Protein AF-A0A8T4WNN1-F1 (afdb_monomer_lite)

Sequence (399 aa):
MESQEGESLLQKLKGIEALRYVRDNVKRFLRPRGEELANRLAELQTLQACKDAALVGDDELRLLSVCRLAEFGQEAREALEIALYDITSVVCTAAIGMLHAIGGEVSRSEVPEEKLADEKIKSILEYVNQTQTVSEVKKTQDVAYGAARRPDLFTNKLPVRTINYVDVQSRCEEEDESICLLVTLKNEGEHHVKDTMVSLLTYPSEGLTLESDRAAQVGDLAPSEEARIKFDFKKTAIYVEGEMVIAVVMKNHLGQDVSAKSGNCLVRSLYPQMKPLDLSSSEFRVARMEMKPWSREHVLRFNPRSLFRLLKQIFKEKNLHLVREDGSERNGMMRALLIGAAQSIFDQTRLVIQLTLVGNLDESKTKVRIEVHSDEEQLLHIAASRIYEAVHQQVESAS

Foldseek 3Di:
DPPPVVVVVVLVVLLVVLVVVLVVVVVVVVPPPPVVVVVLVVQLPDLVSLLCQLVDNDPSSVQVSLLVLLVVAPVSLVSLLVQLPDPDLSSVLSSLVSCLSSPHDDDPVSHDPVSCVDSSNVSNNSVSVVVVVPPPDDDDDDDDDDDDDDPDDDPDDDPAAEDAQKDWDWDWDDDLFKIKIKIKIFRQDQAKWFFKKKAWPDAQVVFKDWPDDRMDTPGMAHHGRMDMDMIMIGTDDQKGWDKTDMWIWIATPVRGIHTYDYDIYTDTDHLSQKAEDADEPVRVVVQQVQWDKDKDKDKALAAQVVLLVLLVVLCVVSNWDFNDWDWDDDPQKIWIKTKTKIAGPNPRKIKIWIWIWIDGNVGSMIMIMIMITINDPVVRVSVRVVSVVSSVVVRVVVD

Structure (mmCIF, N/CA/C/O backbone):
data_AF-A0A8T4WNN1-F1
#
_entry.id   AF-A0A8T4WNN1-F1
#
loop_
_atom_site.group_PDB
_atom_site.id
_atom_site.type_symbol
_atom_site.label_atom_id
_atom_site.label_alt_id
_atom_site.label_comp_id
_atom_site.label_asym_id
_atom_site.label_entity_id
_atom_site.label_seq_id
_atom_site.pdbx_PDB_ins_code
_atom_site.Cartn_x
_atom_site.Cartn_y
_atom_site.Cartn_z
_atom_site.occupancy
_atom_site.B_iso_or_equiv
_atom_site.auth_seq_id
_atom_site.auth_comp_id
_atom_site.auth_asym_id
_atom_site.auth_atom_id
_atom_site.pdbx_PDB_model_num
ATOM 1 N N . MET A 1 1 ? 13.938 59.301 10.295 1.00 44.75 1 MET A N 1
ATOM 2 C CA . MET A 1 1 ? 13.187 58.191 10.921 1.00 44.75 1 MET A CA 1
ATOM 3 C C . MET A 1 1 ? 11.864 57.876 10.212 1.00 44.75 1 MET A C 1
ATOM 5 O O . MET A 1 1 ? 11.163 57.002 10.683 1.00 44.75 1 MET A O 1
ATOM 9 N N . GLU A 1 2 ? 11.546 58.477 9.056 1.00 40.16 2 GLU A N 1
ATOM 10 C CA . GLU A 1 2 ? 10.278 58.223 8.336 1.00 40.16 2 GLU A CA 1
ATOM 11 C C . GLU A 1 2 ? 10.382 57.198 7.183 1.00 40.16 2 GLU A C 1
ATOM 13 O O . GLU A 1 2 ? 9.374 56.879 6.564 1.00 40.16 2 GLU A O 1
ATOM 18 N N . SER A 1 3 ? 11.566 56.638 6.876 1.00 40.44 3 SER A N 1
ATOM 19 C CA . SER A 1 3 ? 11.714 55.696 5.745 1.00 40.44 3 SER A CA 1
ATOM 20 C C . SER A 1 3 ? 11.561 54.212 6.107 1.00 40.44 3 SER A C 1
ATOM 22 O O . SER A 1 3 ? 11.332 53.407 5.212 1.00 40.44 3 SER A O 1
ATOM 24 N N . GLN A 1 4 ? 11.650 53.830 7.389 1.00 41.75 4 GLN A N 1
ATOM 25 C CA . GLN A 1 4 ? 11.558 52.418 7.807 1.00 41.75 4 GLN A CA 1
ATOM 26 C C . GLN A 1 4 ? 10.110 51.913 7.943 1.00 41.75 4 GLN A C 1
ATOM 28 O O . GLN A 1 4 ? 9.842 50.738 7.695 1.00 41.75 4 GLN A O 1
ATOM 33 N N . GLU A 1 5 ? 9.148 52.782 8.271 1.00 41.62 5 GLU A N 1
ATOM 34 C CA . GLU A 1 5 ? 7.727 52.394 8.342 1.00 41.62 5 GLU A CA 1
ATOM 35 C C . GLU A 1 5 ? 7.105 52.192 6.950 1.00 41.62 5 GLU A C 1
ATOM 37 O O . GLU A 1 5 ? 6.275 51.299 6.764 1.00 41.62 5 GLU A O 1
ATOM 42 N N . GLY A 1 6 ? 7.553 52.961 5.950 1.00 36.81 6 GLY A N 1
ATOM 43 C CA . GLY A 1 6 ? 7.104 52.829 4.561 1.00 36.81 6 GLY A CA 1
ATOM 44 C C . GLY A 1 6 ? 7.526 51.506 3.916 1.00 36.81 6 GLY A C 1
ATOM 45 O O . GLY A 1 6 ? 6.713 50.866 3.249 1.00 36.81 6 GLY A O 1
ATOM 46 N N . GLU A 1 7 ? 8.759 51.051 4.164 1.00 42.72 7 GLU A N 1
ATOM 47 C CA . GLU A 1 7 ? 9.252 49.748 3.689 1.00 42.72 7 GLU A CA 1
ATOM 48 C C . GLU A 1 7 ? 8.530 48.575 4.372 1.00 42.72 7 GLU A C 1
ATOM 50 O O . GLU A 1 7 ? 8.140 47.625 3.693 1.00 42.72 7 GLU A O 1
ATOM 55 N N . SER A 1 8 ? 8.243 48.682 5.677 1.00 49.41 8 SER A N 1
ATOM 56 C CA . SER A 1 8 ? 7.468 47.686 6.439 1.00 49.41 8 SER A CA 1
ATOM 57 C C . SER A 1 8 ? 6.029 47.542 5.925 1.00 49.41 8 SER A C 1
ATOM 59 O O . SER A 1 8 ? 5.524 46.429 5.767 1.00 49.41 8 SER A O 1
ATOM 61 N N . LEU A 1 9 ? 5.361 48.656 5.604 1.00 41.28 9 LEU A N 1
ATOM 62 C CA . LEU A 1 9 ? 4.009 48.646 5.035 1.00 41.28 9 LEU A CA 1
ATOM 63 C C . LEU A 1 9 ? 3.985 48.114 3.598 1.00 41.28 9 LEU A C 1
ATOM 65 O O . LEU A 1 9 ? 3.112 47.313 3.265 1.00 41.28 9 LEU A O 1
ATOM 69 N N . LEU A 1 10 ? 4.950 48.499 2.759 1.00 40.97 10 LEU A N 1
ATOM 70 C CA . LEU A 1 10 ? 5.085 47.986 1.391 1.00 40.97 10 LEU A CA 1
ATOM 71 C C . LEU A 1 10 ? 5.396 46.482 1.362 1.00 40.97 10 LEU A C 1
ATOM 73 O O . LEU A 1 10 ? 4.835 45.763 0.537 1.00 40.97 10 LEU A O 1
ATOM 77 N N . GLN A 1 11 ? 6.228 45.981 2.277 1.00 49.94 11 GLN A N 1
ATOM 78 C CA . GLN A 1 11 ? 6.495 44.545 2.424 1.00 49.94 11 GLN A CA 1
ATOM 79 C C . GLN A 1 11 ? 5.260 43.772 2.906 1.00 49.94 11 GLN A C 1
ATOM 81 O O . GLN A 1 11 ? 4.929 42.729 2.339 1.00 49.94 11 GLN A O 1
ATOM 86 N N . LYS A 1 12 ? 4.510 44.311 3.876 1.00 47.22 12 LYS A N 1
ATOM 87 C CA . LYS A 1 12 ? 3.223 43.736 4.310 1.00 47.22 12 LYS A CA 1
ATOM 88 C C . LYS A 1 12 ? 2.200 43.696 3.175 1.00 47.22 12 LYS A C 1
ATOM 90 O O . LYS A 1 12 ? 1.480 42.710 3.035 1.00 47.22 12 LYS A O 1
ATOM 95 N N . LEU A 1 13 ? 2.157 44.733 2.338 1.00 47.62 13 LEU A N 1
ATOM 96 C CA . LEU A 1 13 ? 1.289 44.787 1.160 1.00 47.62 13 LEU A CA 1
ATOM 97 C C . LEU A 1 13 ? 1.660 43.721 0.118 1.00 47.62 13 LEU A C 1
ATOM 99 O O . LEU A 1 13 ? 0.757 43.075 -0.407 1.00 47.62 13 LEU A O 1
ATOM 103 N N . LYS A 1 14 ? 2.953 43.454 -0.110 1.00 50.28 14 LYS A N 1
ATOM 104 C CA . LYS A 1 14 ? 3.406 42.360 -0.990 1.00 50.28 14 LYS A CA 1
ATOM 105 C C . LYS A 1 14 ? 2.993 40.977 -0.466 1.00 50.28 14 LYS A C 1
ATOM 107 O O . LYS A 1 14 ? 2.471 40.170 -1.233 1.00 50.28 14 LYS A O 1
ATOM 112 N N . GLY A 1 15 ? 3.122 40.725 0.842 1.00 55.31 15 GLY A N 1
ATOM 113 C CA . GLY A 1 15 ? 2.653 39.475 1.469 1.00 55.31 15 GLY A CA 1
ATOM 114 C C . GLY A 1 15 ? 1.143 39.277 1.318 1.00 55.31 15 GLY A C 1
ATOM 115 O O . GLY A 1 15 ? 0.663 38.191 0.982 1.00 55.31 15 GLY A O 1
ATOM 116 N N . ILE A 1 16 ? 0.384 40.365 1.471 1.00 59.94 16 ILE A N 1
ATOM 117 C CA . ILE A 1 16 ? -1.057 40.392 1.210 1.00 59.94 16 ILE A CA 1
ATOM 118 C C . ILE A 1 16 ? -1.354 40.127 -0.271 1.00 59.94 16 ILE A C 1
ATOM 120 O O . ILE A 1 16 ? -2.343 39.462 -0.562 1.00 59.94 16 ILE A O 1
ATOM 124 N N . GLU A 1 17 ? -0.530 40.588 -1.213 1.00 59.56 17 GLU A N 1
ATOM 125 C CA . GLU A 1 17 ? -0.679 40.281 -2.642 1.00 59.56 17 GLU A CA 1
ATOM 126 C C . GLU A 1 17 ? -0.413 38.807 -2.960 1.00 59.56 17 GLU A C 1
ATOM 128 O O . GLU A 1 17 ? -1.171 38.228 -3.737 1.00 59.56 17 GLU A O 1
ATOM 133 N N . ALA A 1 18 ? 0.575 38.167 -2.327 1.00 57.69 18 ALA A N 1
ATOM 134 C CA . ALA A 1 18 ? 0.808 36.726 -2.458 1.00 57.69 18 ALA A CA 1
ATOM 135 C C . ALA A 1 18 ? -0.376 35.912 -1.904 1.00 57.69 18 ALA A C 1
ATOM 137 O O . ALA A 1 18 ? -0.890 35.016 -2.579 1.00 57.69 18 ALA A O 1
ATOM 138 N N . LEU A 1 19 ? -0.896 36.286 -0.730 1.00 58.28 19 LEU A N 1
ATOM 139 C CA . LEU A 1 19 ? -2.107 35.688 -0.155 1.00 58.28 19 LEU A CA 1
ATOM 140 C C . LEU A 1 19 ? -3.346 35.956 -1.012 1.00 58.28 19 LEU A C 1
ATOM 142 O O . LEU A 1 19 ? -4.174 35.068 -1.203 1.00 58.28 19 LEU A O 1
ATOM 146 N N . ARG A 1 20 ? -3.482 37.164 -1.565 1.00 64.94 20 ARG A N 1
ATOM 147 C CA . ARG A 1 20 ? -4.567 37.530 -2.480 1.00 64.94 20 ARG A CA 1
ATOM 148 C C . ARG A 1 20 ? -4.461 36.741 -3.773 1.00 64.94 20 ARG A C 1
ATOM 150 O O . ARG A 1 20 ? -5.485 36.298 -4.263 1.00 64.94 20 ARG A O 1
ATOM 157 N N . TYR A 1 21 ? -3.256 36.501 -4.276 1.00 63.56 21 TYR A N 1
ATOM 158 C CA . TYR A 1 21 ? -3.002 35.672 -5.444 1.00 63.56 21 TYR A CA 1
ATOM 159 C C . TYR A 1 21 ? -3.378 34.213 -5.183 1.00 63.56 21 TYR A C 1
ATOM 161 O O . TYR A 1 21 ? -4.122 33.643 -5.978 1.00 63.56 21 TYR A O 1
ATOM 169 N N . VAL A 1 22 ? -2.950 33.613 -4.067 1.00 60.03 22 VAL A N 1
ATOM 170 C CA . VAL A 1 22 ? -3.369 32.252 -3.682 1.00 60.03 22 VAL A CA 1
ATOM 171 C C . VAL A 1 22 ? -4.886 32.201 -3.522 1.00 60.03 22 VAL A C 1
ATOM 173 O O . VAL A 1 22 ? -5.540 31.376 -4.148 1.00 60.03 22 VAL A O 1
ATOM 176 N N . ARG A 1 23 ? -5.475 33.149 -2.789 1.00 65.94 23 ARG A N 1
ATOM 177 C CA . ARG A 1 23 ? -6.926 33.260 -2.598 1.00 65.94 23 ARG A CA 1
ATOM 178 C C . ARG A 1 23 ? -7.679 33.454 -3.910 1.00 65.94 23 ARG A C 1
ATOM 180 O O . ARG A 1 23 ? -8.767 32.918 -4.053 1.00 65.94 23 ARG A O 1
ATOM 187 N N . ASP A 1 24 ? -7.164 34.242 -4.844 1.00 69.12 24 ASP A N 1
ATOM 188 C CA . ASP A 1 24 ? -7.822 34.524 -6.118 1.00 69.12 24 ASP A CA 1
ATOM 189 C C . ASP A 1 24 ? -7.657 33.348 -7.095 1.00 69.12 24 ASP A C 1
ATOM 191 O O . ASP A 1 24 ? -8.575 33.095 -7.872 1.00 69.12 24 ASP A O 1
ATOM 195 N N . ASN A 1 25 ? -6.567 32.574 -7.009 1.00 62.53 25 ASN A N 1
ATOM 196 C CA . ASN A 1 25 ? -6.441 31.281 -7.689 1.00 62.53 25 ASN A CA 1
ATOM 197 C C . ASN A 1 25 ? -7.414 30.268 -7.090 1.00 62.53 25 ASN A C 1
ATOM 199 O O . ASN A 1 25 ? -8.254 29.759 -7.821 1.00 62.53 25 ASN A O 1
ATOM 203 N N . VAL A 1 26 ? -7.424 30.092 -5.766 1.00 60.38 26 VAL A N 1
ATOM 204 C CA . VAL A 1 26 ? -8.418 29.276 -5.053 1.00 60.38 26 VAL A CA 1
ATOM 205 C C . VAL A 1 26 ? -9.838 29.714 -5.427 1.00 60.38 26 VAL A C 1
ATOM 207 O O . VAL A 1 26 ? -10.644 28.892 -5.820 1.00 60.38 26 VAL A O 1
ATOM 210 N N . LYS A 1 27 ? -10.164 31.010 -5.450 1.00 61.41 27 LYS A N 1
ATOM 211 C CA . LYS A 1 27 ? -11.490 31.501 -5.876 1.00 61.41 27 LYS A CA 1
ATOM 212 C C . LYS A 1 27 ? -11.794 31.285 -7.358 1.00 61.41 27 LYS A C 1
ATOM 214 O O . LYS A 1 27 ? -12.965 31.140 -7.703 1.00 61.41 27 LYS A O 1
ATOM 219 N N . ARG A 1 28 ? -10.793 31.314 -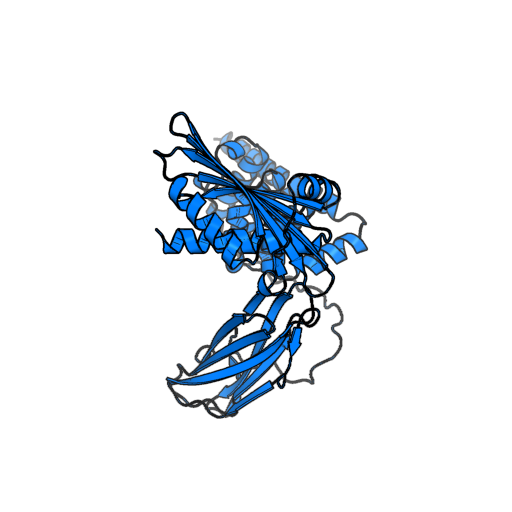8.242 1.00 66.06 28 ARG A N 1
ATOM 220 C CA . ARG A 1 28 ? -10.959 30.940 -9.656 1.00 66.06 28 ARG A CA 1
ATOM 221 C C . ARG A 1 28 ? -11.238 29.443 -9.787 1.00 66.06 28 ARG A C 1
ATOM 223 O O . ARG A 1 28 ? -12.097 29.099 -10.590 1.00 66.06 28 ARG A O 1
ATOM 230 N N . PHE A 1 29 ? -10.611 28.610 -8.956 1.00 57.25 29 PHE A N 1
ATOM 231 C CA . PHE A 1 29 ? -10.897 27.176 -8.843 1.00 57.25 29 PHE A CA 1
ATOM 232 C C . PHE A 1 29 ? -12.280 26.897 -8.228 1.00 57.25 29 PHE A C 1
ATOM 234 O O . PHE A 1 29 ? -12.991 26.016 -8.691 1.00 57.25 29 PHE A O 1
ATOM 241 N N . LEU A 1 30 ? -12.714 27.693 -7.245 1.00 53.25 30 LEU A N 1
ATOM 242 C CA . LEU A 1 30 ? -14.005 27.552 -6.553 1.00 53.25 30 LEU A CA 1
ATOM 243 C C . LEU A 1 30 ? -15.205 28.187 -7.305 1.00 53.25 30 LEU A C 1
ATOM 245 O O . LEU A 1 30 ? -16.317 28.223 -6.775 1.00 53.25 30 LEU A O 1
ATOM 249 N N . ARG A 1 31 ? -15.018 28.724 -8.521 1.00 57.81 31 ARG A N 1
ATOM 250 C CA . ARG A 1 31 ? -16.117 29.179 -9.411 1.00 57.81 31 ARG A CA 1
ATOM 251 C C . ARG A 1 31 ? -16.800 27.970 -10.088 1.00 57.81 31 ARG A C 1
ATOM 253 O O . ARG A 1 31 ? -16.250 26.880 -10.030 1.00 57.81 31 ARG A O 1
ATOM 260 N N . PRO A 1 32 ? -18.022 28.091 -10.657 1.00 50.41 32 PRO A N 1
ATOM 261 C CA . PRO A 1 32 ? -19.026 27.027 -10.596 1.00 50.41 32 PRO A CA 1
ATOM 262 C C . PRO A 1 32 ? -18.681 25.809 -11.469 1.00 50.41 32 PRO A C 1
ATOM 264 O O . PRO A 1 32 ? -19.124 25.694 -12.607 1.00 50.41 32 PRO A O 1
ATOM 267 N N . ARG A 1 33 ? -17.931 24.877 -10.877 1.00 51.31 33 ARG A N 1
ATOM 268 C CA . ARG A 1 33 ? -17.863 23.441 -11.185 1.00 51.31 33 ARG A CA 1
ATOM 269 C C . ARG A 1 33 ? -18.339 22.659 -9.956 1.00 51.31 33 ARG A C 1
ATOM 271 O O . ARG A 1 33 ? -17.626 21.818 -9.425 1.00 51.31 33 ARG A O 1
ATOM 278 N N . GLY A 1 34 ? -19.511 23.036 -9.436 1.00 58.34 34 GLY A N 1
ATOM 279 C CA . GLY A 1 34 ? -19.970 22.650 -8.097 1.00 58.34 34 GLY A CA 1
ATOM 280 C C . GLY A 1 34 ? -19.964 21.143 -7.838 1.00 58.34 34 GLY A C 1
ATOM 281 O O . GLY A 1 34 ? -19.565 20.733 -6.757 1.00 58.34 34 GLY A O 1
ATOM 282 N N . GLU A 1 35 ? -20.331 20.329 -8.830 1.00 59.41 35 GLU A N 1
ATOM 283 C CA . GLU A 1 35 ? -20.323 18.866 -8.698 1.00 59.41 35 GLU A CA 1
ATOM 284 C C . GLU A 1 35 ? -18.919 18.264 -8.821 1.00 59.41 35 GLU A C 1
ATOM 286 O O . GLU A 1 35 ? -18.533 17.467 -7.977 1.00 59.41 35 GLU A O 1
ATOM 291 N N . GLU A 1 36 ? -18.115 18.677 -9.807 1.00 66.00 36 GLU A N 1
ATOM 292 C CA . GLU A 1 36 ? -16.759 18.135 -9.998 1.00 66.00 36 GLU A CA 1
ATOM 293 C C . GLU A 1 36 ? -15.852 18.453 -8.801 1.00 66.00 36 GLU A C 1
ATOM 295 O O . GLU A 1 36 ? -15.123 17.594 -8.313 1.00 66.00 36 GLU A O 1
ATOM 300 N N . LEU A 1 37 ? -15.944 19.675 -8.275 1.00 65.50 37 LEU A N 1
ATOM 301 C CA . LEU A 1 37 ? -15.201 20.082 -7.090 1.00 65.50 37 LEU A CA 1
ATOM 302 C C . LEU A 1 37 ? -15.710 19.379 -5.825 1.00 65.50 37 LEU A C 1
ATOM 304 O O . LEU A 1 37 ? -14.901 18.999 -4.984 1.00 65.50 37 LEU A O 1
ATOM 308 N N . ALA A 1 38 ? -17.028 19.205 -5.671 1.00 67.44 38 ALA A N 1
ATOM 309 C CA . ALA A 1 38 ? -17.582 18.463 -4.540 1.00 67.44 38 ALA A CA 1
ATOM 310 C C . ALA A 1 38 ? -17.143 16.993 -4.564 1.00 67.44 38 ALA A C 1
ATOM 312 O O . ALA A 1 38 ? -16.809 16.458 -3.511 1.00 67.44 38 ALA A O 1
ATOM 313 N N . ASN A 1 39 ? -17.068 16.380 -5.748 1.00 72.31 39 ASN A N 1
ATOM 314 C CA . ASN A 1 39 ? -16.569 15.017 -5.926 1.00 72.31 39 ASN A CA 1
ATOM 315 C C . ASN A 1 39 ? -15.075 14.924 -5.584 1.00 72.31 39 ASN A C 1
ATOM 317 O O . ASN A 1 39 ? -14.700 14.113 -4.744 1.00 72.31 39 ASN A O 1
ATOM 321 N N . ARG A 1 40 ? -14.239 15.834 -6.106 1.00 74.12 40 ARG A N 1
ATOM 322 C CA . ARG A 1 40 ? -12.806 15.888 -5.757 1.00 74.12 40 ARG A CA 1
ATOM 323 C C . ARG A 1 40 ? -12.574 16.148 -4.263 1.00 74.12 40 ARG A C 1
ATOM 325 O O . ARG A 1 40 ? -11.667 15.585 -3.668 1.00 74.12 40 ARG A O 1
ATOM 332 N N . LEU A 1 41 ? -13.394 16.980 -3.618 1.00 72.00 41 LEU A N 1
ATOM 333 C CA . LEU A 1 41 ? -13.319 17.190 -2.165 1.00 72.00 41 LEU A CA 1
ATOM 334 C C . LEU A 1 41 ? -13.827 15.983 -1.367 1.00 72.00 41 LEU A C 1
ATOM 336 O O . LEU A 1 41 ? -13.351 15.754 -0.257 1.00 72.00 41 LEU A O 1
ATOM 340 N N . ALA A 1 42 ? -14.777 15.216 -1.905 1.00 72.00 42 ALA A N 1
ATOM 341 C CA . ALA A 1 42 ? -15.219 13.962 -1.307 1.00 72.00 42 ALA A CA 1
ATOM 342 C C . ALA A 1 42 ? -14.127 12.882 -1.377 1.00 72.00 42 ALA A C 1
ATOM 344 O O . ALA A 1 42 ? -13.993 12.103 -0.438 1.00 72.00 42 ALA A O 1
ATOM 345 N N . GLU A 1 43 ? -13.301 12.889 -2.424 1.00 73.19 43 GLU A N 1
ATOM 346 C CA . GLU A 1 43 ? -12.117 12.027 -2.546 1.00 73.19 43 GLU A CA 1
ATOM 347 C C . GLU A 1 43 ? -11.005 12.408 -1.545 1.00 73.19 43 GLU A C 1
ATOM 349 O O . GLU A 1 43 ? -10.220 11.557 -1.143 1.00 73.19 43 GLU A O 1
ATOM 354 N N . LEU A 1 44 ? -10.970 13.660 -1.067 1.00 82.94 44 LEU A N 1
ATOM 355 C CA . LEU A 1 44 ? -9.971 14.190 -0.123 1.00 82.94 44 LEU A CA 1
ATOM 356 C C . LEU A 1 44 ? -10.448 14.207 1.343 1.00 82.94 44 LEU A C 1
ATOM 358 O O . LEU A 1 44 ? -10.106 15.108 2.110 1.00 82.94 44 LEU A O 1
ATOM 362 N N . GLN A 1 45 ? -11.270 13.240 1.754 1.00 82.19 45 GLN A N 1
ATOM 363 C CA . GLN A 1 45 ? -11.813 13.210 3.121 1.00 82.19 45 GLN A CA 1
ATOM 364 C C . GLN A 1 45 ? -10.832 12.695 4.181 1.00 82.19 45 GLN A C 1
ATOM 366 O O . GLN A 1 45 ? -11.009 13.007 5.360 1.00 82.19 45 GLN A O 1
ATOM 371 N N . THR A 1 46 ? -9.813 11.925 3.792 1.00 85.00 46 THR A N 1
ATOM 372 C CA . THR A 1 46 ? -8.842 11.347 4.731 1.00 85.00 46 THR A CA 1
ATOM 373 C C . THR A 1 46 ? -7.480 12.021 4.622 1.00 85.00 46 THR A C 1
ATOM 375 O O . THR A 1 46 ? -7.112 12.567 3.577 1.00 85.00 46 THR A O 1
ATOM 378 N N . LEU A 1 47 ? -6.707 11.960 5.714 1.00 82.75 47 LEU A N 1
ATOM 379 C CA . LEU A 1 47 ? -5.334 12.460 5.746 1.00 82.75 47 LEU A CA 1
ATOM 380 C C . LEU A 1 47 ? -4.506 11.800 4.642 1.00 82.75 47 LEU A C 1
ATOM 382 O O . LEU A 1 47 ? -3.821 12.497 3.900 1.00 82.75 47 LEU A O 1
ATOM 386 N N . GLN A 1 48 ? -4.603 10.478 4.491 1.00 81.06 48 GLN A N 1
ATOM 387 C CA . GLN A 1 48 ? -3.820 9.748 3.500 1.00 81.06 48 GLN A CA 1
ATOM 388 C C . GLN A 1 48 ? -4.232 10.085 2.066 1.00 81.06 48 GLN A C 1
ATOM 390 O O . GLN A 1 48 ? -3.352 10.324 1.245 1.00 81.06 48 GLN A O 1
ATOM 395 N N . ALA A 1 49 ? -5.532 10.209 1.777 1.00 81.25 49 ALA A N 1
ATOM 396 C CA . ALA A 1 49 ? -5.988 10.663 0.465 1.00 81.25 49 ALA A CA 1
ATOM 397 C C . ALA A 1 49 ? -5.433 12.056 0.141 1.00 81.25 49 ALA A C 1
ATOM 399 O O . ALA A 1 49 ? -4.979 12.299 -0.974 1.00 81.25 49 ALA A O 1
ATOM 400 N N . CYS A 1 50 ? -5.369 12.948 1.135 1.00 87.75 50 CYS A N 1
ATOM 401 C CA . CYS A 1 50 ? -4.726 14.247 0.976 1.00 87.75 50 CYS A CA 1
ATOM 402 C C . CYS A 1 50 ? -3.209 14.136 0.769 1.00 87.75 50 CYS A C 1
ATOM 404 O O . CYS A 1 50 ? -2.673 14.851 -0.074 1.00 87.75 50 CYS A O 1
ATOM 406 N N . LYS A 1 51 ? -2.511 13.245 1.487 1.00 89.50 51 LYS A N 1
ATOM 407 C CA . LYS A 1 51 ? -1.069 13.001 1.296 1.00 89.50 51 LYS A CA 1
ATOM 408 C C . LYS A 1 51 ? -0.790 12.492 -0.115 1.00 89.50 51 LYS A C 1
ATOM 410 O O . LYS A 1 51 ? 0.029 13.070 -0.822 1.00 89.50 51 LYS A O 1
ATOM 415 N N . ASP A 1 52 ? -1.511 11.467 -0.548 1.00 84.50 52 ASP A N 1
ATOM 416 C CA . ASP A 1 52 ? -1.341 10.860 -1.864 1.00 84.50 52 ASP A CA 1
ATOM 417 C C . ASP A 1 52 ? -1.682 11.876 -2.956 1.00 84.50 52 ASP A C 1
ATOM 419 O O . ASP A 1 52 ? -0.859 12.152 -3.829 1.00 84.50 52 ASP A O 1
ATOM 423 N N . ALA A 1 53 ? -2.824 12.552 -2.845 1.00 87.31 53 ALA A N 1
ATOM 424 C CA . ALA A 1 53 ? -3.214 13.599 -3.775 1.00 87.31 53 ALA A CA 1
ATOM 425 C C . ALA A 1 53 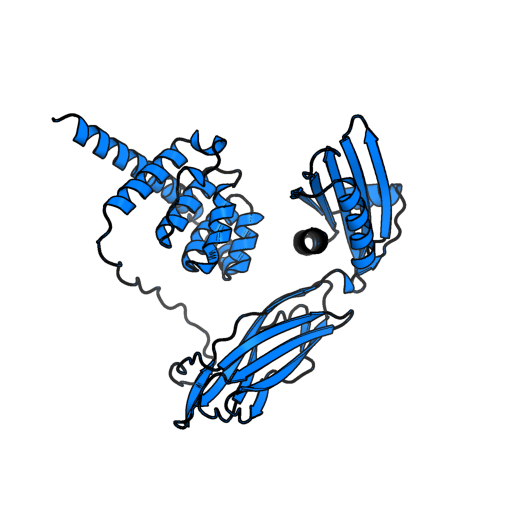? -2.222 14.764 -3.821 1.00 87.31 53 ALA A C 1
ATOM 427 O O . ALA A 1 53 ? -1.965 15.263 -4.907 1.00 87.31 53 ALA A O 1
ATOM 428 N N . ALA A 1 54 ? -1.632 15.182 -2.692 1.00 90.38 54 ALA A N 1
ATOM 429 C CA . ALA A 1 54 ? -0.580 16.208 -2.647 1.00 90.38 54 ALA A CA 1
ATOM 430 C C . ALA A 1 54 ? 0.709 15.764 -3.345 1.00 90.38 54 ALA A C 1
ATOM 432 O O . ALA A 1 54 ? 1.457 16.603 -3.838 1.00 90.38 54 ALA A O 1
ATOM 433 N N . LEU A 1 55 ? 0.963 14.458 -3.416 1.00 84.75 55 LEU A N 1
ATOM 434 C CA . LEU A 1 55 ? 2.158 13.899 -4.038 1.00 84.75 55 LEU A CA 1
ATOM 435 C C . LEU A 1 55 ? 1.972 13.540 -5.512 1.00 84.75 55 LEU A C 1
ATOM 437 O O . LEU A 1 55 ? 2.967 13.546 -6.246 1.00 84.75 55 LEU A O 1
ATOM 441 N N . VAL A 1 56 ? 0.764 13.145 -5.925 1.00 81.00 56 VAL A N 1
ATOM 442 C CA . VAL A 1 56 ? 0.511 12.542 -7.248 1.00 81.00 56 VAL A CA 1
ATOM 443 C C . VAL A 1 56 ? -0.614 13.187 -8.051 1.00 81.00 56 VAL A C 1
ATOM 445 O O . VAL A 1 56 ? -0.748 12.864 -9.229 1.00 81.00 56 VAL A O 1
ATOM 448 N N . GLY A 1 57 ? -1.402 14.084 -7.457 1.00 83.62 57 GLY A N 1
ATOM 449 C CA . GLY A 1 57 ? -2.507 14.746 -8.145 1.00 83.62 57 GLY A CA 1
ATOM 450 C C . GLY A 1 57 ? -2.052 15.652 -9.290 1.00 83.62 57 GLY A C 1
ATOM 451 O O . GLY A 1 57 ? -0.872 15.997 -9.413 1.00 83.62 57 GLY A O 1
ATOM 452 N N . ASP A 1 58 ? -3.008 16.084 -10.113 1.00 86.31 58 ASP A N 1
ATOM 453 C CA . ASP A 1 58 ? -2.800 17.230 -11.001 1.00 86.31 58 ASP A CA 1
ATOM 454 C C . ASP A 1 58 ? -2.552 18.516 -10.181 1.00 86.31 58 ASP A C 1
ATOM 456 O O . ASP A 1 58 ? -2.701 18.534 -8.957 1.00 86.31 58 ASP A O 1
ATOM 460 N N . ASP A 1 59 ? -2.129 19.602 -10.830 1.00 85.12 59 ASP A N 1
ATOM 461 C CA . ASP A 1 59 ? -1.778 20.847 -10.128 1.00 85.12 59 ASP A CA 1
ATOM 462 C C . ASP A 1 59 ? -2.936 21.391 -9.261 1.00 85.12 59 ASP A C 1
ATOM 464 O O . ASP A 1 59 ? -2.700 22.017 -8.225 1.00 85.12 59 ASP A O 1
ATOM 468 N N . GLU A 1 60 ? -4.187 21.132 -9.656 1.00 83.38 60 GLU A N 1
ATOM 469 C CA . GLU A 1 60 ? -5.387 21.580 -8.943 1.00 83.38 60 GLU A CA 1
ATOM 470 C C . GLU A 1 60 ? -5.661 20.712 -7.710 1.00 83.38 60 GLU A C 1
ATOM 472 O O . GLU A 1 60 ? -5.907 21.232 -6.618 1.00 83.38 60 GLU A O 1
ATOM 477 N N . LEU A 1 61 ? -5.576 19.392 -7.868 1.00 85.00 61 LEU A N 1
ATOM 478 C CA . LEU A 1 61 ? -5.781 18.417 -6.808 1.00 85.00 61 LEU A CA 1
ATOM 479 C C . LEU A 1 61 ? -4.657 18.495 -5.768 1.00 85.00 61 LEU A C 1
ATOM 481 O O . LEU A 1 61 ? -4.959 18.442 -4.578 1.00 85.00 61 LEU A O 1
ATOM 485 N N . ARG A 1 62 ? -3.400 18.722 -6.189 1.00 92.38 62 ARG A N 1
ATOM 486 C CA . ARG A 1 62 ? -2.266 18.970 -5.276 1.00 92.38 62 ARG A CA 1
ATOM 487 C C . ARG A 1 62 ? -2.463 20.242 -4.460 1.00 92.38 62 ARG A C 1
ATOM 489 O O . ARG A 1 62 ? -2.192 20.257 -3.263 1.00 92.38 62 ARG A O 1
ATOM 496 N N . LEU A 1 63 ? -2.954 21.317 -5.078 1.00 92.44 63 LEU A N 1
ATOM 497 C CA . LEU A 1 63 ? -3.232 22.558 -4.355 1.00 92.44 63 LEU A CA 1
ATOM 498 C C . LEU A 1 63 ? -4.362 22.373 -3.332 1.00 92.44 63 LEU A C 1
ATOM 500 O O . LEU A 1 63 ? -4.228 22.800 -2.184 1.00 92.44 63 LEU A O 1
ATOM 504 N N . LEU A 1 64 ? -5.462 21.730 -3.736 1.00 90.50 64 LEU A N 1
ATOM 505 C CA . LEU A 1 64 ? -6.603 21.455 -2.859 1.00 90.50 64 LEU A CA 1
ATOM 506 C C . LEU A 1 64 ? -6.217 20.548 -1.689 1.00 90.50 64 LEU A C 1
ATOM 508 O O . LEU A 1 64 ? -6.575 20.846 -0.548 1.00 90.50 64 LEU A O 1
ATOM 512 N N . SER A 1 65 ? -5.466 19.480 -1.954 1.00 91.69 65 SER A N 1
ATOM 513 C CA . SER A 1 65 ? -5.023 18.549 -0.922 1.00 91.69 65 SER A CA 1
ATOM 514 C C . SER A 1 65 ? -4.057 19.208 0.059 1.00 91.69 65 SER A C 1
ATOM 516 O O . SER A 1 65 ? -4.241 19.050 1.261 1.00 91.69 65 SER A O 1
ATOM 518 N N . VAL A 1 66 ? -3.113 20.038 -0.403 1.00 94.88 66 VAL A N 1
ATOM 519 C CA . VAL A 1 66 ? -2.220 20.816 0.475 1.00 94.88 66 VAL A CA 1
ATOM 520 C C . VAL A 1 66 ? -3.001 21.772 1.374 1.00 94.88 66 VAL A C 1
ATOM 522 O O . VAL A 1 66 ? -2.700 21.869 2.562 1.00 94.88 66 VAL A O 1
ATOM 525 N N . CYS A 1 67 ? -4.038 22.438 0.860 1.00 92.94 67 CYS A N 1
ATOM 526 C CA . CYS A 1 67 ? -4.912 23.257 1.702 1.00 92.94 67 CYS A CA 1
ATOM 527 C C . CYS A 1 67 ? -5.666 22.421 2.751 1.00 92.94 67 CYS A C 1
ATOM 529 O O . CYS A 1 67 ? -5.795 22.860 3.892 1.00 92.94 67 CYS A O 1
ATOM 531 N N . ARG A 1 68 ? -6.138 21.223 2.386 1.00 90.56 68 ARG A N 1
ATOM 532 C CA . ARG A 1 68 ? -6.850 20.311 3.296 1.00 90.56 68 ARG A CA 1
ATOM 533 C C . ARG A 1 68 ? -5.947 19.671 4.347 1.00 90.56 68 ARG A C 1
ATOM 535 O O . ARG A 1 68 ? -6.391 19.478 5.473 1.00 90.56 68 ARG A O 1
ATOM 542 N N . LEU A 1 69 ? -4.686 19.391 4.014 1.00 90.06 69 LEU A N 1
ATOM 543 C CA . LEU A 1 69 ? -3.697 18.811 4.927 1.00 90.06 69 LEU A CA 1
ATOM 544 C C . LEU A 1 69 ? -3.574 19.619 6.230 1.00 90.06 69 LEU A C 1
ATOM 546 O O . LEU A 1 69 ? -3.451 19.031 7.300 1.00 90.06 69 LEU A O 1
ATOM 550 N N . ALA A 1 70 ? -3.703 20.948 6.172 1.00 88.38 70 ALA A N 1
ATOM 551 C CA . ALA A 1 70 ? -3.664 21.803 7.361 1.00 88.38 70 ALA A CA 1
ATOM 552 C C . ALA A 1 70 ? -4.766 21.497 8.391 1.00 88.38 70 ALA A C 1
ATOM 554 O O . ALA A 1 70 ? -4.564 21.702 9.587 1.00 88.38 70 ALA A O 1
ATOM 555 N N . GLU A 1 71 ? -5.923 20.990 7.959 1.00 88.56 71 GLU A N 1
ATOM 556 C CA . GLU A 1 71 ? -7.036 20.660 8.857 1.00 88.56 71 GLU A CA 1
ATOM 557 C C . GLU A 1 71 ? -6.728 19.459 9.763 1.00 88.56 71 GLU A C 1
ATOM 559 O O . GLU A 1 71 ? -7.303 19.342 10.843 1.00 88.56 71 GLU A O 1
ATOM 564 N N . PHE A 1 72 ? -5.785 18.600 9.362 1.00 83.19 72 PHE A N 1
ATOM 565 C CA . PHE A 1 72 ? -5.315 17.458 10.153 1.00 83.19 72 PHE A CA 1
ATOM 566 C C . PHE A 1 72 ? -4.182 17.831 11.129 1.00 83.19 72 PHE A C 1
ATOM 568 O O . PHE A 1 72 ? -3.671 16.983 11.860 1.00 83.19 72 PHE A O 1
ATOM 575 N N . GLY A 1 73 ? -3.777 19.105 11.173 1.00 88.19 73 GLY A N 1
ATOM 576 C CA . GLY A 1 73 ? -2.798 19.606 12.134 1.00 88.19 73 GLY A CA 1
ATOM 577 C C . GLY A 1 73 ? -1.408 18.978 11.974 1.00 88.19 73 GLY A C 1
ATOM 578 O O . GLY A 1 73 ? -0.884 18.856 10.869 1.00 88.19 73 GLY A O 1
ATOM 579 N N . GLN A 1 74 ? -0.783 18.604 13.095 1.00 86.94 74 GLN A N 1
ATOM 580 C CA . GLN A 1 74 ? 0.612 18.137 13.124 1.00 86.94 74 GLN A CA 1
ATOM 581 C C . GLN A 1 74 ? 0.833 16.799 12.399 1.00 86.94 74 GLN A C 1
ATOM 583 O O . GLN A 1 74 ? 1.925 16.557 11.893 1.00 86.94 74 GLN A O 1
ATOM 588 N N . GLU A 1 75 ? -0.193 15.955 12.272 1.00 83.69 75 GLU A N 1
ATOM 589 C CA . GLU A 1 75 ? -0.101 14.654 11.582 1.00 83.69 75 GLU A CA 1
ATOM 590 C C . GLU A 1 75 ? 0.142 14.793 10.064 1.00 83.69 75 GLU A C 1
ATOM 592 O O . GLU A 1 75 ? 0.623 13.868 9.396 1.00 83.69 75 GLU A O 1
ATOM 597 N N . ALA A 1 76 ? -0.165 15.969 9.512 1.00 89.50 76 ALA A N 1
ATOM 598 C CA . ALA A 1 76 ? 0.053 16.317 8.115 1.00 89.50 76 ALA A CA 1
ATOM 599 C C . ALA A 1 76 ? 1.374 17.050 7.851 1.00 89.50 76 ALA A C 1
ATOM 601 O O . ALA A 1 76 ? 1.687 17.323 6.690 1.00 89.50 76 ALA A O 1
ATOM 602 N N . ARG A 1 77 ? 2.151 17.366 8.897 1.00 91.38 77 ARG A N 1
ATOM 603 C CA . ARG A 1 77 ? 3.350 18.208 8.791 1.00 91.38 77 ARG A CA 1
ATOM 604 C C . ARG A 1 77 ? 4.345 17.682 7.761 1.00 91.38 77 ARG A C 1
ATOM 606 O O . ARG A 1 77 ? 4.731 18.427 6.872 1.00 91.38 77 ARG A O 1
ATOM 613 N N . GLU A 1 78 ? 4.691 16.401 7.838 1.00 90.69 78 GLU A N 1
ATOM 614 C CA . GLU A 1 78 ? 5.638 15.767 6.913 1.00 90.69 78 GLU A CA 1
ATOM 615 C C . GLU A 1 78 ? 5.192 15.908 5.448 1.00 90.69 78 GLU A C 1
ATOM 617 O O . GLU A 1 78 ? 5.980 16.242 4.569 1.00 90.69 78 GLU A O 1
ATOM 622 N N . ALA A 1 79 ? 3.899 15.725 5.170 1.00 91.06 79 ALA A N 1
ATOM 623 C CA . ALA A 1 79 ? 3.376 15.843 3.812 1.00 91.06 79 ALA A CA 1
ATOM 624 C C . ALA A 1 79 ? 3.393 17.290 3.301 1.00 91.06 79 ALA A C 1
ATOM 626 O O . ALA A 1 79 ? 3.674 17.531 2.127 1.00 91.06 79 ALA A O 1
ATOM 627 N N . LEU A 1 80 ? 3.138 18.258 4.184 1.00 93.06 80 LEU A N 1
ATOM 628 C CA . LEU A 1 80 ? 3.274 19.676 3.868 1.00 93.06 80 LEU A CA 1
ATOM 629 C C . LEU A 1 80 ? 4.743 20.076 3.644 1.00 93.06 80 LEU A C 1
ATOM 631 O O . LEU A 1 80 ? 5.019 20.865 2.743 1.00 93.06 80 LEU A O 1
ATOM 635 N N . GLU A 1 81 ? 5.685 19.511 4.404 1.00 92.81 81 GLU A N 1
ATOM 636 C CA . GLU A 1 81 ? 7.128 19.698 4.195 1.00 92.81 81 GLU A CA 1
ATOM 637 C C . GLU A 1 81 ? 7.566 19.128 2.839 1.00 92.81 81 GLU A C 1
ATOM 639 O O . GLU A 1 81 ? 8.288 19.791 2.095 1.00 92.81 81 GLU A O 1
ATOM 644 N N . ILE A 1 82 ? 7.057 17.956 2.444 1.00 90.81 82 ILE A N 1
ATOM 645 C CA . ILE A 1 82 ? 7.310 17.405 1.105 1.00 90.81 82 ILE A CA 1
ATOM 646 C C . ILE A 1 82 ? 6.737 18.325 0.014 1.00 90.81 82 ILE A C 1
ATOM 648 O O . ILE A 1 82 ? 7.388 18.543 -1.010 1.00 90.81 82 ILE A O 1
ATOM 652 N N . ALA A 1 83 ? 5.562 18.922 0.232 1.00 94.19 83 ALA A N 1
ATOM 653 C CA . ALA A 1 83 ? 4.945 19.850 -0.718 1.00 94.19 83 ALA A CA 1
ATOM 654 C C . ALA A 1 83 ? 5.742 21.158 -0.926 1.00 94.19 83 ALA A C 1
ATOM 656 O O . ALA A 1 83 ? 5.537 21.845 -1.931 1.00 94.19 83 ALA A O 1
ATOM 657 N N . LEU A 1 84 ? 6.709 21.488 -0.057 1.00 93.31 84 LEU A N 1
ATOM 658 C CA . LEU A 1 84 ? 7.664 22.582 -0.301 1.00 93.31 84 LEU A CA 1
ATOM 659 C C . LEU A 1 84 ? 8.543 22.325 -1.534 1.00 93.31 84 LEU A C 1
ATOM 661 O O . LEU A 1 84 ? 9.005 23.274 -2.172 1.00 93.31 84 LEU A O 1
ATOM 665 N N . TYR A 1 85 ? 8.733 21.056 -1.898 1.00 91.75 85 TYR A N 1
ATOM 666 C CA . TYR A 1 85 ? 9.502 20.620 -3.062 1.00 91.75 85 TYR A CA 1
ATOM 667 C C . TYR A 1 85 ? 8.639 20.457 -4.325 1.00 91.75 85 TYR A C 1
ATOM 669 O O . TYR A 1 85 ? 9.129 19.951 -5.338 1.00 91.75 85 TYR A O 1
ATOM 677 N N . ASP A 1 86 ? 7.368 20.880 -4.307 1.00 94.00 86 ASP A N 1
ATOM 678 C CA . ASP A 1 86 ? 6.490 20.767 -5.475 1.00 94.00 86 ASP A CA 1
ATOM 679 C C . ASP A 1 86 ? 7.026 21.567 -6.675 1.00 94.00 86 ASP A C 1
ATOM 681 O O . ASP A 1 86 ? 7.601 22.658 -6.551 1.00 94.00 86 ASP A O 1
ATOM 685 N N . ILE A 1 87 ? 6.809 21.034 -7.879 1.00 88.25 87 ILE A N 1
ATOM 686 C CA . ILE A 1 87 ? 7.232 21.661 -9.136 1.00 88.25 87 ILE A CA 1
ATOM 687 C C . ILE A 1 87 ? 6.551 23.019 -9.369 1.00 88.25 87 ILE A C 1
ATOM 689 O O . ILE A 1 87 ? 7.175 23.921 -9.932 1.00 88.25 87 ILE A O 1
ATOM 693 N N . THR A 1 88 ? 5.332 23.213 -8.869 1.00 91.06 88 THR A N 1
ATOM 694 C CA . THR A 1 88 ? 4.568 24.455 -9.000 1.00 91.06 88 THR A CA 1
ATOM 695 C C . THR A 1 88 ? 4.809 25.390 -7.817 1.00 91.06 88 THR A C 1
ATOM 697 O O . THR A 1 88 ? 4.729 25.011 -6.648 1.00 91.06 88 THR A O 1
ATOM 700 N N . SER A 1 89 ? 5.073 26.670 -8.097 1.00 89.88 89 SER A N 1
ATOM 701 C CA . SER A 1 89 ? 5.295 27.644 -7.021 1.00 89.88 89 SER A CA 1
ATOM 702 C C . SER A 1 89 ? 4.030 27.972 -6.231 1.00 89.88 89 SER A C 1
ATOM 704 O O . SER A 1 89 ? 4.121 28.409 -5.086 1.00 89.88 89 SER A O 1
ATOM 706 N N . VAL A 1 90 ? 2.847 27.716 -6.797 1.00 90.62 90 VAL A N 1
ATOM 707 C CA . VAL A 1 90 ? 1.557 27.921 -6.124 1.00 90.62 90 VAL A CA 1
ATOM 708 C C . VAL A 1 90 ? 1.349 26.904 -5.002 1.00 90.62 90 VAL A C 1
ATOM 710 O O . VAL A 1 90 ? 1.006 27.314 -3.895 1.00 90.62 90 VAL A O 1
ATOM 713 N N . VAL A 1 91 ? 1.610 25.616 -5.254 1.00 92.00 91 VAL A N 1
ATOM 714 C CA . VAL A 1 91 ? 1.504 24.557 -4.235 1.00 92.00 91 VAL A CA 1
ATOM 715 C C . VAL A 1 91 ? 2.539 24.772 -3.133 1.00 92.00 91 VAL A C 1
ATOM 717 O O . VAL A 1 91 ? 2.184 24.760 -1.958 1.00 92.00 91 VAL A O 1
ATOM 720 N N . CYS A 1 92 ? 3.782 25.101 -3.498 1.00 93.56 92 CYS A N 1
ATOM 721 C CA . CYS A 1 92 ? 4.833 25.444 -2.536 1.00 93.56 92 CYS A CA 1
ATOM 722 C C . CYS A 1 92 ? 4.440 26.651 -1.654 1.00 93.56 92 CYS A C 1
ATOM 724 O O . CYS A 1 92 ? 4.537 26.595 -0.430 1.00 93.56 92 CYS A O 1
ATOM 726 N N . THR A 1 93 ? 3.909 27.727 -2.253 1.00 92.88 93 THR A N 1
ATOM 727 C CA . THR A 1 93 ? 3.434 28.913 -1.508 1.00 92.88 93 THR A CA 1
ATOM 728 C C . THR A 1 93 ? 2.298 28.554 -0.544 1.00 92.88 93 THR A C 1
ATOM 730 O O . THR A 1 93 ? 2.274 29.037 0.589 1.00 92.88 93 THR A O 1
ATOM 733 N N . ALA A 1 94 ? 1.359 27.702 -0.972 1.00 92.81 94 ALA A N 1
ATOM 734 C CA . ALA A 1 94 ? 0.276 27.222 -0.118 1.00 92.81 94 ALA A CA 1
ATOM 735 C C . ALA A 1 94 ? 0.811 26.376 1.048 1.00 92.81 94 ALA A C 1
ATOM 737 O O . ALA A 1 94 ? 0.417 26.619 2.186 1.00 92.81 94 ALA A O 1
ATOM 738 N N . ALA A 1 95 ? 1.751 25.462 0.791 1.00 94.56 95 ALA A N 1
ATOM 739 C CA . ALA A 1 95 ? 2.373 24.620 1.810 1.00 94.56 95 ALA A CA 1
ATOM 740 C C . ALA A 1 95 ? 3.066 25.446 2.908 1.00 94.56 95 ALA A C 1
ATOM 742 O O . ALA A 1 95 ? 2.842 25.183 4.088 1.00 94.56 95 ALA A O 1
ATOM 743 N N . ILE A 1 96 ? 3.803 26.506 2.546 1.00 93.94 96 ILE A N 1
ATOM 744 C CA . ILE A 1 96 ? 4.423 27.437 3.513 1.00 93.94 96 ILE A CA 1
ATOM 745 C C . ILE A 1 96 ? 3.362 28.071 4.425 1.00 93.94 96 ILE A C 1
ATOM 747 O O . ILE A 1 96 ? 3.516 28.100 5.647 1.00 93.94 96 ILE A O 1
ATOM 751 N N . GLY A 1 97 ? 2.263 28.560 3.841 1.00 90.81 97 GLY A N 1
ATOM 752 C CA . GLY A 1 97 ? 1.166 29.152 4.607 1.00 90.81 97 GLY A CA 1
ATOM 753 C C . GLY A 1 97 ? 0.463 28.145 5.523 1.00 90.81 97 GLY A C 1
ATOM 754 O O . GLY A 1 97 ? 0.127 28.480 6.658 1.00 90.81 97 GLY A O 1
ATOM 755 N N . MET A 1 98 ? 0.270 26.911 5.054 1.00 93.69 98 MET A N 1
ATOM 756 C CA . MET A 1 98 ? -0.381 25.843 5.816 1.00 93.69 98 MET A CA 1
ATOM 757 C C . MET A 1 98 ? 0.490 25.331 6.968 1.00 93.69 98 MET A C 1
ATOM 759 O O . MET A 1 98 ? -0.019 25.172 8.075 1.00 93.69 98 MET A O 1
ATOM 763 N N . LEU A 1 99 ? 1.798 25.156 6.754 1.00 91.38 99 LEU A N 1
ATOM 764 C CA . LEU A 1 99 ? 2.755 24.821 7.815 1.00 91.38 99 LEU A CA 1
ATOM 765 C C . LEU A 1 99 ? 2.758 25.882 8.919 1.00 91.38 99 LEU A C 1
ATOM 767 O O . LEU A 1 99 ? 2.718 25.539 10.100 1.00 91.38 99 LEU A O 1
ATOM 771 N N . HIS A 1 100 ? 2.724 27.165 8.547 1.00 89.56 100 HIS A N 1
ATOM 772 C CA . HIS A 1 100 ? 2.593 28.244 9.522 1.00 89.56 100 HIS A CA 1
ATOM 773 C C . HIS A 1 100 ? 1.268 28.166 10.298 1.00 89.56 100 HIS A C 1
ATOM 775 O O . HIS A 1 100 ? 1.260 28.302 11.521 1.00 89.56 100 HIS A O 1
ATOM 781 N N . ALA A 1 101 ? 0.152 27.905 9.608 1.00 86.31 101 ALA A N 1
ATOM 782 C CA . ALA A 1 101 ? -1.176 27.836 10.219 1.00 86.31 101 ALA A CA 1
ATOM 783 C C . ALA A 1 101 ? -1.310 26.712 11.261 1.00 86.31 101 ALA A C 1
ATOM 785 O O . ALA A 1 101 ? -1.980 26.903 12.276 1.00 86.31 101 ALA A O 1
ATOM 786 N N . ILE A 1 102 ? -0.641 25.571 11.058 1.00 87.12 102 ILE A N 1
ATOM 787 C CA . ILE A 1 102 ? -0.631 24.464 12.031 1.00 87.12 102 ILE A CA 1
ATOM 788 C C . ILE A 1 102 ? 0.372 24.670 13.181 1.00 87.12 102 ILE A C 1
ATOM 790 O O . ILE A 1 102 ? 0.545 23.781 14.015 1.00 87.12 102 ILE A O 1
ATOM 794 N N . GLY A 1 103 ? 1.019 25.839 13.250 1.00 79.25 103 GLY A N 1
ATOM 795 C CA . GLY A 1 103 ? 1.979 26.197 14.295 1.00 79.25 103 GLY A CA 1
ATOM 796 C C . GLY A 1 103 ? 3.408 25.727 14.021 1.00 79.25 103 GLY A C 1
ATOM 797 O O . GLY A 1 103 ? 4.208 25.644 14.949 1.00 79.25 103 GLY A O 1
ATOM 798 N N . GLY A 1 104 ? 3.736 25.388 12.773 1.00 75.12 104 GLY A N 1
ATOM 799 C CA . GLY A 1 104 ? 5.102 25.099 12.358 1.00 75.12 104 GLY A CA 1
ATOM 800 C C . GLY A 1 104 ? 5.917 26.374 12.148 1.00 75.12 104 GLY A C 1
ATOM 801 O O . GLY A 1 104 ? 5.454 27.337 11.531 1.00 75.12 104 GLY A O 1
ATOM 802 N N . GLU A 1 105 ? 7.156 26.375 12.637 1.00 79.62 105 GLU A N 1
ATOM 803 C CA . GLU A 1 105 ? 8.164 27.298 12.126 1.00 79.62 105 GLU A CA 1
ATOM 804 C C . GLU A 1 105 ? 8.590 26.816 10.742 1.00 79.62 105 GLU A C 1
ATOM 806 O O . GLU A 1 105 ? 8.982 25.661 10.605 1.00 79.62 105 GLU A O 1
ATOM 811 N N . VAL A 1 106 ? 8.440 27.680 9.732 1.00 82.19 106 VAL A N 1
ATOM 812 C CA . VAL A 1 106 ? 8.945 27.430 8.380 1.00 82.19 106 VAL A CA 1
ATOM 813 C C . VAL A 1 106 ? 10.142 28.331 8.168 1.00 82.19 106 VAL A C 1
ATOM 815 O O . VAL A 1 106 ? 9.998 29.545 7.988 1.00 82.19 106 VAL A O 1
ATOM 818 N N . SER A 1 107 ? 11.330 27.747 8.223 1.00 80.88 107 SER A N 1
ATOM 819 C CA . SER A 1 107 ? 12.564 28.498 8.029 1.00 80.88 107 SER A CA 1
ATOM 820 C C . SER A 1 107 ? 12.885 28.640 6.540 1.00 80.88 107 SER A C 1
ATOM 822 O O . SER A 1 107 ? 12.572 27.784 5.715 1.00 80.88 107 SER A O 1
ATOM 824 N N . ARG A 1 108 ? 13.577 29.723 6.161 1.00 83.12 108 ARG A N 1
ATOM 825 C CA . ARG A 1 108 ? 14.046 29.905 4.773 1.00 83.12 108 ARG A CA 1
ATOM 826 C C . ARG A 1 108 ? 14.953 28.754 4.310 1.00 83.12 108 ARG A C 1
ATOM 828 O O . ARG A 1 108 ? 15.022 28.496 3.115 1.00 83.12 108 ARG A O 1
ATOM 835 N N . SER A 1 109 ? 15.626 28.082 5.245 1.00 80.31 109 SER A N 1
ATOM 836 C CA . SER A 1 109 ? 16.471 26.906 5.006 1.00 80.31 109 SER A CA 1
ATOM 837 C C . SER A 1 109 ? 15.706 25.641 4.615 1.00 80.31 109 SER A C 1
ATOM 839 O O . SER A 1 109 ? 16.311 24.739 4.045 1.00 80.31 109 SER A O 1
ATOM 841 N N . GLU A 1 110 ? 14.406 25.558 4.900 1.00 83.19 110 GLU A N 1
ATOM 842 C CA . GLU A 1 110 ? 13.568 24.402 4.541 1.00 83.19 110 GLU A CA 1
ATOM 843 C C . GLU A 1 110 ? 13.022 24.491 3.112 1.00 83.19 110 GLU A C 1
ATOM 845 O O . GLU A 1 110 ? 12.571 23.495 2.552 1.00 83.19 110 GLU A O 1
ATOM 850 N N . VAL A 1 111 ? 13.081 25.674 2.494 1.00 87.19 111 VAL A N 1
ATOM 851 C CA . VAL A 1 111 ? 12.626 25.887 1.119 1.00 87.19 111 VAL A CA 1
ATOM 852 C C . VAL A 1 111 ? 13.812 25.746 0.156 1.00 87.19 111 VAL A C 1
ATOM 854 O O . VAL A 1 111 ? 14.841 26.390 0.370 1.00 87.19 111 VAL A O 1
ATOM 857 N N . PRO A 1 112 ? 13.692 24.961 -0.935 1.00 86.31 112 PRO A N 1
ATOM 858 C CA . PRO A 1 112 ? 14.771 24.788 -1.909 1.00 86.31 112 PRO A CA 1
ATOM 859 C C . PRO A 1 112 ? 15.299 26.120 -2.457 1.00 86.31 112 PRO A C 1
ATOM 861 O O . PRO A 1 112 ? 14.515 26.982 -2.859 1.00 86.31 112 PRO A O 1
ATOM 864 N N . GLU A 1 113 ? 16.624 26.279 -2.549 1.00 85.00 113 GLU A N 1
ATOM 865 C CA . GLU A 1 113 ? 17.255 27.537 -2.992 1.00 85.00 113 GLU A CA 1
ATOM 866 C C . GLU A 1 113 ? 16.761 28.009 -4.367 1.00 85.00 113 GLU A C 1
ATOM 868 O O . GLU A 1 113 ? 16.530 29.197 -4.587 1.00 85.00 113 GLU A O 1
ATOM 873 N N . GLU A 1 114 ? 16.520 27.068 -5.277 1.00 87.00 114 GLU A N 1
ATOM 874 C CA . GLU A 1 114 ? 15.973 27.316 -6.613 1.00 87.00 114 GLU A CA 1
ATOM 875 C C . GLU A 1 114 ? 14.561 27.928 -6.595 1.00 87.00 114 GLU A C 1
ATOM 877 O O . GLU A 1 114 ? 14.202 28.702 -7.484 1.00 87.00 114 GLU A O 1
ATOM 882 N N . LYS A 1 115 ? 13.767 27.642 -5.555 1.00 86.88 115 LYS A N 1
ATOM 883 C CA . LYS A 1 115 ? 12.413 28.182 -5.359 1.00 86.88 115 LYS A CA 1
ATOM 884 C C . LYS A 1 115 ? 12.432 29.553 -4.691 1.00 86.88 115 LYS A C 1
ATOM 886 O O . LYS A 1 115 ? 11.522 30.349 -4.911 1.00 86.88 115 LYS A O 1
ATOM 891 N N . LEU A 1 116 ? 13.494 29.874 -3.949 1.00 87.00 116 LEU A N 1
ATOM 892 C CA . LEU A 1 116 ? 13.672 31.178 -3.306 1.00 87.00 116 LEU A CA 1
ATOM 893 C C . LEU A 1 116 ? 13.853 32.326 -4.304 1.00 87.00 116 LEU A C 1
ATOM 895 O O . LEU A 1 116 ? 13.830 33.479 -3.885 1.00 87.00 116 LEU A O 1
ATOM 899 N N . ALA A 1 117 ? 14.035 32.054 -5.598 1.00 86.81 117 ALA A N 1
ATOM 900 C CA . ALA A 1 117 ? 14.025 33.079 -6.638 1.00 86.81 117 ALA A CA 1
ATOM 901 C C . ALA A 1 117 ? 12.609 33.610 -6.945 1.00 86.81 117 ALA A C 1
ATOM 903 O O . ALA A 1 117 ? 12.491 34.743 -7.414 1.00 86.81 117 ALA A O 1
ATOM 904 N N . ASP A 1 118 ? 11.551 32.840 -6.656 1.00 88.69 118 ASP A N 1
ATOM 905 C CA . ASP A 1 118 ? 10.161 33.244 -6.896 1.00 88.69 118 ASP A CA 1
ATOM 906 C C . ASP A 1 118 ? 9.718 34.298 -5.864 1.00 88.69 118 ASP A C 1
ATOM 908 O O . ASP A 1 118 ? 9.702 34.058 -4.653 1.00 88.69 118 ASP A O 1
ATOM 912 N N . GLU A 1 119 ? 9.336 35.483 -6.348 1.00 86.06 119 GLU A N 1
ATOM 913 C CA . GLU A 1 119 ? 8.881 36.605 -5.518 1.00 86.06 119 GLU A CA 1
ATOM 914 C C . GLU A 1 119 ? 7.679 36.245 -4.630 1.00 86.06 119 GLU A C 1
ATOM 916 O O . GLU A 1 119 ? 7.560 36.768 -3.522 1.00 86.06 119 GLU A O 1
ATOM 921 N N . LYS A 1 120 ? 6.810 35.318 -5.054 1.00 84.25 120 LYS A N 1
ATOM 922 C CA . LYS A 1 120 ? 5.647 34.889 -4.256 1.00 84.25 120 LYS A CA 1
ATOM 923 C C . LYS A 1 120 ? 6.075 34.092 -3.029 1.00 84.25 120 LYS A C 1
ATOM 925 O O . LYS A 1 120 ? 5.547 34.314 -1.942 1.00 84.25 120 LYS A O 1
ATOM 930 N N . ILE A 1 121 ? 7.063 33.215 -3.206 1.00 88.19 121 ILE A N 1
ATOM 931 C CA . ILE A 1 121 ? 7.626 32.383 -2.139 1.00 88.19 121 ILE A CA 1
ATOM 932 C C . ILE A 1 121 ? 8.390 33.260 -1.140 1.00 88.19 121 ILE A C 1
ATOM 934 O O . ILE A 1 121 ? 8.196 33.133 0.068 1.00 88.19 121 ILE A O 1
ATOM 938 N N . LYS A 1 122 ? 9.191 34.219 -1.622 1.00 87.94 122 LYS A N 1
ATOM 939 C CA . LYS A 1 122 ? 9.848 35.202 -0.741 1.00 87.94 122 LYS A CA 1
ATOM 940 C C . LYS A 1 122 ? 8.828 35.992 0.072 1.00 87.94 122 LYS A C 1
ATOM 942 O O . LYS A 1 122 ? 8.973 36.128 1.282 1.00 87.94 122 LYS A O 1
ATOM 947 N N . SER A 1 123 ? 7.784 36.475 -0.594 1.00 84.31 123 SER A N 1
ATOM 948 C CA . SER A 1 123 ? 6.787 37.335 0.027 1.00 84.31 123 SER A CA 1
ATOM 949 C C . SER A 1 123 ? 5.959 36.616 1.098 1.00 84.31 123 SER A C 1
ATOM 951 O O . SER A 1 123 ? 5.665 37.218 2.132 1.00 84.31 123 SER A O 1
ATOM 953 N N . ILE A 1 124 ? 5.624 35.333 0.903 1.00 86.56 124 ILE A N 1
ATOM 954 C CA . ILE A 1 124 ? 4.926 34.552 1.935 1.00 86.56 124 ILE A CA 1
ATOM 955 C C . ILE A 1 124 ? 5.847 34.202 3.113 1.00 86.56 124 ILE A C 1
ATOM 957 O O . ILE A 1 124 ? 5.407 34.287 4.255 1.00 86.56 124 ILE A O 1
ATOM 961 N N . LEU A 1 125 ? 7.127 33.889 2.871 1.00 87.88 125 LEU A N 1
ATOM 962 C CA . LEU A 1 125 ? 8.104 33.641 3.940 1.00 87.88 125 LEU A CA 1
ATOM 963 C C . LEU A 1 125 ? 8.342 34.897 4.787 1.00 87.88 125 LEU A C 1
ATOM 965 O O . LEU A 1 125 ? 8.406 34.820 6.011 1.00 87.88 125 LEU A O 1
ATOM 969 N N . GLU A 1 126 ? 8.440 36.067 4.153 1.00 85.00 126 GLU A N 1
ATOM 970 C CA . GLU A 1 126 ? 8.531 37.349 4.858 1.00 85.00 126 GLU A CA 1
ATOM 971 C C . GLU A 1 126 ? 7.292 37.602 5.722 1.00 85.00 126 GLU A C 1
ATOM 973 O O . GLU A 1 126 ? 7.431 37.995 6.879 1.00 85.00 126 GLU A O 1
ATOM 978 N N . TYR A 1 127 ? 6.093 37.323 5.201 1.00 83.44 127 TYR A N 1
ATOM 979 C CA . TYR A 1 127 ? 4.850 37.441 5.963 1.00 83.44 127 TYR A CA 1
ATOM 980 C C . TYR A 1 127 ? 4.822 36.504 7.182 1.00 83.44 127 TYR A C 1
ATOM 982 O O . TYR A 1 127 ? 4.547 36.966 8.287 1.00 83.44 127 TYR A O 1
ATOM 990 N N . VAL A 1 128 ? 5.167 35.225 7.001 1.00 84.62 128 VAL A N 1
ATOM 991 C CA . VAL A 1 128 ? 5.208 34.212 8.073 1.00 84.62 128 VAL A CA 1
ATOM 992 C C . VAL A 1 128 ? 6.203 34.589 9.180 1.00 84.62 128 VAL A C 1
ATOM 994 O O . VAL A 1 128 ? 5.880 34.515 10.365 1.00 84.62 128 VAL A O 1
ATOM 997 N N . ASN A 1 129 ? 7.390 35.079 8.817 1.00 81.12 129 ASN A N 1
ATOM 998 C CA . ASN A 1 129 ? 8.390 35.530 9.792 1.00 81.12 129 ASN A CA 1
ATOM 999 C C . ASN A 1 129 ? 7.934 36.793 10.557 1.00 81.12 129 ASN A C 1
ATOM 1001 O O . ASN A 1 129 ? 8.245 36.977 11.738 1.00 81.12 129 ASN A O 1
ATOM 1005 N N . GLN A 1 130 ? 7.162 37.670 9.906 1.00 79.94 130 GLN A N 1
ATOM 1006 C CA . GLN A 1 130 ? 6.582 38.858 10.542 1.00 79.94 130 GLN A CA 1
ATOM 1007 C C . GLN A 1 130 ? 5.416 38.518 11.483 1.00 79.94 130 GLN A C 1
ATOM 1009 O O . GLN A 1 130 ? 5.209 39.219 12.471 1.00 79.94 130 GLN A O 1
ATOM 1014 N N . THR A 1 131 ? 4.643 37.464 11.217 1.00 71.88 131 THR A N 1
ATOM 1015 C CA . THR A 1 131 ? 3.540 37.036 12.096 1.00 71.88 131 THR A CA 1
ATOM 1016 C C . THR A 1 131 ? 4.024 36.222 13.294 1.00 71.88 131 THR A C 1
ATOM 1018 O O . THR A 1 131 ? 3.439 36.333 14.376 1.00 71.88 131 THR A O 1
ATOM 1021 N N . GLN A 1 132 ? 5.126 35.478 13.154 1.00 64.69 132 GLN A N 1
ATOM 1022 C CA . GLN A 1 132 ? 5.803 34.803 14.271 1.00 64.69 132 GLN A CA 1
ATOM 1023 C C . GLN A 1 132 ? 6.370 35.787 15.301 1.00 64.69 132 GLN A C 1
ATOM 1025 O O . GLN A 1 132 ? 6.309 35.530 16.498 1.00 64.69 132 GLN A O 1
ATOM 1030 N N . THR A 1 133 ? 6.846 36.954 14.860 1.00 54.56 133 THR A N 1
ATOM 1031 C CA . THR A 1 133 ? 7.380 37.996 15.756 1.00 54.56 133 THR A CA 1
ATOM 1032 C C . THR A 1 133 ? 6.301 38.786 16.513 1.00 54.56 133 THR A C 1
ATOM 1034 O O . THR A 1 133 ? 6.637 39.545 17.419 1.00 54.56 133 THR A O 1
ATOM 1037 N N . VAL A 1 134 ? 5.011 38.605 16.190 1.00 52.97 134 VAL A N 1
ATOM 1038 C CA . VAL A 1 134 ? 3.894 39.407 16.738 1.00 52.97 134 VAL A CA 1
ATOM 1039 C C . VAL A 1 134 ? 2.884 38.584 17.566 1.00 52.97 134 VAL A C 1
ATOM 1041 O O . VAL A 1 134 ? 2.004 39.157 18.206 1.00 52.97 134 VAL A O 1
ATOM 1044 N N . SER A 1 135 ? 2.992 37.255 17.636 1.00 43.47 135 SER A N 1
ATOM 1045 C CA . SER A 1 135 ? 1.893 36.418 18.153 1.00 43.47 135 SER A CA 1
ATOM 1046 C C . SER A 1 135 ? 2.060 35.917 19.598 1.00 43.47 135 SER A C 1
ATOM 1048 O O . SER A 1 135 ? 2.197 34.724 19.838 1.00 43.47 135 SER A O 1
ATOM 1050 N N . GLU A 1 136 ? 1.876 36.822 20.566 1.00 41.88 136 GLU A N 1
ATOM 1051 C CA . GLU A 1 136 ? 1.018 36.567 21.742 1.00 41.88 136 GLU A CA 1
ATOM 1052 C C . GLU A 1 136 ? -0.380 37.156 21.462 1.00 41.88 136 GLU A C 1
ATOM 1054 O O . GLU A 1 136 ? -0.814 38.104 22.112 1.00 41.88 136 GLU A O 1
ATOM 1059 N N . VAL A 1 137 ? -1.121 36.667 20.459 1.00 38.88 137 VAL A N 1
ATOM 1060 C CA . VAL A 1 137 ? -2.511 37.123 20.254 1.00 38.88 137 VAL A CA 1
ATOM 1061 C C . VAL A 1 137 ? -3.433 35.975 19.844 1.00 38.88 137 VAL A C 1
ATOM 1063 O O . VAL A 1 137 ? -3.412 35.495 18.721 1.00 38.88 137 VAL A O 1
ATOM 1066 N N . LYS A 1 138 ? -4.267 35.597 20.822 1.00 38.91 138 LYS A N 1
ATOM 1067 C CA . LYS A 1 138 ? -5.623 35.022 20.760 1.00 38.91 138 LYS A CA 1
ATOM 1068 C C . LYS A 1 138 ? -5.916 34.016 19.639 1.00 38.91 138 LYS A C 1
ATOM 1070 O O . LYS A 1 138 ? -6.265 34.390 18.526 1.00 38.91 138 LYS A O 1
ATOM 1075 N N . LYS A 1 139 ? -5.966 32.740 20.049 1.00 34.91 139 LYS A N 1
ATOM 1076 C CA . LYS A 1 139 ? -6.717 31.660 19.391 1.00 34.91 139 LYS A CA 1
ATOM 1077 C C . LYS A 1 139 ? -8.083 32.182 18.932 1.00 34.91 139 LYS A C 1
ATOM 1079 O O . LYS A 1 139 ? -8.923 32.550 19.754 1.00 34.91 139 LYS A O 1
ATOM 1084 N N . THR A 1 140 ? -8.266 32.262 17.624 1.00 34.41 140 THR A N 1
ATOM 1085 C CA . THR A 1 140 ? -9.526 32.613 16.978 1.00 34.41 140 THR A CA 1
ATOM 1086 C C . THR A 1 140 ? -10.575 31.551 17.291 1.00 34.41 140 THR A C 1
ATOM 1088 O O . THR A 1 140 ? -10.278 30.361 17.315 1.00 34.41 140 THR A O 1
ATOM 1091 N N . GLN A 1 141 ? -11.791 32.016 17.574 1.00 33.50 141 GLN A N 1
ATOM 1092 C CA . GLN A 1 141 ? -12.969 31.206 17.870 1.00 33.50 141 GLN A CA 1
ATOM 1093 C C . GLN A 1 141 ? -13.275 30.202 16.755 1.00 33.50 141 GLN A C 1
ATOM 1095 O O . GLN A 1 141 ? -13.195 30.538 15.572 1.00 33.50 141 GLN A O 1
ATOM 1100 N N . ASP A 1 142 ? -13.699 29.009 17.172 1.00 31.89 142 ASP A N 1
ATOM 1101 C CA . ASP A 1 142 ? -14.247 27.959 16.322 1.00 31.89 142 ASP A CA 1
ATOM 1102 C C . ASP A 1 142 ? -15.362 28.512 15.426 1.00 31.89 142 ASP A C 1
ATOM 1104 O O . ASP A 1 142 ? -16.424 28.939 15.891 1.00 31.89 142 ASP A O 1
ATOM 1108 N N . VAL A 1 143 ? -15.130 28.497 14.115 1.00 29.78 143 VAL A N 1
ATOM 1109 C CA . VAL A 1 143 ? -16.184 28.726 13.130 1.00 29.78 143 VAL A CA 1
ATOM 1110 C C . VAL A 1 143 ? -16.955 27.417 12.998 1.00 29.78 143 VAL A C 1
ATOM 1112 O O . VAL A 1 143 ? -16.471 26.449 12.417 1.00 29.78 143 VAL A O 1
ATOM 1115 N N . ALA A 1 144 ? -18.157 27.384 13.572 1.00 30.98 144 ALA A N 1
ATOM 1116 C CA . ALA A 1 144 ? -19.079 26.266 13.443 1.00 30.98 144 ALA A CA 1
ATOM 1117 C C . ALA A 1 144 ? -19.443 26.044 11.964 1.00 30.98 144 ALA A C 1
ATOM 1119 O O . ALA A 1 144 ? -20.151 26.850 11.356 1.00 30.98 144 ALA A O 1
ATOM 1120 N N . TYR A 1 145 ? -18.971 24.939 11.387 1.00 34.53 145 TYR A N 1
ATOM 1121 C CA . TYR A 1 145 ? -19.421 24.478 10.078 1.00 34.53 145 TYR A CA 1
ATOM 1122 C C . TYR A 1 145 ? -20.858 23.953 10.179 1.00 34.53 145 TYR A C 1
ATOM 1124 O O . TYR A 1 145 ? -21.180 23.110 11.017 1.00 34.53 145 TYR A O 1
ATOM 1132 N N . GLY A 1 146 ? -21.733 24.491 9.326 1.00 31.25 146 GLY A N 1
ATOM 1133 C CA . GLY A 1 146 ? -23.147 24.139 9.255 1.00 31.25 146 GLY A CA 1
ATOM 1134 C C . GLY A 1 146 ? -23.364 22.652 8.973 1.00 31.25 146 GLY A C 1
ATOM 1135 O O . GLY A 1 146 ? -22.745 22.069 8.086 1.00 31.25 146 GLY A O 1
ATOM 1136 N N . ALA A 1 147 ? -24.267 22.051 9.744 1.00 32.84 147 ALA A N 1
ATOM 1137 C CA . ALA A 1 147 ? -24.613 20.641 9.682 1.00 32.84 147 ALA A CA 1
ATOM 1138 C C . ALA A 1 147 ? -25.240 20.263 8.328 1.00 32.84 147 ALA A C 1
ATOM 1140 O O . ALA A 1 147 ? -26.407 20.557 8.059 1.00 32.84 147 ALA A O 1
ATOM 1141 N N . ALA A 1 148 ? -24.486 19.541 7.499 1.00 34.34 148 ALA A N 1
ATOM 1142 C CA . ALA A 1 148 ? -25.078 18.662 6.502 1.00 34.34 148 ALA A CA 1
ATOM 1143 C C . ALA A 1 148 ? -25.777 17.508 7.242 1.00 34.34 148 ALA A C 1
ATOM 1145 O O . ALA A 1 148 ? -25.184 16.870 8.115 1.00 34.34 148 ALA A O 1
ATOM 1146 N N . ARG A 1 149 ? -27.059 17.281 6.930 1.00 34.53 149 ARG A N 1
ATOM 1147 C CA . ARG A 1 149 ? -27.882 16.210 7.508 1.00 34.53 149 ARG A CA 1
ATOM 1148 C C . ARG A 1 149 ? -27.187 14.860 7.315 1.00 34.53 149 ARG A C 1
ATOM 1150 O O . ARG A 1 149 ? -27.091 14.373 6.193 1.00 34.53 149 ARG A O 1
ATOM 1157 N N . ARG A 1 150 ? -26.723 14.269 8.416 1.00 34.84 150 ARG A N 1
ATOM 1158 C CA . ARG A 1 150 ? -26.275 12.875 8.460 1.00 34.84 150 ARG A CA 1
ATOM 1159 C C . ARG A 1 150 ? -27.504 11.959 8.482 1.00 34.84 150 ARG A C 1
ATOM 1161 O O . ARG A 1 150 ? -28.476 12.304 9.153 1.00 34.84 150 ARG A O 1
ATOM 1168 N N . PRO A 1 151 ? -27.489 10.827 7.764 1.00 32.72 151 PRO A N 1
ATOM 1169 C CA . PRO A 1 151 ? -28.517 9.808 7.914 1.00 32.72 151 PRO A CA 1
ATOM 1170 C C . PRO A 1 151 ? -28.425 9.188 9.316 1.00 32.72 151 PRO A C 1
ATOM 1172 O O . PRO A 1 151 ? -27.340 8.823 9.769 1.00 32.72 151 PRO A O 1
ATOM 1175 N N . ASP A 1 152 ? -29.570 9.116 9.998 1.00 34.69 152 ASP A N 1
ATOM 1176 C CA . ASP A 1 152 ? -29.741 8.545 11.335 1.00 34.69 152 ASP A CA 1
ATOM 1177 C C . ASP A 1 152 ? -29.385 7.051 11.352 1.00 34.69 152 ASP A C 1
ATOM 1179 O O . ASP A 1 152 ? -30.191 6.189 11.003 1.00 34.69 152 ASP A O 1
ATOM 1183 N N . LEU A 1 153 ? -28.179 6.738 11.814 1.00 38.91 153 LEU A N 1
ATOM 1184 C CA . LEU A 1 153 ? -27.814 5.435 12.355 1.00 38.91 153 LEU A CA 1
ATOM 1185 C C . LEU A 1 153 ? -27.100 5.716 13.681 1.00 38.91 153 LEU A C 1
ATOM 1187 O O . LEU A 1 153 ? -26.225 6.572 13.728 1.00 38.91 153 LEU A O 1
ATOM 1191 N N . PHE A 1 154 ? -27.486 4.995 14.734 1.00 40.19 154 PHE A N 1
ATOM 1192 C CA . PHE A 1 154 ? -27.096 5.130 16.149 1.00 40.19 154 PHE A CA 1
ATOM 1193 C C . PHE A 1 154 ? -28.019 6.000 17.018 1.00 40.19 154 PHE A C 1
ATOM 1195 O O . PHE A 1 154 ? -27.928 7.218 17.125 1.00 40.19 154 PHE A O 1
ATOM 1202 N N . THR A 1 155 ? -28.898 5.292 17.723 1.00 43.09 155 THR A N 1
ATOM 1203 C CA . THR A 1 155 ? -29.682 5.744 18.871 1.00 43.09 155 THR A CA 1
ATOM 1204 C C . THR A 1 155 ? -28.843 6.493 19.915 1.00 43.09 155 THR A C 1
ATOM 1206 O O . THR A 1 155 ? -27.918 5.925 20.489 1.00 43.09 155 THR A O 1
ATOM 1209 N N . ASN A 1 156 ? -29.243 7.738 20.195 1.00 38.66 156 ASN A N 1
ATOM 1210 C CA . ASN A 1 156 ? -29.048 8.566 21.398 1.00 38.66 156 ASN A CA 1
ATOM 1211 C C . ASN A 1 156 ? -28.337 7.930 22.620 1.00 38.66 156 ASN A C 1
ATOM 1213 O O . ASN A 1 156 ? -28.955 7.719 23.667 1.00 38.66 156 ASN A O 1
ATOM 1217 N N . LYS A 1 157 ? -27.017 7.743 22.562 1.00 48.31 157 LYS A N 1
ATOM 1218 C CA . LYS A 1 157 ? -26.163 7.770 23.758 1.00 48.31 157 LYS A CA 1
ATOM 1219 C C . LYS A 1 157 ? -25.079 8.825 23.545 1.00 48.31 157 LYS A C 1
ATOM 1221 O O . LYS A 1 157 ? -24.438 8.864 22.502 1.00 48.31 157 LYS A O 1
ATOM 1226 N N . LEU A 1 158 ? -24.957 9.713 24.533 1.00 44.91 158 LEU A N 1
ATOM 1227 C CA . LEU A 1 158 ? -23.944 10.767 24.662 1.00 44.91 158 LEU A CA 1
ATOM 1228 C C . LEU A 1 158 ? -22.533 10.272 24.284 1.00 44.91 158 LEU A C 1
ATOM 1230 O O . LEU A 1 158 ? -22.273 9.076 24.420 1.00 44.91 158 LEU A O 1
ATOM 1234 N N . PRO A 1 159 ? -21.611 11.166 23.869 1.00 49.81 159 PRO A N 1
ATOM 1235 C CA . PRO A 1 159 ? -20.254 10.778 23.498 1.00 49.81 159 PRO A CA 1
ATOM 1236 C C . PRO A 1 159 ? -19.610 9.972 24.628 1.00 49.81 159 PRO A C 1
ATOM 1238 O O . PRO A 1 159 ? -19.419 10.460 25.745 1.00 49.81 159 PRO A O 1
ATOM 1241 N N . VAL A 1 160 ? -19.321 8.711 24.319 1.00 67.38 160 VAL A N 1
ATOM 1242 C CA . VAL A 1 160 ? -18.640 7.770 25.200 1.00 67.38 160 VAL A CA 1
ATOM 1243 C C . VAL A 1 160 ? -17.277 8.372 25.542 1.00 67.38 160 VAL A C 1
ATOM 1245 O O . VAL A 1 160 ? -16.482 8.642 24.642 1.00 67.38 160 VAL A O 1
ATOM 1248 N N . ARG A 1 161 ? -17.011 8.625 26.831 1.00 86.50 161 ARG A N 1
ATOM 1249 C CA . ARG A 1 161 ? -15.739 9.225 27.269 1.00 86.50 161 ARG A CA 1
ATOM 1250 C C . ARG A 1 161 ? -14.574 8.370 26.777 1.00 86.50 161 ARG A C 1
ATOM 1252 O O . ARG A 1 161 ? -14.581 7.157 26.970 1.00 86.50 161 ARG A O 1
ATOM 1259 N N . THR A 1 162 ? -13.578 9.009 26.178 1.00 89.94 162 THR A N 1
ATOM 1260 C CA . THR A 1 162 ? -12.376 8.321 25.707 1.00 89.94 162 THR A CA 1
ATOM 1261 C C . THR A 1 162 ? -11.360 8.179 26.837 1.00 89.94 162 THR A C 1
ATOM 1263 O O . THR A 1 162 ? -11.090 9.139 27.562 1.00 89.94 162 THR A O 1
ATOM 1266 N N . ILE A 1 163 ? -10.791 6.987 26.984 1.00 92.00 163 ILE A N 1
ATOM 1267 C CA . ILE A 1 163 ? -9.733 6.662 27.945 1.00 92.00 163 ILE A CA 1
ATOM 1268 C C . ILE A 1 163 ? -8.401 6.426 27.221 1.00 92.00 163 ILE A C 1
ATOM 1270 O O . ILE A 1 163 ? -8.382 6.071 26.046 1.00 92.00 163 ILE A O 1
ATOM 1274 N N . ASN A 1 164 ? -7.288 6.631 27.932 1.00 93.25 164 ASN A N 1
ATOM 1275 C CA . ASN A 1 164 ? -5.930 6.490 27.382 1.00 93.25 164 ASN A CA 1
ATOM 1276 C C . ASN A 1 164 ? -5.135 5.324 27.998 1.00 93.25 164 ASN A C 1
ATOM 1278 O O . ASN A 1 164 ? -3.984 5.141 27.638 1.00 93.25 164 ASN A O 1
ATOM 1282 N N . TYR A 1 165 ? -5.706 4.587 28.955 1.00 94.31 165 TYR A N 1
ATOM 1283 C CA . TYR A 1 165 ? -5.011 3.504 29.668 1.00 94.31 165 TYR A CA 1
ATOM 1284 C C . TYR A 1 165 ? -5.314 2.112 29.098 1.00 94.31 165 TYR A C 1
ATOM 1286 O O . TYR A 1 165 ? -4.926 1.114 29.689 1.00 94.31 165 TYR A O 1
ATOM 1294 N N . VAL A 1 166 ? -6.025 2.031 27.973 1.00 95.88 166 VAL A N 1
ATOM 1295 C CA . VAL A 1 166 ? -6.107 0.808 27.173 1.00 95.88 166 VAL A CA 1
ATOM 1296 C C . VAL A 1 166 ? -5.457 1.120 25.839 1.00 95.88 166 VAL A C 1
ATOM 1298 O O . VAL A 1 166 ? -5.982 1.940 25.084 1.00 95.88 166 VAL A O 1
ATOM 1301 N N . ASP A 1 167 ? -4.302 0.508 25.602 1.00 96.56 167 ASP A N 1
ATOM 1302 C CA . ASP A 1 167 ? -3.584 0.610 24.339 1.00 96.56 167 ASP A CA 1
ATOM 1303 C C . ASP A 1 167 ? -4.234 -0.322 23.313 1.00 96.56 167 ASP A C 1
ATOM 1305 O O . ASP A 1 167 ? -4.577 -1.468 23.625 1.00 96.56 167 ASP A O 1
ATOM 1309 N N . VAL A 1 168 ? -4.435 0.190 22.100 1.00 96.75 168 VAL A N 1
ATOM 1310 C CA . VAL A 1 168 ? -5.080 -0.533 21.003 1.00 96.75 168 VAL A CA 1
ATOM 1311 C C . VAL A 1 168 ? -4.176 -0.472 19.786 1.00 96.75 168 VAL A C 1
ATOM 1313 O O . VAL A 1 168 ? -4.073 0.556 19.115 1.00 96.75 168 VAL A O 1
ATOM 1316 N N . GLN A 1 169 ? -3.568 -1.606 19.464 1.00 96.44 169 GLN A N 1
ATOM 1317 C CA . GLN A 1 169 ? -2.703 -1.753 18.302 1.00 96.44 169 GLN A CA 1
ATOM 1318 C C . GLN A 1 169 ? -3.422 -2.565 17.232 1.00 96.44 169 GLN A C 1
ATOM 1320 O O . GLN A 1 169 ? -4.017 -3.600 17.520 1.00 96.44 169 GLN A O 1
ATOM 1325 N N . SER A 1 170 ? -3.372 -2.087 15.992 1.00 95.00 170 SER A N 1
ATOM 1326 C CA . SER A 1 170 ? -3.976 -2.758 14.841 1.00 95.00 170 SER A CA 1
ATOM 1327 C C . SER A 1 170 ? -2.912 -3.037 13.796 1.00 95.00 170 SER A C 1
ATOM 1329 O O . SER A 1 170 ? -2.132 -2.148 13.451 1.00 95.00 170 SER A O 1
ATOM 1331 N N . ARG A 1 171 ? -2.887 -4.262 13.279 1.00 94.38 171 ARG A N 1
ATOM 1332 C CA . ARG A 1 171 ? -1.983 -4.671 12.206 1.00 94.38 171 ARG A CA 1
ATOM 1333 C C . ARG A 1 171 ? -2.733 -5.524 11.201 1.00 94.38 171 ARG A C 1
ATOM 1335 O O . ARG A 1 171 ? -3.503 -6.398 11.579 1.00 94.38 171 ARG A O 1
ATOM 1342 N N . CYS A 1 172 ? -2.452 -5.289 9.929 1.00 94.38 172 CYS A N 1
ATOM 1343 C CA . CYS A 1 172 ? -2.958 -6.103 8.843 1.00 94.38 172 CYS A CA 1
ATOM 1344 C C . CYS A 1 172 ? -1.857 -7.080 8.389 1.00 94.38 172 CYS A C 1
ATOM 1346 O O . CYS A 1 172 ? -0.712 -6.680 8.159 1.00 94.38 172 CYS A O 1
ATOM 1348 N N . GLU A 1 173 ? -2.197 -8.360 8.295 1.00 93.25 173 GLU A N 1
ATOM 1349 C CA . GLU A 1 173 ? -1.354 -9.428 7.761 1.00 93.25 173 GLU A CA 1
ATOM 1350 C C . GLU A 1 173 ? -1.972 -9.925 6.456 1.00 93.25 173 GLU A C 1
ATOM 1352 O O . GLU A 1 173 ? -3.183 -10.116 6.357 1.00 93.25 173 GLU A O 1
ATOM 1357 N N . GLU A 1 174 ? -1.142 -10.065 5.428 1.00 91.06 174 GLU A N 1
ATOM 1358 C CA . GLU A 1 174 ? -1.575 -10.408 4.080 1.00 91.06 174 GLU A CA 1
ATOM 1359 C C . GLU A 1 174 ? -1.097 -11.819 3.731 1.00 91.06 174 GLU A C 1
ATOM 1361 O O . GLU A 1 174 ? 0.100 -12.099 3.798 1.00 91.06 174 GLU A O 1
ATOM 1366 N N . GLU A 1 175 ? -2.027 -12.677 3.318 1.00 87.56 175 GLU A N 1
ATOM 1367 C CA . GLU A 1 175 ? -1.748 -13.971 2.687 1.00 87.56 175 GLU A CA 1
ATOM 1368 C C . GLU A 1 175 ? -2.247 -13.944 1.232 1.00 87.56 175 GLU A C 1
ATOM 1370 O O . GLU A 1 175 ? -2.815 -12.945 0.780 1.00 87.56 175 GLU A O 1
ATOM 1375 N N . ASP A 1 176 ? -2.031 -15.013 0.462 1.00 84.62 176 ASP A N 1
ATOM 1376 C CA . ASP A 1 176 ? -2.323 -15.021 -0.980 1.00 84.62 176 ASP A CA 1
ATOM 1377 C C . ASP A 1 176 ? -3.793 -14.662 -1.286 1.00 84.62 176 ASP A C 1
ATOM 1379 O O . ASP A 1 176 ? -4.067 -13.717 -2.037 1.00 84.62 176 ASP A O 1
ATOM 1383 N N . GLU A 1 177 ? -4.739 -15.343 -0.629 1.00 89.31 177 GLU A N 1
ATOM 1384 C CA . GLU A 1 177 ? -6.187 -15.193 -0.860 1.00 89.31 177 GLU A CA 1
ATOM 1385 C C . GLU A 1 177 ? -6.937 -14.446 0.258 1.00 89.31 177 GLU A C 1
ATOM 1387 O O . GLU A 1 177 ? -8.122 -14.123 0.107 1.00 89.31 177 GLU A O 1
ATOM 1392 N N . SER A 1 178 ? -6.269 -14.138 1.371 1.00 94.69 178 SER A N 1
ATOM 1393 C CA . SER A 1 178 ? -6.897 -13.568 2.564 1.00 94.69 178 SER A CA 1
ATOM 1394 C C . SER A 1 178 ? -6.112 -12.387 3.136 1.00 94.69 178 SER A C 1
ATOM 1396 O O . SER A 1 178 ? -4.935 -12.161 2.839 1.00 94.69 178 SER A O 1
ATOM 1398 N N . ILE A 1 179 ? -6.803 -11.580 3.935 1.00 96.25 179 ILE A N 1
ATOM 1399 C CA . ILE A 1 179 ? -6.211 -10.542 4.777 1.00 96.25 179 ILE A CA 1
ATOM 1400 C C . ILE A 1 179 ? -6.732 -10.761 6.190 1.00 96.25 179 ILE A C 1
ATOM 1402 O O . ILE A 1 179 ? -7.922 -10.986 6.389 1.00 96.25 179 ILE A O 1
ATOM 1406 N N . CYS A 1 180 ? -5.847 -10.664 7.170 1.00 95.94 180 CYS A N 1
ATOM 1407 C CA . CYS A 1 180 ? -6.167 -10.754 8.584 1.00 95.94 180 CYS A CA 1
ATOM 1408 C C . CYS A 1 180 ? -5.917 -9.394 9.242 1.00 95.94 180 CYS A C 1
ATOM 1410 O O . CYS A 1 180 ? -4.807 -8.866 9.177 1.00 95.94 180 CYS A O 1
ATOM 1412 N N . LEU A 1 181 ? -6.930 -8.829 9.901 1.00 97.19 181 LEU A N 1
ATOM 1413 C CA . LEU A 1 181 ? -6.746 -7.704 10.818 1.00 97.19 181 LEU A CA 1
ATOM 1414 C C . LEU A 1 181 ? -6.596 -8.246 12.240 1.00 97.19 181 LEU A C 1
ATOM 1416 O O . LEU A 1 181 ? -7.557 -8.750 12.827 1.00 97.19 181 LEU A O 1
ATOM 1420 N N . LEU A 1 182 ? -5.398 -8.095 12.797 1.00 96.75 182 LEU A N 1
ATOM 1421 C CA . LEU A 1 182 ? -5.092 -8.401 14.186 1.00 96.75 182 LEU A CA 1
ATOM 1422 C C . LEU A 1 182 ? -5.219 -7.131 15.031 1.00 96.75 182 LEU A C 1
ATOM 1424 O O . LEU A 1 182 ? -4.536 -6.135 14.782 1.00 96.75 182 LEU A O 1
ATOM 1428 N N . VAL A 1 183 ? -6.073 -7.187 16.048 1.00 97.31 183 VAL A N 1
ATOM 1429 C CA . VAL A 1 183 ? -6.266 -6.124 17.036 1.00 97.31 183 VAL A CA 1
ATOM 1430 C C . VAL A 1 183 ? -5.763 -6.614 18.385 1.00 97.31 183 VAL A C 1
ATOM 1432 O O . VAL A 1 183 ? -6.305 -7.570 18.940 1.00 97.31 183 VAL A O 1
ATOM 1435 N N . THR A 1 184 ? -4.754 -5.942 18.923 1.00 97.81 184 THR A N 1
ATOM 1436 C CA . THR A 1 184 ? -4.209 -6.202 20.256 1.00 97.81 184 THR A CA 1
ATOM 1437 C C . THR A 1 184 ? -4.680 -5.113 21.207 1.00 97.81 184 THR A C 1
ATOM 1439 O O . THR A 1 184 ? -4.468 -3.927 20.961 1.00 97.81 184 THR A O 1
ATOM 1442 N N . LEU A 1 185 ? -5.322 -5.527 22.293 1.00 97.69 185 LEU A N 1
ATOM 1443 C CA . LEU A 1 185 ? -5.745 -4.673 23.394 1.00 97.69 185 LEU A CA 1
ATOM 1444 C C . LEU A 1 185 ? -4.843 -4.944 24.585 1.00 97.69 185 LEU A C 1
ATOM 1446 O O . LEU A 1 185 ? -4.676 -6.104 24.959 1.00 97.69 185 LEU A O 1
ATOM 1450 N N . LYS A 1 186 ? -4.331 -3.898 25.224 1.00 98.06 186 LYS A N 1
ATOM 1451 C CA . LYS A 1 186 ? -3.566 -4.033 26.462 1.00 98.06 186 LYS A CA 1
ATOM 1452 C C . LYS A 1 186 ? -4.048 -3.024 27.489 1.00 98.06 186 LYS A C 1
ATOM 1454 O O . LYS A 1 186 ? -4.044 -1.822 27.234 1.00 98.06 186 LYS A O 1
ATOM 1459 N N . ASN A 1 187 ? -4.463 -3.503 28.657 1.00 98.00 187 ASN A N 1
ATOM 1460 C CA . ASN A 1 187 ? -4.859 -2.623 29.752 1.00 98.00 187 ASN A CA 1
ATOM 1461 C C . ASN A 1 187 ? -3.616 -2.163 30.525 1.00 98.00 187 ASN A C 1
ATOM 1463 O O . ASN A 1 187 ? -3.054 -2.908 31.319 1.00 98.00 187 ASN A O 1
ATOM 1467 N N . GLU A 1 188 ? -3.189 -0.927 30.308 1.00 97.50 188 GLU A N 1
ATOM 1468 C CA . GLU A 1 188 ? -2.070 -0.295 31.017 1.00 97.50 188 GLU A CA 1
ATOM 1469 C C . GLU A 1 188 ? -2.516 0.460 32.282 1.00 97.50 188 GLU A C 1
ATOM 1471 O O . GLU A 1 188 ? -1.705 1.088 32.960 1.00 97.50 188 GLU A O 1
ATOM 1476 N N . GLY A 1 189 ? -3.810 0.414 32.609 1.00 96.31 189 GLY A N 1
ATOM 1477 C CA . GLY A 1 189 ? -4.368 1.007 33.817 1.00 96.31 189 GLY A CA 1
ATOM 1478 C C . GLY A 1 189 ? -4.192 0.139 35.065 1.00 96.31 189 GLY A C 1
ATOM 1479 O O . GLY A 1 189 ? -3.881 -1.047 35.006 1.00 96.31 189 GLY A O 1
ATOM 1480 N N . GLU A 1 190 ? -4.469 0.734 36.226 1.00 97.19 190 GLU A N 1
ATOM 1481 C CA . GLU A 1 190 ? -4.390 0.070 37.540 1.00 97.19 190 GLU A CA 1
ATOM 1482 C C . GLU A 1 190 ? -5.664 -0.707 37.917 1.00 97.19 190 GLU A C 1
ATOM 1484 O O . GLU A 1 190 ? -5.736 -1.349 38.967 1.00 97.19 190 GLU A O 1
ATOM 1489 N N . HIS A 1 191 ? -6.707 -0.635 37.090 1.00 97.00 191 HIS A N 1
ATOM 1490 C CA . HIS A 1 191 ? -8.011 -1.221 37.385 1.00 97.00 191 HIS A CA 1
ATOM 1491 C C . HIS A 1 191 ? -8.505 -2.109 36.248 1.00 97.00 191 HIS A C 1
ATOM 1493 O O . HIS A 1 191 ? -8.168 -1.897 35.086 1.00 97.00 191 HIS A O 1
ATOM 1499 N N . HIS A 1 192 ? -9.362 -3.072 36.591 1.00 96.94 192 HIS A N 1
ATOM 1500 C CA . HIS A 1 192 ? -10.060 -3.884 35.601 1.00 96.94 192 HIS A CA 1
ATOM 1501 C C . HIS A 1 192 ? -10.961 -3.013 34.719 1.00 96.94 192 HIS A C 1
ATOM 1503 O O . HIS A 1 192 ? -11.696 -2.153 35.223 1.00 96.94 192 HIS A O 1
ATOM 1509 N N . VAL A 1 193 ? -10.955 -3.298 33.421 1.00 96.31 193 VAL A N 1
ATOM 1510 C CA . VAL A 1 193 ? -12.016 -2.884 32.498 1.00 96.31 193 VAL A CA 1
ATOM 1511 C C . VAL A 1 193 ? -12.895 -4.086 32.195 1.00 96.31 193 VAL A C 1
ATOM 1513 O O . VAL A 1 193 ? -12.417 -5.218 32.168 1.00 96.31 193 VAL A O 1
ATOM 1516 N N . LYS A 1 194 ? -14.193 -3.848 32.042 1.00 96.81 194 LYS A N 1
ATOM 1517 C CA . LYS A 1 194 ? -15.203 -4.902 31.919 1.00 96.81 194 LYS A CA 1
ATOM 1518 C C . LYS A 1 194 ? -15.967 -4.803 30.620 1.00 96.81 194 LYS A C 1
ATOM 1520 O O . LYS A 1 194 ? -16.033 -3.723 30.036 1.00 96.81 194 LYS A O 1
ATOM 1525 N N . ASP A 1 195 ? -16.606 -5.898 30.224 1.00 95.75 195 ASP A N 1
ATOM 1526 C CA . ASP A 1 195 ? -17.493 -5.942 29.054 1.00 95.75 195 ASP A CA 1
ATOM 1527 C C . ASP A 1 195 ? -16.824 -5.373 27.783 1.00 95.75 195 ASP A C 1
ATOM 1529 O O . ASP A 1 195 ? -17.442 -4.639 27.009 1.00 95.75 195 ASP A O 1
ATOM 1533 N N . THR A 1 196 ? -15.536 -5.664 27.586 1.00 96.44 196 THR A N 1
ATOM 1534 C CA . THR A 1 196 ? -14.761 -5.127 26.465 1.00 96.44 196 THR A CA 1
ATOM 1535 C C . THR A 1 196 ? -15.244 -5.741 25.155 1.00 96.44 196 THR A C 1
ATOM 1537 O O . THR A 1 196 ? -15.318 -6.966 25.013 1.00 96.44 196 THR A O 1
ATOM 1540 N N . MET A 1 197 ? -15.550 -4.883 24.187 1.00 96.88 197 MET A N 1
ATOM 1541 C CA . MET A 1 197 ? -16.027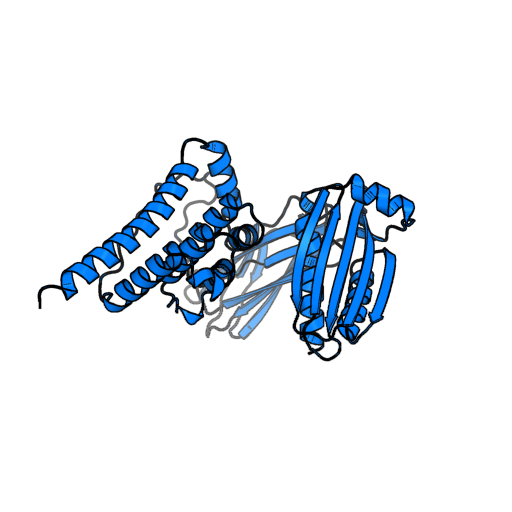 -5.242 22.857 1.00 96.88 197 MET A CA 1
ATOM 1542 C C . MET A 1 197 ? -15.233 -4.480 21.799 1.00 96.88 197 MET A C 1
ATOM 1544 O O . MET A 1 197 ? -15.094 -3.257 21.870 1.00 96.88 197 MET A O 1
ATOM 1548 N N . VAL A 1 198 ? -14.758 -5.205 20.790 1.00 96.56 198 VAL A N 1
ATOM 1549 C CA . VAL A 1 198 ? -14.133 -4.634 19.592 1.00 96.56 198 VAL A CA 1
ATOM 1550 C C . VAL A 1 198 ? -15.131 -4.724 18.451 1.00 96.56 198 VAL A C 1
ATOM 1552 O O . VAL A 1 198 ? -15.722 -5.777 18.230 1.00 96.56 198 VAL A O 1
ATOM 1555 N N . SER A 1 199 ? -15.343 -3.630 17.730 1.00 96.06 199 SER A N 1
ATOM 1556 C CA . SER A 1 199 ? -16.219 -3.570 16.559 1.00 96.06 199 SER A CA 1
ATOM 1557 C C . SER A 1 199 ? -15.461 -3.025 15.360 1.00 96.06 199 SER A C 1
ATOM 1559 O O . SER A 1 199 ? -14.855 -1.960 15.439 1.00 96.06 199 SER A O 1
ATOM 1561 N N . LEU A 1 200 ? -15.532 -3.729 14.240 1.00 96.06 200 LEU A N 1
ATOM 1562 C CA . LEU A 1 200 ? -15.071 -3.257 12.945 1.00 96.06 200 LEU A CA 1
ATOM 1563 C C . LEU A 1 200 ? -16.137 -2.328 12.349 1.00 96.06 200 LEU A C 1
ATOM 1565 O O . LEU A 1 200 ? -17.225 -2.770 11.973 1.00 96.06 200 LEU A O 1
ATOM 1569 N N . LEU A 1 201 ? -15.830 -1.034 12.288 1.00 93.94 201 LEU A N 1
ATOM 1570 C CA . LEU A 1 201 ? -16.747 0.003 11.815 1.00 93.94 201 LEU A CA 1
ATOM 1571 C C . LEU A 1 201 ? -16.793 0.073 10.290 1.00 93.94 201 LEU A C 1
ATOM 1573 O O . LEU A 1 201 ? -17.874 0.128 9.705 1.00 93.94 201 LEU A O 1
ATOM 1577 N N . THR A 1 202 ? -15.623 0.078 9.654 1.00 95.00 202 THR A N 1
ATOM 1578 C CA . THR A 1 202 ? -15.494 0.093 8.195 1.00 95.00 202 THR A CA 1
ATOM 1579 C C . THR A 1 202 ? -14.258 -0.680 7.750 1.00 95.00 202 THR A C 1
ATOM 1581 O O . THR A 1 202 ? -13.315 -0.861 8.522 1.00 95.00 202 THR A O 1
ATOM 1584 N N . TYR A 1 203 ? -14.300 -1.158 6.513 1.00 96.69 203 TYR A N 1
ATOM 1585 C CA . TYR A 1 203 ? -13.230 -1.837 5.788 1.00 96.69 203 TYR A CA 1
ATOM 1586 C C . TYR A 1 203 ? -13.513 -1.694 4.280 1.00 96.69 203 TYR A C 1
ATOM 1588 O O . TYR A 1 203 ? -14.660 -1.411 3.917 1.00 96.69 203 TYR A O 1
ATOM 1596 N N . PRO A 1 204 ? -12.528 -1.897 3.383 1.00 95.00 204 PRO A N 1
ATOM 1597 C CA . PRO A 1 204 ? -12.737 -1.777 1.937 1.00 95.00 204 PRO A CA 1
ATOM 1598 C C . PRO A 1 204 ? -13.557 -2.955 1.385 1.00 95.00 204 PRO A C 1
ATOM 1600 O O . PRO A 1 204 ? -13.024 -3.902 0.806 1.00 95.00 204 PRO A O 1
ATOM 1603 N N . SER A 1 205 ? -14.878 -2.900 1.572 1.00 94.88 205 SER A N 1
ATOM 1604 C CA . SER A 1 205 ? -15.827 -3.964 1.211 1.00 94.88 205 SER A CA 1
ATOM 1605 C C . SER A 1 205 ? -15.963 -4.219 -0.289 1.00 94.88 205 SER A C 1
ATOM 1607 O O . SER A 1 205 ? -16.568 -5.207 -0.685 1.00 94.88 205 SER A O 1
ATOM 1609 N N . GLU A 1 206 ? -15.426 -3.336 -1.130 1.00 90.31 206 GLU A N 1
ATOM 1610 C CA . GLU A 1 206 ? -15.378 -3.541 -2.582 1.00 90.31 206 GLU A CA 1
ATOM 1611 C C . GLU A 1 206 ? -14.356 -4.624 -2.965 1.00 90.31 206 GLU A C 1
ATOM 1613 O O . GLU A 1 206 ? -14.571 -5.371 -3.918 1.00 90.31 206 GLU A O 1
ATOM 1618 N N . GLY A 1 207 ? -13.270 -4.749 -2.193 1.00 91.88 207 GLY A N 1
ATOM 1619 C CA . GLY A 1 207 ? -12.201 -5.722 -2.432 1.00 91.88 207 GLY A CA 1
ATOM 1620 C C . GLY A 1 207 ? -12.102 -6.840 -1.396 1.00 91.88 207 GLY A C 1
ATOM 1621 O O . GLY A 1 207 ? -11.317 -7.771 -1.590 1.00 91.88 207 GLY A O 1
ATOM 1622 N N . LEU A 1 208 ? -12.877 -6.766 -0.311 1.00 96.12 208 LEU A N 1
ATOM 1623 C CA . LEU A 1 208 ? -12.850 -7.722 0.794 1.00 96.12 208 LEU A CA 1
ATOM 1624 C C . LEU A 1 208 ? -14.248 -8.177 1.201 1.00 96.12 208 LEU A C 1
ATOM 1626 O O . LEU A 1 208 ? -15.176 -7.380 1.314 1.00 96.12 208 LEU A O 1
ATOM 1630 N N . THR A 1 209 ? -14.359 -9.454 1.553 1.00 97.00 209 THR A N 1
ATOM 1631 C CA . THR A 1 209 ? -15.508 -10.016 2.267 1.00 97.00 209 THR A CA 1
ATOM 1632 C C . THR A 1 209 ? -15.065 -10.467 3.649 1.00 97.00 209 THR A C 1
ATOM 1634 O O . THR A 1 209 ? -14.165 -11.291 3.764 1.00 97.00 209 THR A O 1
ATOM 1637 N N . LEU A 1 210 ? -15.689 -9.930 4.697 1.00 97.06 210 LEU A N 1
ATOM 1638 C CA . LEU A 1 210 ? -15.439 -10.360 6.073 1.00 97.06 210 LEU A CA 1
ATOM 1639 C C . LEU A 1 210 ? -16.027 -11.763 6.302 1.00 97.06 210 LEU A C 1
ATOM 1641 O O . LEU A 1 210 ? -17.216 -11.971 6.064 1.00 97.06 210 LEU A O 1
ATOM 1645 N N . GLU A 1 211 ? -15.204 -12.700 6.771 1.00 96.12 211 GLU A N 1
ATOM 1646 C CA . GLU A 1 211 ? -15.597 -14.087 7.063 1.00 96.12 211 GLU A CA 1
ATOM 1647 C C . GLU A 1 211 ? -16.055 -14.283 8.518 1.00 96.12 211 GLU A C 1
ATOM 1649 O O . GLU A 1 211 ? -16.743 -15.256 8.826 1.00 96.12 211 GLU A O 1
ATOM 1654 N N . SER A 1 212 ? -15.703 -13.352 9.409 1.00 90.44 212 SER A N 1
ATOM 1655 C CA . SER A 1 212 ? -16.082 -13.354 10.824 1.00 90.44 212 SER A CA 1
ATOM 1656 C C . SER A 1 212 ? -17.218 -12.371 11.142 1.00 90.44 212 SER A C 1
ATOM 1658 O O . SER A 1 212 ? -17.657 -11.579 10.306 1.00 90.44 212 SER A O 1
ATOM 1660 N N . ASP A 1 213 ? -17.668 -12.363 12.397 1.00 93.12 213 ASP A N 1
ATOM 1661 C CA . ASP A 1 213 ? -18.561 -11.313 12.884 1.00 93.12 213 ASP A CA 1
ATOM 1662 C C . ASP A 1 213 ? -17.865 -9.942 12.877 1.00 93.12 213 ASP A C 1
ATOM 1664 O O . ASP A 1 213 ? -16.656 -9.822 13.090 1.00 93.12 213 ASP A O 1
ATOM 1668 N N . ARG A 1 214 ? -18.648 -8.873 12.662 1.00 93.50 214 ARG A N 1
ATOM 1669 C CA . ARG A 1 214 ? -18.161 -7.478 12.706 1.00 93.50 214 ARG A CA 1
ATOM 1670 C C . ARG A 1 214 ? -17.835 -6.993 14.117 1.00 93.50 214 ARG A C 1
ATOM 1672 O O . ARG A 1 214 ? -17.266 -5.916 14.266 1.00 93.50 214 ARG A O 1
ATOM 1679 N N . ALA A 1 215 ? -18.213 -7.744 15.143 1.00 95.06 215 ALA A N 1
ATOM 1680 C CA . ALA A 1 215 ? -17.913 -7.426 16.525 1.00 95.06 215 ALA A CA 1
ATOM 1681 C C . ALA A 1 215 ? -17.476 -8.685 17.266 1.00 95.06 215 ALA A C 1
ATOM 1683 O O . ALA A 1 215 ? -18.033 -9.759 17.055 1.00 95.06 215 ALA A O 1
ATOM 1684 N N . ALA A 1 216 ? -16.504 -8.528 18.154 1.00 95.31 216 ALA A N 1
ATOM 1685 C CA . ALA A 1 216 ? -16.004 -9.590 19.006 1.00 95.31 216 ALA A CA 1
ATOM 1686 C C . ALA A 1 216 ? -16.054 -9.137 20.465 1.00 95.31 216 ALA A C 1
ATOM 1688 O O . ALA A 1 216 ? -15.583 -8.048 20.816 1.00 95.31 216 ALA A O 1
ATOM 1689 N N . GLN A 1 217 ? -16.630 -9.983 21.316 1.00 94.88 217 GLN A N 1
ATOM 1690 C CA . GLN A 1 217 ? -16.605 -9.784 22.757 1.00 94.88 217 GLN A CA 1
ATOM 1691 C C . GLN A 1 217 ? -15.299 -10.350 23.313 1.00 94.88 217 GLN A C 1
ATOM 1693 O O . GLN A 1 217 ? -14.988 -11.521 23.110 1.00 94.88 217 GLN A O 1
ATOM 1698 N N . VAL A 1 218 ? -14.545 -9.506 24.011 1.00 95.19 218 VAL A N 1
ATOM 1699 C CA . VAL A 1 218 ? -13.272 -9.872 24.646 1.00 95.19 218 VAL A CA 1
ATOM 1700 C C . VAL A 1 218 ? -13.496 -10.271 26.103 1.00 95.19 218 VAL A C 1
ATOM 1702 O O . VAL A 1 218 ? -12.898 -11.227 26.582 1.00 95.19 218 VAL A O 1
ATOM 1705 N N . GLY A 1 219 ? -14.405 -9.572 26.789 1.00 93.38 219 GLY A N 1
ATOM 1706 C CA . GLY A 1 219 ? -14.682 -9.769 28.211 1.00 93.38 219 GLY A CA 1
ATOM 1707 C C . GLY A 1 219 ? -13.944 -8.765 29.094 1.00 93.38 219 GLY A C 1
ATOM 1708 O O . GLY A 1 219 ? -13.764 -7.602 28.722 1.00 93.38 219 GLY A O 1
ATOM 1709 N N . ASP A 1 220 ? -13.567 -9.197 30.290 1.00 96.81 220 ASP A N 1
ATOM 1710 C CA . ASP A 1 220 ? -12.886 -8.349 31.266 1.00 96.81 220 ASP A CA 1
ATOM 1711 C C . ASP A 1 220 ? -11.369 -8.387 31.025 1.00 96.81 220 ASP A C 1
ATOM 1713 O O . ASP A 1 220 ? -10.827 -9.450 30.743 1.00 96.81 220 ASP A O 1
ATOM 1717 N N . LEU A 1 221 ? -10.688 -7.243 31.155 1.00 97.25 221 LEU A N 1
ATOM 1718 C CA . LEU A 1 221 ? -9.224 -7.149 31.096 1.00 97.25 221 LEU A CA 1
ATOM 1719 C C . LEU A 1 221 ? -8.685 -6.635 32.431 1.00 97.25 221 LEU A C 1
ATOM 1721 O O . LEU A 1 221 ? -8.953 -5.495 32.838 1.00 97.25 221 LEU A O 1
ATOM 1725 N N . ALA A 1 222 ? -7.910 -7.469 33.113 1.00 98.06 222 ALA A N 1
ATOM 1726 C CA . ALA A 1 222 ? -7.159 -7.115 34.306 1.00 98.06 222 ALA A CA 1
ATOM 1727 C C . ALA A 1 222 ? -6.021 -6.123 33.995 1.00 98.06 222 ALA A C 1
ATOM 1729 O O . ALA A 1 222 ? -5.628 -5.962 32.837 1.00 98.06 222 ALA A O 1
ATOM 1730 N N . PRO A 1 223 ? -5.469 -5.438 35.012 1.00 98.06 223 PRO A N 1
ATOM 1731 C CA . PRO A 1 223 ? -4.264 -4.631 34.844 1.00 98.06 223 PRO A CA 1
ATOM 1732 C C . PRO A 1 223 ? -3.129 -5.432 34.197 1.00 98.06 223 PRO A C 1
ATOM 1734 O O . PRO A 1 223 ? -2.817 -6.538 34.633 1.00 98.06 223 PRO A O 1
ATOM 1737 N N . SER A 1 224 ? -2.489 -4.850 33.184 1.00 97.12 224 SER A N 1
ATOM 1738 C CA . SER A 1 224 ? -1.438 -5.459 32.352 1.00 97.12 224 SER A CA 1
ATOM 1739 C C . SER A 1 224 ? -1.859 -6.677 31.520 1.00 97.12 224 SER A C 1
ATOM 1741 O O . SER A 1 224 ? -1.002 -7.288 30.883 1.00 97.12 224 SER A O 1
ATOM 1743 N N . GLU A 1 225 ? -3.146 -7.032 31.493 1.00 98.00 225 GLU A N 1
ATOM 1744 C CA . GLU A 1 225 ? -3.647 -8.102 30.634 1.00 98.00 225 GLU A CA 1
ATOM 1745 C C . GLU A 1 225 ? -3.686 -7.652 29.170 1.00 98.00 225 GLU A C 1
ATOM 1747 O O . GLU A 1 225 ? -4.007 -6.501 28.854 1.00 98.00 225 GLU A O 1
ATOM 1752 N N . GLU A 1 226 ? -3.353 -8.589 28.286 1.00 97.62 226 GLU A N 1
ATOM 1753 C CA . GLU A 1 226 ? -3.392 -8.422 26.841 1.00 97.62 226 GLU A CA 1
ATOM 1754 C C . GLU A 1 226 ? -4.417 -9.389 26.247 1.00 97.62 226 GLU A C 1
ATOM 1756 O O . GLU A 1 226 ? -4.437 -10.573 26.584 1.00 97.62 226 GLU A O 1
ATOM 1761 N N . ALA A 1 227 ? -5.228 -8.896 25.318 1.00 97.50 227 ALA A N 1
ATOM 1762 C CA . ALA A 1 227 ? -6.124 -9.713 24.520 1.00 97.50 227 ALA A CA 1
ATOM 1763 C C . ALA A 1 227 ? -5.934 -9.433 23.034 1.00 97.50 227 ALA A C 1
ATOM 1765 O O . ALA A 1 227 ? -5.609 -8.318 22.625 1.00 97.50 227 ALA A O 1
ATOM 1766 N N . ARG A 1 228 ? -6.163 -10.460 22.214 1.00 97.31 228 ARG A N 1
ATOM 1767 C CA . ARG A 1 228 ? -6.007 -10.386 20.761 1.00 97.31 228 ARG A CA 1
ATOM 1768 C C . ARG A 1 228 ? -7.278 -10.834 20.072 1.00 97.31 228 ARG A C 1
ATOM 1770 O O . ARG A 1 228 ? -7.816 -11.891 20.388 1.00 97.31 228 ARG A O 1
ATOM 1777 N N . ILE A 1 229 ? -7.719 -10.032 19.117 1.00 96.75 229 ILE A N 1
ATOM 1778 C CA . ILE A 1 229 ? -8.895 -10.274 18.290 1.00 96.75 229 ILE A CA 1
ATOM 1779 C C . ILE A 1 229 ? -8.464 -10.304 16.834 1.00 96.75 229 ILE A C 1
ATOM 1781 O O . ILE A 1 229 ? -7.604 -9.532 16.414 1.00 96.75 229 ILE A O 1
ATOM 1785 N N . LYS A 1 230 ? -9.071 -11.211 16.074 1.00 96.44 230 LYS A N 1
ATOM 1786 C CA . LYS A 1 230 ? -8.785 -11.425 14.662 1.00 96.44 230 LYS A CA 1
ATOM 1787 C C . LYS A 1 230 ? -10.056 -11.196 13.850 1.00 96.44 230 LYS A C 1
ATOM 1789 O O . LYS A 1 230 ? -11.098 -11.748 14.199 1.00 96.44 230 LYS A O 1
ATOM 1794 N N . PHE A 1 231 ? -9.955 -10.409 12.785 1.00 97.31 231 PHE A N 1
ATOM 1795 C CA . PHE A 1 231 ? -10.976 -10.313 11.744 1.00 97.31 231 PHE A CA 1
ATOM 1796 C C . PHE A 1 231 ? -10.392 -10.865 10.450 1.00 97.31 231 PHE A C 1
ATOM 1798 O O . PHE A 1 231 ? -9.399 -10.338 9.942 1.00 97.31 231 PHE A O 1
ATOM 1805 N N . ASP A 1 232 ? -11.000 -11.931 9.945 1.00 97.06 232 ASP A N 1
ATOM 1806 C CA . ASP A 1 232 ? -10.557 -12.614 8.734 1.00 97.06 232 ASP A CA 1
ATOM 1807 C C . ASP A 1 232 ? -11.348 -12.119 7.526 1.00 97.06 232 ASP A C 1
ATOM 1809 O O . ASP A 1 232 ? -12.579 -12.034 7.559 1.00 97.06 232 ASP A O 1
ATOM 1813 N N . PHE A 1 233 ? -10.634 -11.780 6.456 1.00 97.62 233 PHE A N 1
ATOM 1814 C CA . PHE A 1 233 ? -11.206 -11.299 5.210 1.00 97.62 233 PHE A CA 1
ATOM 1815 C C . PHE A 1 233 ? -10.740 -12.150 4.041 1.00 97.62 233 PHE A C 1
ATOM 1817 O O . PHE A 1 233 ? -9.550 -12.419 3.879 1.00 97.62 233 PHE A O 1
ATOM 1824 N N . LYS A 1 234 ? -11.674 -12.460 3.151 1.00 96.69 234 LYS A N 1
ATOM 1825 C CA . LYS A 1 234 ? -11.395 -13.031 1.840 1.00 96.69 234 LYS A CA 1
ATOM 1826 C C . LYS A 1 234 ? -11.276 -11.929 0.794 1.00 96.69 234 LYS A C 1
ATOM 1828 O O . LYS A 1 234 ? -12.133 -11.044 0.733 1.00 96.69 234 LYS A O 1
ATOM 1833 N N . LYS A 1 235 ? -10.252 -11.996 -0.055 1.00 95.12 235 LYS A N 1
ATOM 1834 C CA . LYS A 1 235 ? -10.068 -11.061 -1.175 1.00 95.12 235 LYS A CA 1
ATOM 1835 C C . LYS A 1 235 ? -11.047 -11.379 -2.307 1.00 95.12 235 LYS A C 1
ATOM 1837 O O . LYS A 1 235 ? -11.198 -12.536 -2.697 1.00 95.12 235 LYS A O 1
ATOM 1842 N N . THR A 1 236 ? -11.713 -10.356 -2.837 1.00 93.50 236 THR A N 1
ATOM 1843 C CA . THR A 1 236 ? -12.732 -10.497 -3.898 1.00 93.50 236 THR A CA 1
ATOM 1844 C C . THR A 1 236 ? -12.464 -9.657 -5.140 1.00 93.50 236 THR A C 1
ATOM 1846 O O . THR A 1 236 ? -13.208 -9.771 -6.111 1.00 93.50 236 THR A O 1
ATOM 1849 N N . ALA A 1 237 ? -11.418 -8.835 -5.128 1.00 92.06 237 ALA A N 1
ATOM 1850 C CA . ALA A 1 237 ? -11.034 -7.987 -6.247 1.00 92.06 237 ALA A CA 1
ATOM 1851 C C . ALA A 1 237 ? -9.549 -8.145 -6.588 1.00 92.06 237 ALA A C 1
ATOM 1853 O O . ALA A 1 237 ? -8.767 -8.717 -5.826 1.00 92.06 237 ALA A O 1
ATOM 1854 N N . ILE A 1 238 ? -9.174 -7.601 -7.746 1.00 92.31 238 ILE A N 1
ATOM 1855 C CA . ILE A 1 238 ? -7.810 -7.640 -8.289 1.00 92.31 238 ILE A CA 1
ATOM 1856 C C . ILE A 1 238 ? -6.809 -6.879 -7.411 1.00 92.31 238 ILE A C 1
ATOM 1858 O O . ILE A 1 238 ? -5.617 -7.171 -7.426 1.00 92.31 238 ILE A O 1
ATOM 1862 N N . TYR A 1 239 ? -7.303 -5.895 -6.661 1.00 93.06 239 TYR A N 1
ATOM 1863 C CA . TYR A 1 239 ? -6.556 -5.129 -5.682 1.00 93.06 239 TYR A CA 1
ATOM 1864 C C . TYR A 1 239 ? -7.456 -4.807 -4.491 1.00 93.06 239 TYR A C 1
ATOM 1866 O O . TYR A 1 239 ? -8.683 -4.786 -4.602 1.00 93.06 239 TYR A O 1
ATOM 1874 N N . VAL A 1 240 ? -6.837 -4.541 -3.348 1.00 93.94 240 VAL A N 1
ATOM 1875 C CA . VAL A 1 240 ? -7.516 -4.019 -2.163 1.00 93.94 240 VAL A CA 1
ATOM 1876 C C . VAL A 1 240 ? -6.753 -2.798 -1.704 1.00 93.94 240 VAL A C 1
ATOM 1878 O O . VAL A 1 240 ? -5.561 -2.891 -1.418 1.00 93.94 240 VAL A O 1
ATOM 1881 N N . GLU A 1 241 ? -7.440 -1.670 -1.602 1.00 92.88 241 GLU A N 1
ATOM 1882 C CA . GLU A 1 241 ? -6.909 -0.457 -0.999 1.00 92.88 241 GLU A CA 1
ATOM 1883 C C . GLU A 1 241 ? -7.982 0.195 -0.133 1.00 92.88 241 GLU A C 1
ATOM 1885 O O . GLU A 1 241 ? -9.130 0.335 -0.551 1.00 92.88 241 GLU A O 1
ATOM 1890 N N . GLY A 1 242 ? -7.618 0.573 1.088 1.00 92.44 242 GLY A N 1
ATOM 1891 C CA . GLY A 1 242 ? -8.498 1.341 1.958 1.00 92.44 242 GLY A CA 1
ATOM 1892 C C . GLY A 1 242 ? -8.121 1.248 3.425 1.00 92.44 242 GLY A C 1
ATOM 1893 O O . GLY A 1 242 ? -7.134 0.619 3.805 1.00 92.44 242 GLY A O 1
ATOM 1894 N N . GLU A 1 243 ? -8.930 1.886 4.261 1.00 93.12 243 GLU A N 1
ATOM 1895 C CA . GLU A 1 243 ? -8.737 1.912 5.707 1.00 93.12 243 GLU A CA 1
ATOM 1896 C C . GLU A 1 243 ? -9.702 0.944 6.399 1.00 93.12 243 GLU A C 1
ATOM 1898 O O . GLU A 1 243 ? -10.895 0.882 6.091 1.00 93.12 243 GLU A O 1
ATOM 1903 N N . MET A 1 244 ? -9.180 0.199 7.368 1.00 94.69 244 MET A N 1
ATOM 1904 C CA . MET A 1 244 ? -9.960 -0.546 8.342 1.00 94.69 244 MET A CA 1
ATOM 1905 C C . MET A 1 244 ? -10.024 0.264 9.631 1.00 94.69 244 MET A C 1
ATOM 1907 O O . MET A 1 244 ? -8.992 0.606 10.215 1.00 94.69 244 MET A O 1
ATOM 1911 N N . VAL A 1 245 ? -11.240 0.562 10.078 1.00 94.81 245 VAL A N 1
ATOM 1912 C CA . VAL A 1 245 ? -11.480 1.354 11.287 1.00 94.81 245 VAL A CA 1
ATOM 1913 C C . VAL A 1 245 ? -12.160 0.475 12.312 1.00 94.81 245 VAL A C 1
ATOM 1915 O O . VAL A 1 245 ? -13.208 -0.116 12.043 1.00 94.81 245 VAL A O 1
ATOM 1918 N N . ILE A 1 246 ? -11.585 0.429 13.506 1.00 95.31 246 ILE A N 1
ATOM 1919 C CA . ILE A 1 246 ? -12.139 -0.298 14.642 1.00 95.31 246 ILE A CA 1
ATOM 1920 C C . ILE A 1 246 ? -12.577 0.675 15.734 1.00 95.31 246 ILE A C 1
ATOM 1922 O O . ILE A 1 246 ? -12.026 1.766 15.874 1.00 95.31 246 ILE A O 1
ATOM 1926 N N . ALA A 1 247 ? -13.539 0.251 16.541 1.00 95.19 247 ALA A N 1
ATOM 1927 C CA . ALA A 1 247 ? -13.916 0.894 17.786 1.00 95.19 247 ALA A CA 1
ATOM 1928 C C . ALA A 1 247 ? -13.831 -0.112 18.925 1.00 95.19 247 ALA A C 1
ATOM 1930 O O . ALA A 1 247 ? -14.278 -1.252 18.795 1.00 95.19 247 ALA A O 1
ATOM 1931 N N . VAL A 1 248 ? -13.293 0.333 20.054 1.00 96.12 248 VAL A N 1
ATOM 1932 C CA . VAL A 1 248 ? -13.220 -0.467 21.273 1.00 96.12 248 VAL A CA 1
ATOM 1933 C C . VAL A 1 248 ? -14.054 0.219 22.341 1.00 96.12 248 VAL A C 1
ATOM 1935 O O . VAL A 1 248 ? -13.783 1.365 22.709 1.00 96.12 248 VAL A O 1
ATOM 1938 N N . VAL A 1 249 ? -15.072 -0.481 22.830 1.00 96.00 249 VAL A N 1
ATOM 1939 C CA . VAL A 1 249 ? -15.985 -0.005 23.875 1.00 96.00 249 VAL A CA 1
ATOM 1940 C C . VAL A 1 249 ? -15.900 -0.952 25.062 1.00 96.00 249 VAL A C 1
ATOM 1942 O O . VAL A 1 249 ? -15.792 -2.162 24.889 1.00 96.00 249 VAL A O 1
ATOM 1945 N N . MET A 1 250 ? -15.926 -0.404 26.270 1.00 96.56 250 MET A N 1
ATOM 1946 C CA . MET A 1 250 ? -15.831 -1.167 27.516 1.00 96.56 250 MET A CA 1
ATOM 1947 C C . MET A 1 250 ? -16.466 -0.390 28.669 1.00 96.56 250 MET A C 1
ATOM 1949 O O . MET A 1 250 ? -16.833 0.776 28.520 1.00 96.56 250 MET A O 1
ATOM 1953 N N . LYS A 1 251 ? -16.537 -1.006 29.847 1.00 95.88 251 LYS A N 1
ATOM 1954 C CA . LYS A 1 251 ? -16.871 -0.340 31.106 1.00 95.88 251 LYS A CA 1
ATOM 1955 C C . LYS A 1 251 ? -15.627 -0.141 31.954 1.00 95.88 251 LYS A C 1
ATOM 1957 O O . LYS A 1 251 ? -14.867 -1.077 32.193 1.00 95.88 251 LYS A O 1
ATOM 1962 N N . ASN A 1 252 ? -15.435 1.076 32.449 1.00 94.94 252 ASN A N 1
ATOM 1963 C CA . ASN A 1 252 ? -14.361 1.361 33.398 1.00 94.94 252 ASN A CA 1
ATOM 1964 C C . ASN A 1 252 ? -14.667 0.791 34.801 1.00 94.94 252 ASN A C 1
ATOM 1966 O O . ASN A 1 252 ? -15.740 0.247 35.063 1.00 94.94 252 ASN A O 1
ATOM 1970 N N . HIS A 1 253 ? -13.742 0.987 35.742 1.00 94.31 253 HIS A N 1
ATOM 1971 C CA . HIS A 1 253 ? -13.890 0.567 37.142 1.00 94.31 253 HIS A CA 1
ATOM 1972 C C . HIS A 1 253 ? -15.083 1.204 37.885 1.00 94.31 253 HIS A C 1
ATOM 1974 O O . HIS A 1 253 ? -15.522 0.673 38.902 1.00 94.31 253 HIS A O 1
ATOM 1980 N N . LEU A 1 254 ? -15.631 2.315 37.378 1.00 94.81 254 LEU A N 1
ATOM 1981 C CA . LEU A 1 254 ? -16.844 2.963 37.893 1.00 94.81 254 LEU A CA 1
ATOM 1982 C C . LEU A 1 254 ? -18.127 2.424 37.234 1.00 94.81 254 LEU A C 1
ATOM 1984 O O . LEU A 1 254 ? -19.213 2.935 37.502 1.00 94.81 254 LEU A O 1
ATOM 1988 N N . GLY A 1 255 ? -18.016 1.434 36.342 1.00 93.38 255 GLY A N 1
ATOM 1989 C CA . GLY A 1 255 ? -19.133 0.875 35.580 1.00 93.38 255 GLY A CA 1
ATOM 1990 C C . GLY A 1 255 ? -19.651 1.780 34.459 1.00 93.38 255 GLY A C 1
ATOM 1991 O O . GLY A 1 255 ? -20.754 1.552 33.966 1.00 93.38 255 GLY A O 1
ATOM 1992 N N . GLN A 1 256 ? -18.900 2.813 34.066 1.00 93.94 256 GLN A N 1
ATOM 1993 C CA . GLN A 1 256 ? -19.288 3.744 33.003 1.00 93.94 256 GLN A CA 1
ATOM 1994 C C . GLN A 1 256 ? -18.811 3.242 31.640 1.00 93.94 256 GLN A C 1
ATOM 1996 O O . GLN A 1 256 ? -17.652 2.845 31.518 1.00 93.94 256 GLN A O 1
ATOM 2001 N N . ASP A 1 257 ? -19.676 3.341 30.626 1.00 93.75 257 ASP A N 1
ATOM 2002 C CA . ASP A 1 257 ? -19.320 3.083 29.228 1.00 93.75 257 ASP A CA 1
ATOM 2003 C C . ASP A 1 257 ? -18.226 4.083 28.785 1.00 93.75 257 ASP A C 1
ATOM 2005 O O . ASP A 1 257 ? -18.408 5.306 28.855 1.00 93.75 257 ASP A O 1
ATOM 2009 N N . VAL A 1 258 ? -17.083 3.563 28.340 1.00 95.19 258 VAL A N 1
ATOM 2010 C CA . VAL A 1 258 ? -15.920 4.313 27.843 1.00 95.19 258 VAL A CA 1
ATOM 2011 C C . VAL A 1 258 ? -15.398 3.706 26.537 1.00 95.19 258 VAL A C 1
ATOM 2013 O O . VAL A 1 258 ? -15.688 2.555 26.211 1.00 95.19 258 VAL A O 1
ATOM 2016 N N . SER A 1 259 ? -14.639 4.493 25.774 1.00 95.56 259 SER A N 1
ATOM 2017 C CA . SER A 1 259 ? -14.011 4.080 24.517 1.00 95.56 259 SER A CA 1
ATOM 2018 C C . SER A 1 259 ? -12.497 4.182 24.631 1.00 95.56 259 SER A C 1
ATOM 2020 O O . SER A 1 259 ? -11.987 5.121 25.244 1.00 95.56 259 SER A O 1
ATOM 2022 N N . ALA A 1 260 ? -11.765 3.233 24.057 1.00 94.25 260 ALA A N 1
ATOM 2023 C CA . ALA A 1 260 ? -10.321 3.380 23.903 1.00 94.25 260 ALA A CA 1
ATOM 2024 C C . ALA A 1 260 ? -10.004 4.071 22.574 1.00 94.25 260 ALA A C 1
ATOM 2026 O O . ALA A 1 260 ? -10.759 3.953 21.606 1.00 94.25 260 ALA A O 1
ATOM 2027 N N . LYS A 1 261 ? -8.889 4.804 22.531 1.00 92.31 261 LYS A N 1
ATOM 2028 C CA . LYS A 1 261 ? -8.365 5.333 21.270 1.00 92.31 261 LYS A CA 1
ATOM 2029 C C . LYS A 1 261 ? -7.846 4.172 20.436 1.00 92.31 261 LYS A C 1
ATOM 2031 O O . LYS A 1 261 ? -6.990 3.430 20.901 1.00 92.31 261 LYS A O 1
ATOM 2036 N N . SER A 1 262 ? -8.339 4.052 19.214 1.00 89.38 262 SER A N 1
ATOM 2037 C CA . SER A 1 262 ? -7.859 3.097 18.224 1.00 89.38 262 SER A CA 1
ATOM 2038 C C . SER A 1 262 ? -7.422 3.837 16.968 1.00 89.38 262 SER A C 1
ATOM 2040 O O . SER A 1 262 ? -8.085 4.778 16.531 1.00 89.38 262 SER A O 1
ATOM 2042 N N . GLY A 1 263 ? -6.280 3.434 16.412 1.00 83.38 263 GLY A N 1
ATOM 2043 C CA . GLY A 1 263 ? -5.833 3.897 15.101 1.00 83.38 263 GLY A CA 1
ATOM 2044 C C . GLY A 1 263 ? -6.533 3.153 13.963 1.00 83.38 263 GLY A C 1
ATOM 2045 O O . GLY A 1 263 ? -7.125 2.091 14.164 1.00 83.38 263 GLY A O 1
ATOM 2046 N N . ASN A 1 264 ? -6.421 3.702 12.756 1.00 89.81 264 ASN A N 1
ATOM 2047 C CA . ASN A 1 264 ? -6.862 3.040 11.529 1.00 89.81 264 ASN A CA 1
ATOM 2048 C C . ASN A 1 264 ? -5.743 2.112 11.019 1.00 89.81 264 ASN A C 1
ATOM 2050 O O . ASN A 1 264 ? -4.565 2.460 11.116 1.00 89.81 264 ASN A O 1
ATOM 2054 N N . CYS A 1 265 ? -6.092 0.956 10.442 1.00 92.06 265 CYS A N 1
ATOM 2055 C CA . CYS A 1 265 ? -5.144 0.129 9.679 1.00 92.06 265 CYS A CA 1
ATOM 2056 C C . CYS A 1 265 ? -5.335 0.404 8.188 1.00 92.06 265 CYS A C 1
ATOM 2058 O O . CYS A 1 265 ? -6.414 0.156 7.653 1.00 92.06 265 CYS A O 1
ATOM 2060 N N . LEU A 1 266 ? -4.300 0.888 7.504 1.00 90.62 266 LEU A N 1
ATOM 2061 C CA . LEU A 1 266 ? -4.307 0.969 6.046 1.00 90.62 266 LEU A CA 1
ATOM 2062 C C . LEU A 1 266 ? -3.968 -0.407 5.463 1.00 90.62 266 LEU A C 1
ATOM 2064 O O . LEU A 1 266 ? -2.966 -1.016 5.840 1.00 90.62 266 LEU A O 1
ATOM 2068 N N . VAL A 1 267 ? -4.777 -0.876 4.518 1.00 92.69 267 VAL A N 1
ATOM 2069 C CA . VAL A 1 267 ? -4.536 -2.118 3.783 1.00 92.69 267 VAL A CA 1
ATOM 2070 C C . VAL A 1 267 ? -4.301 -1.815 2.306 1.00 92.69 267 VAL A C 1
ATOM 2072 O O . VAL A 1 267 ? -5.059 -1.065 1.695 1.00 92.69 267 VAL A O 1
ATOM 2075 N N . ARG A 1 268 ? -3.233 -2.392 1.739 1.00 91.81 268 ARG A N 1
ATOM 2076 C CA . ARG A 1 268 ? -2.866 -2.292 0.316 1.00 91.81 268 ARG A CA 1
ATOM 2077 C C . ARG A 1 268 ? -2.334 -3.630 -0.203 1.00 91.81 268 ARG A C 1
ATOM 2079 O O . ARG A 1 268 ? -1.196 -4.004 0.085 1.00 91.81 268 ARG A O 1
ATOM 2086 N N . SER A 1 269 ? -3.144 -4.320 -0.997 1.00 93.56 269 SER A N 1
ATOM 2087 C CA . SER A 1 269 ? -2.884 -5.651 -1.564 1.00 93.56 269 SER A CA 1
ATOM 2088 C C . SER A 1 269 ? -3.024 -5.595 -3.083 1.00 93.56 269 SER A C 1
ATOM 2090 O O . SER A 1 269 ? -4.007 -5.059 -3.586 1.00 93.56 269 SER A O 1
ATOM 2092 N N . LEU A 1 270 ? -2.046 -6.147 -3.806 1.00 95.25 270 LEU A N 1
ATOM 2093 C CA . LEU A 1 270 ? -2.085 -6.253 -5.273 1.00 95.25 270 LEU A CA 1
ATOM 2094 C C . LEU A 1 270 ? -1.347 -7.500 -5.763 1.00 95.25 270 LEU A C 1
ATOM 2096 O O . LEU A 1 270 ? -1.923 -8.391 -6.371 1.00 95.25 270 LEU A O 1
ATOM 2100 N N . TYR A 1 271 ? -0.040 -7.572 -5.506 1.00 95.31 271 TYR A N 1
ATOM 2101 C CA . TYR A 1 271 ? 0.825 -8.586 -6.118 1.00 95.31 271 TYR A CA 1
ATOM 2102 C C . TYR A 1 271 ? 0.493 -10.045 -5.774 1.00 95.31 271 TYR A C 1
ATOM 2104 O O . TYR A 1 271 ? 0.720 -10.892 -6.640 1.00 95.31 271 TYR A O 1
ATOM 2112 N N . PRO A 1 272 ? -0.082 -10.386 -4.604 1.00 93.44 272 PRO A N 1
ATOM 2113 C CA . PRO A 1 272 ? -0.515 -11.766 -4.378 1.00 93.44 272 PRO A CA 1
ATOM 2114 C C . PRO A 1 272 ? -1.720 -12.181 -5.243 1.00 93.44 272 PRO A C 1
ATOM 2116 O O . PRO A 1 272 ? -1.973 -13.365 -5.408 1.00 93.44 272 PRO A O 1
ATOM 2119 N N . GLN A 1 273 ? -2.432 -11.228 -5.860 1.00 93.25 273 GLN A N 1
ATOM 2120 C CA . GLN A 1 273 ? -3.517 -11.479 -6.821 1.00 93.25 273 GLN A CA 1
ATOM 2121 C C . GLN A 1 273 ? -3.001 -11.531 -8.271 1.00 93.25 273 GLN A C 1
ATOM 2123 O O . GLN A 1 273 ? -3.781 -11.647 -9.220 1.00 93.25 273 GLN A O 1
ATOM 2128 N N . MET A 1 274 ? -1.682 -11.440 -8.455 1.00 95.44 274 MET A N 1
ATOM 2129 C CA . MET A 1 274 ? -1.028 -11.431 -9.754 1.00 95.44 274 MET A CA 1
ATOM 2130 C C . MET A 1 274 ? -0.246 -12.725 -9.965 1.00 95.44 274 MET A C 1
ATOM 2132 O O . MET A 1 274 ? 0.523 -13.151 -9.105 1.00 95.44 274 MET A O 1
ATOM 2136 N N . LYS A 1 275 ? -0.394 -13.321 -11.147 1.00 96.62 275 LYS A N 1
ATOM 2137 C CA . LYS A 1 275 ? 0.471 -14.398 -11.641 1.00 96.62 275 LYS A CA 1
ATOM 2138 C C . LYS A 1 275 ? 1.536 -13.821 -12.586 1.00 96.62 275 LYS A C 1
ATOM 2140 O O . LYS A 1 275 ? 1.221 -12.910 -13.358 1.00 96.62 275 LYS A O 1
ATOM 2145 N N . PRO A 1 276 ? 2.769 -14.357 -12.590 1.00 97.81 276 PRO A N 1
ATOM 2146 C CA . PRO A 1 276 ? 3.787 -13.953 -13.556 1.00 97.81 276 PRO A CA 1
ATOM 2147 C C . PRO A 1 276 ? 3.303 -14.163 -14.996 1.00 97.81 276 PRO A C 1
ATOM 2149 O O . PRO A 1 276 ? 2.744 -15.215 -15.313 1.00 97.81 276 PRO A O 1
ATOM 2152 N N . LEU A 1 277 ? 3.526 -13.176 -15.867 1.00 97.69 277 LEU A N 1
ATOM 2153 C CA . LEU A 1 277 ? 3.126 -13.223 -17.274 1.00 97.69 277 LEU A CA 1
ATOM 2154 C C . LEU A 1 277 ? 4.367 -13.255 -18.166 1.00 97.69 277 LEU A C 1
ATOM 2156 O O . LEU A 1 277 ? 5.079 -12.260 -18.273 1.00 97.69 277 LEU A O 1
ATOM 2160 N N . ASP A 1 278 ? 4.609 -14.392 -18.812 1.00 96.88 278 ASP A N 1
ATOM 2161 C CA . ASP A 1 278 ? 5.671 -14.516 -19.810 1.00 96.88 278 ASP A CA 1
ATOM 2162 C C . ASP A 1 278 ? 5.279 -13.745 -21.079 1.00 96.88 278 ASP A C 1
ATOM 2164 O O . ASP A 1 278 ? 4.215 -13.977 -21.655 1.00 96.88 278 ASP A O 1
ATOM 2168 N N . LEU A 1 279 ? 6.120 -12.788 -21.474 1.00 95.44 279 LEU A N 1
ATOM 2169 C CA . LEU A 1 279 ? 5.951 -11.975 -22.674 1.00 95.44 279 LEU A CA 1
ATOM 2170 C C . LEU A 1 279 ? 7.252 -11.988 -23.465 1.00 95.44 279 LEU A C 1
ATOM 2172 O O . LEU A 1 279 ? 8.329 -11.704 -22.938 1.00 95.44 279 LEU A O 1
ATOM 2176 N N . SER A 1 280 ? 7.149 -12.179 -24.774 1.00 94.06 280 SER A N 1
ATOM 2177 C CA . SER A 1 280 ? 8.255 -11.899 -25.682 1.00 94.06 280 SER A CA 1
ATOM 2178 C C . SER A 1 280 ? 8.553 -10.395 -25.753 1.00 94.06 280 SER A C 1
ATOM 2180 O O . SER A 1 280 ? 7.711 -9.530 -25.497 1.00 94.06 280 SER A O 1
ATOM 2182 N N . SER A 1 281 ? 9.761 -10.047 -26.205 1.00 89.88 281 SER A N 1
ATOM 2183 C CA . SER A 1 281 ? 10.150 -8.643 -26.421 1.00 89.88 281 SER A CA 1
ATOM 2184 C C . SER A 1 281 ? 9.238 -7.893 -27.405 1.00 89.88 281 SER A C 1
ATOM 2186 O O . SER A 1 281 ? 9.094 -6.674 -27.296 1.00 89.88 281 SER A O 1
ATOM 2188 N N . SER A 1 282 ? 8.640 -8.588 -28.378 1.00 92.38 282 SER A N 1
ATOM 2189 C CA . SER A 1 282 ? 7.647 -8.021 -29.300 1.00 92.38 282 SER A CA 1
ATOM 2190 C C . SER A 1 282 ? 6.307 -7.772 -28.617 1.00 92.38 282 SER A C 1
ATOM 2192 O O . SER A 1 282 ? 5.752 -6.687 -28.773 1.00 92.38 282 SER A O 1
ATOM 2194 N N . GLU A 1 283 ? 5.816 -8.728 -27.827 1.00 94.19 283 GLU A N 1
ATOM 2195 C CA . GLU A 1 283 ? 4.541 -8.601 -27.110 1.00 94.19 283 GLU A CA 1
ATOM 2196 C C . GLU A 1 283 ? 4.601 -7.497 -26.059 1.00 94.19 283 GLU A C 1
ATOM 2198 O O . GLU A 1 283 ? 3.677 -6.695 -25.972 1.00 94.19 283 GLU A O 1
ATOM 2203 N N . PHE A 1 284 ? 5.723 -7.364 -25.344 1.00 92.94 284 PHE A N 1
ATOM 2204 C CA . PHE A 1 284 ? 5.942 -6.245 -24.427 1.00 92.94 284 PHE A CA 1
ATOM 2205 C C . PHE A 1 284 ? 5.812 -4.886 -25.127 1.00 92.94 284 PHE A C 1
ATOM 2207 O O . PHE A 1 284 ? 5.192 -3.970 -24.589 1.00 92.94 284 PHE A O 1
ATOM 2214 N N . ARG A 1 285 ? 6.382 -4.732 -26.331 1.00 91.81 285 ARG A N 1
ATOM 2215 C CA . ARG A 1 285 ? 6.284 -3.464 -27.072 1.00 91.81 285 ARG A CA 1
ATOM 2216 C C . ARG A 1 285 ? 4.842 -3.139 -27.437 1.00 91.81 285 ARG A C 1
ATOM 2218 O O . ARG A 1 285 ? 4.460 -1.982 -27.323 1.00 91.81 285 ARG A O 1
ATOM 2225 N N . VAL A 1 286 ? 4.071 -4.138 -27.865 1.00 94.19 286 VAL A N 1
ATOM 2226 C CA . VAL A 1 286 ? 2.646 -3.976 -28.188 1.00 94.19 286 VAL A CA 1
ATOM 2227 C C . VAL A 1 286 ? 1.857 -3.616 -26.930 1.00 94.19 286 VAL A C 1
ATOM 2229 O O . VAL A 1 286 ? 1.236 -2.559 -26.896 1.00 94.19 286 VAL A O 1
ATOM 2232 N N . ALA A 1 287 ? 1.991 -4.410 -25.866 1.00 92.56 287 ALA A N 1
ATOM 2233 C CA . ALA A 1 287 ? 1.346 -4.180 -24.575 1.00 92.56 287 ALA A CA 1
ATOM 2234 C C . ALA A 1 287 ? 1.602 -2.759 -24.046 1.00 92.56 287 ALA A C 1
ATOM 2236 O O . ALA A 1 287 ? 0.672 -2.044 -23.687 1.00 92.56 287 ALA A O 1
ATOM 2237 N N . ARG A 1 288 ? 2.857 -2.299 -24.083 1.00 92.25 288 ARG A N 1
ATOM 2238 C CA . ARG A 1 288 ? 3.235 -0.960 -23.615 1.00 92.25 288 ARG A CA 1
ATOM 2239 C C . ARG A 1 288 ? 2.567 0.177 -24.399 1.00 92.25 288 ARG A C 1
ATOM 2241 O O . ARG A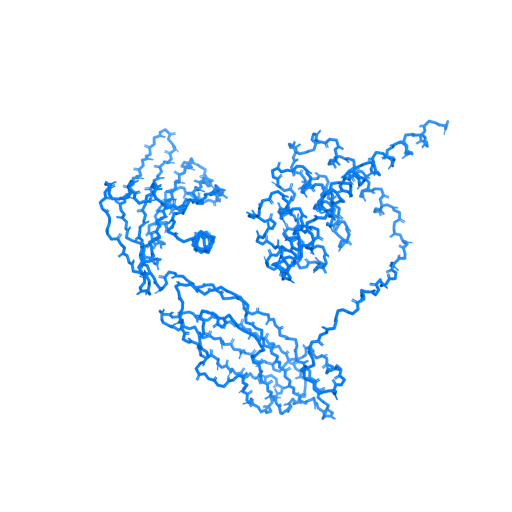 1 288 ? 2.360 1.242 -23.826 1.00 92.25 288 ARG A O 1
ATOM 2248 N N . MET A 1 289 ? 2.281 -0.015 -25.689 1.00 93.19 289 MET A N 1
ATOM 2249 C CA . MET A 1 289 ? 1.607 0.993 -26.521 1.00 93.19 289 MET A CA 1
ATOM 2250 C C . MET A 1 289 ? 0.095 1.043 -26.282 1.00 93.19 289 MET A C 1
ATOM 2252 O O . MET A 1 289 ? -0.508 2.091 -26.493 1.00 93.19 289 MET A O 1
ATOM 2256 N N . GLU A 1 290 ? -0.507 -0.071 -25.870 1.00 96.06 290 GLU A N 1
ATOM 2257 C CA . GLU A 1 290 ? -1.951 -0.187 -25.626 1.00 96.06 290 GLU A CA 1
ATOM 2258 C C . GLU A 1 290 ? -2.347 0.240 -24.205 1.00 96.06 290 GLU A C 1
ATOM 2260 O O . GLU A 1 290 ? -3.450 0.738 -23.990 1.00 96.06 290 GLU A O 1
ATOM 2265 N N . MET A 1 291 ? -1.447 0.053 -23.239 1.00 97.25 291 MET A N 1
ATOM 2266 C CA . MET A 1 291 ? -1.693 0.282 -21.816 1.00 97.25 291 MET A CA 1
ATOM 2267 C C . MET A 1 291 ? -1.529 1.740 -21.388 1.00 97.25 291 MET A C 1
ATOM 2269 O O . MET A 1 291 ? -0.702 2.490 -21.918 1.00 97.25 291 MET A O 1
ATOM 2273 N N . LYS A 1 292 ? -2.239 2.112 -20.321 1.00 97.12 292 LYS A N 1
ATOM 2274 C CA . LYS A 1 292 ? -2.084 3.414 -19.669 1.00 97.12 292 LYS A CA 1
ATOM 2275 C C . LYS A 1 292 ? -0.749 3.471 -18.915 1.00 97.12 292 LYS A C 1
ATOM 2277 O O . LYS A 1 292 ? -0.453 2.539 -18.169 1.00 97.12 292 LYS A O 1
ATOM 2282 N N . PRO A 1 293 ? 0.067 4.525 -19.096 1.00 97.25 293 PRO A N 1
ATOM 2283 C CA . PRO A 1 293 ? 1.355 4.653 -18.426 1.00 97.25 293 PRO A CA 1
ATOM 2284 C C . PRO A 1 293 ? 1.287 5.513 -17.155 1.00 97.25 293 PRO A C 1
ATOM 2286 O O . PRO A 1 293 ? 0.586 6.520 -17.099 1.00 97.25 293 PRO A O 1
ATOM 2289 N N . TRP A 1 294 ? 2.144 5.199 -16.190 1.00 97.25 294 TRP A N 1
ATOM 2290 C CA . TRP A 1 294 ? 2.520 6.063 -15.072 1.00 97.25 294 TRP A CA 1
ATOM 2291 C C . TRP A 1 294 ? 4.038 6.021 -14.893 1.00 97.25 294 TRP A C 1
ATOM 2293 O O . TRP A 1 294 ? 4.658 4.975 -15.093 1.00 97.25 294 TRP A O 1
ATOM 2303 N N . SER A 1 295 ? 4.674 7.138 -14.524 1.00 95.06 295 SER A N 1
ATOM 2304 C CA . SER A 1 295 ? 6.113 7.120 -14.244 1.00 95.06 295 SER A CA 1
ATOM 2305 C C . SER A 1 295 ? 6.571 8.169 -13.245 1.00 95.06 295 SER A C 1
ATOM 2307 O O . SER A 1 295 ? 6.110 9.309 -13.305 1.00 95.06 295 SER A O 1
ATOM 2309 N N . ARG A 1 296 ? 7.562 7.822 -12.418 1.00 94.75 296 ARG A N 1
ATOM 2310 C CA . ARG A 1 296 ? 8.227 8.758 -11.503 1.00 94.75 296 ARG A CA 1
ATOM 2311 C C . ARG A 1 296 ? 9.696 8.401 -11.290 1.00 94.75 296 ARG A C 1
ATOM 2313 O O . ARG A 1 296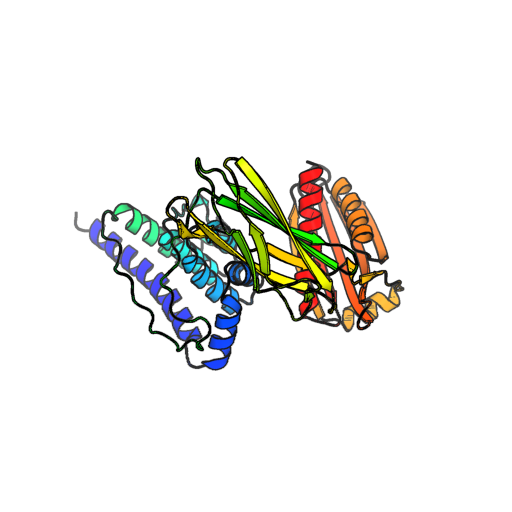 ? 10.068 7.229 -11.278 1.00 94.75 296 ARG A O 1
ATOM 2320 N N . GLU A 1 297 ? 10.536 9.425 -11.147 1.00 95.12 297 GLU A N 1
ATOM 2321 C CA . GLU A 1 297 ? 11.944 9.287 -10.761 1.00 95.12 297 GLU A CA 1
ATOM 2322 C C . GLU A 1 297 ? 12.101 9.481 -9.249 1.00 95.12 297 GLU A C 1
ATOM 2324 O O . GLU A 1 297 ? 11.509 10.384 -8.658 1.00 95.12 297 GLU A O 1
ATOM 2329 N N . HIS A 1 298 ? 12.930 8.639 -8.641 1.00 94.75 298 HIS A N 1
ATOM 2330 C CA . HIS A 1 298 ? 13.280 8.645 -7.230 1.00 94.75 298 HIS A CA 1
ATOM 2331 C C . HIS A 1 298 ? 14.800 8.629 -7.078 1.00 94.75 298 HIS A C 1
ATOM 2333 O O . HIS A 1 298 ? 15.522 8.061 -7.901 1.00 94.75 298 HIS A O 1
ATOM 2339 N N . VAL A 1 299 ? 15.296 9.237 -6.005 1.00 96.25 299 VAL A N 1
ATOM 2340 C CA . VAL A 1 299 ? 16.723 9.263 -5.680 1.00 96.25 299 VAL A CA 1
ATOM 2341 C C . VAL A 1 299 ? 16.924 8.564 -4.347 1.00 96.25 299 VAL A C 1
ATOM 2343 O O . VAL A 1 299 ? 16.417 9.016 -3.328 1.00 96.25 299 VAL A O 1
ATOM 2346 N N . LEU A 1 300 ? 17.680 7.473 -4.362 1.00 95.44 300 LEU A N 1
ATOM 2347 C CA . LEU A 1 300 ? 17.934 6.626 -3.204 1.00 95.44 300 LEU A CA 1
ATOM 2348 C C . LEU A 1 300 ? 19.397 6.744 -2.791 1.00 95.44 300 LEU A C 1
ATOM 2350 O O . LEU A 1 300 ? 20.296 6.762 -3.638 1.00 95.44 300 LEU A O 1
ATOM 2354 N N . ARG A 1 301 ? 19.651 6.807 -1.482 1.00 95.62 301 ARG A N 1
ATOM 2355 C CA . ARG A 1 301 ? 21.011 6.838 -0.931 1.00 95.62 301 ARG A CA 1
ATOM 2356 C C . ARG A 1 301 ? 21.570 5.423 -0.773 1.00 95.62 301 ARG A C 1
ATOM 2358 O O . ARG A 1 301 ? 21.773 4.950 0.336 1.00 95.62 301 ARG A O 1
ATOM 2365 N N . PHE A 1 302 ? 21.760 4.727 -1.889 1.00 96.62 302 PHE A N 1
ATOM 2366 C CA . PHE A 1 302 ? 22.192 3.331 -1.894 1.00 96.62 302 PHE A CA 1
ATOM 2367 C C . PHE A 1 302 ? 23.130 3.038 -3.065 1.00 96.62 302 PHE A C 1
ATOM 2369 O O . PHE A 1 302 ? 23.065 3.712 -4.097 1.00 96.62 302 PHE A O 1
ATOM 2376 N N . ASN A 1 303 ? 23.998 2.032 -2.917 1.00 96.56 303 ASN A N 1
ATOM 2377 C CA . ASN A 1 303 ? 24.950 1.657 -3.963 1.00 96.56 303 ASN A CA 1
ATOM 2378 C C . ASN A 1 303 ? 24.225 1.061 -5.195 1.00 96.56 303 ASN A C 1
ATOM 2380 O O . ASN A 1 303 ? 23.415 0.141 -5.023 1.00 96.56 303 ASN A O 1
ATOM 2384 N N . PRO A 1 304 ? 24.555 1.491 -6.431 1.00 97.31 304 PRO A N 1
ATOM 2385 C CA . PRO A 1 304 ? 23.861 1.042 -7.642 1.00 97.31 304 PRO A CA 1
ATOM 2386 C C . PRO A 1 304 ? 23.868 -0.482 -7.862 1.00 97.31 304 PRO A C 1
ATOM 2388 O O . PRO A 1 304 ? 22.838 -1.059 -8.222 1.00 97.31 304 PRO A O 1
ATOM 2391 N N . ARG A 1 305 ? 25.001 -1.164 -7.610 1.00 96.56 305 ARG A N 1
ATOM 2392 C CA . ARG A 1 305 ? 25.149 -2.620 -7.835 1.00 96.56 305 ARG A CA 1
ATOM 2393 C C . ARG A 1 305 ? 24.327 -3.437 -6.856 1.00 96.56 305 ARG A C 1
ATOM 2395 O O . ARG A 1 305 ? 23.790 -4.488 -7.211 1.00 96.56 305 ARG A O 1
ATOM 2402 N N . SER A 1 306 ? 24.296 -3.004 -5.602 1.00 96.50 306 SER A N 1
ATOM 2403 C CA . SER A 1 306 ? 23.482 -3.648 -4.574 1.00 96.50 306 SER A CA 1
ATOM 2404 C C . SER A 1 306 ? 22.005 -3.412 -4.854 1.00 96.50 306 SER A C 1
ATOM 2406 O O . SER A 1 306 ? 21.245 -4.376 -4.864 1.00 96.50 306 SER A O 1
ATOM 2408 N N . LEU A 1 307 ? 21.622 -2.182 -5.215 1.00 97.19 307 LEU A N 1
ATOM 2409 C CA . LEU A 1 307 ? 20.239 -1.865 -5.560 1.00 97.19 307 LEU A CA 1
ATOM 2410 C C . LEU A 1 307 ? 19.735 -2.716 -6.726 1.00 97.19 307 LEU A C 1
ATOM 2412 O O . LEU A 1 307 ? 18.689 -3.339 -6.611 1.00 97.19 307 LEU A O 1
ATOM 2416 N N . PHE A 1 308 ? 20.496 -2.824 -7.819 1.00 97.50 308 PHE A N 1
ATOM 2417 C CA . PHE A 1 308 ? 20.095 -3.641 -8.968 1.00 97.50 308 PHE A CA 1
ATOM 2418 C C . PHE A 1 308 ? 19.840 -5.111 -8.604 1.00 97.50 308 PHE A C 1
ATOM 2420 O O . PHE A 1 308 ? 18.935 -5.726 -9.160 1.00 97.50 308 PHE A O 1
ATOM 2427 N N . ARG A 1 309 ? 20.599 -5.679 -7.656 1.00 96.88 309 ARG A N 1
ATOM 2428 C CA . ARG A 1 309 ? 20.356 -7.041 -7.150 1.00 96.88 309 ARG A CA 1
ATOM 2429 C C . ARG A 1 309 ? 19.063 -7.126 -6.334 1.00 96.88 309 ARG A C 1
ATOM 2431 O O . ARG A 1 309 ? 18.288 -8.049 -6.570 1.00 96.88 309 ARG A O 1
ATOM 2438 N N . LEU A 1 310 ? 18.810 -6.155 -5.453 1.00 97.12 310 LEU A N 1
ATOM 2439 C CA . LEU A 1 310 ? 17.567 -6.074 -4.672 1.00 97.12 310 LEU A CA 1
ATOM 2440 C C . LEU A 1 310 ? 16.338 -5.942 -5.581 1.00 97.12 310 LEU A C 1
ATOM 2442 O O . LEU A 1 310 ? 15.356 -6.652 -5.404 1.00 97.12 310 LEU A O 1
ATOM 2446 N N . LEU A 1 311 ? 16.413 -5.115 -6.629 1.00 97.19 311 LEU A N 1
ATOM 2447 C CA . LEU A 1 311 ? 15.298 -4.934 -7.564 1.00 97.19 311 LEU A CA 1
ATOM 2448 C C . LEU A 1 311 ? 14.878 -6.243 -8.257 1.00 97.19 311 LEU A C 1
ATOM 2450 O O . LEU A 1 311 ? 13.686 -6.478 -8.447 1.00 97.19 311 LEU A O 1
ATOM 2454 N N . LYS A 1 312 ? 15.829 -7.125 -8.594 1.00 96.75 312 LYS A N 1
ATOM 2455 C CA . LYS A 1 312 ? 15.512 -8.452 -9.160 1.00 96.75 312 LYS A CA 1
ATOM 2456 C C . LYS A 1 312 ? 14.779 -9.339 -8.162 1.00 96.75 312 LYS A C 1
ATOM 2458 O O . LYS A 1 312 ? 13.857 -10.059 -8.538 1.00 96.75 312 LYS A O 1
ATOM 2463 N N . GLN A 1 313 ? 15.197 -9.293 -6.899 1.00 96.44 313 GLN A N 1
ATOM 2464 C CA . GLN A 1 313 ? 14.542 -10.036 -5.831 1.00 96.44 313 GLN A CA 1
ATOM 2465 C C . GLN A 1 313 ? 13.109 -9.535 -5.629 1.00 96.44 313 GLN A C 1
ATOM 2467 O O . GLN A 1 313 ? 12.191 -10.351 -5.609 1.00 96.44 313 GLN A O 1
ATOM 2472 N N . ILE A 1 314 ? 12.909 -8.214 -5.601 1.00 97.06 314 ILE A N 1
ATOM 2473 C CA . ILE A 1 314 ? 11.579 -7.599 -5.510 1.00 97.06 314 ILE A CA 1
ATOM 2474 C C . ILE A 1 314 ? 10.684 -8.072 -6.659 1.00 97.06 314 ILE A C 1
ATOM 2476 O O . ILE A 1 314 ? 9.538 -8.429 -6.421 1.00 97.06 314 ILE A O 1
ATOM 2480 N N . PHE A 1 315 ? 11.187 -8.150 -7.895 1.00 96.94 315 PHE A N 1
ATOM 2481 C CA . PHE A 1 315 ? 10.380 -8.641 -9.020 1.00 96.94 315 PHE A CA 1
ATOM 2482 C C . PHE A 1 315 ? 9.889 -10.073 -8.800 1.00 96.94 315 PHE A C 1
ATOM 2484 O O . PHE A 1 315 ? 8.714 -10.361 -9.021 1.00 96.94 315 PHE A O 1
ATOM 2491 N N . LYS A 1 316 ? 10.764 -10.951 -8.301 1.00 94.94 316 LYS A N 1
ATOM 2492 C CA . LYS A 1 316 ? 10.397 -12.329 -7.966 1.00 94.94 316 LYS A CA 1
ATOM 2493 C C . LYS A 1 316 ? 9.364 -12.387 -6.836 1.00 94.94 316 LYS A C 1
ATOM 2495 O O . LYS A 1 316 ? 8.392 -13.122 -6.954 1.00 94.94 316 LYS A O 1
ATOM 2500 N N . GLU A 1 317 ? 9.560 -11.615 -5.769 1.00 95.06 317 GLU A N 1
ATOM 2501 C CA . GLU A 1 317 ? 8.643 -11.543 -4.617 1.00 95.06 317 GLU A CA 1
ATOM 2502 C C . GLU A 1 317 ? 7.278 -10.946 -4.982 1.00 95.06 317 GLU A C 1
ATOM 2504 O O . GLU A 1 317 ? 6.270 -11.266 -4.360 1.00 95.06 317 GLU A O 1
ATOM 2509 N N . LYS A 1 318 ? 7.235 -10.075 -5.993 1.00 96.25 318 LYS A N 1
ATOM 2510 C CA . LYS A 1 318 ? 6.016 -9.428 -6.486 1.00 96.25 318 LYS A CA 1
ATOM 2511 C C . LYS A 1 318 ? 5.379 -10.162 -7.671 1.00 96.25 318 LYS A C 1
ATOM 2513 O O . LYS A 1 318 ? 4.589 -9.564 -8.391 1.00 96.25 318 LYS A O 1
ATOM 2518 N N . ASN A 1 319 ? 5.701 -11.440 -7.882 1.00 96.25 319 ASN A N 1
ATOM 2519 C CA . ASN A 1 319 ? 5.123 -12.266 -8.949 1.00 96.25 319 ASN A CA 1
ATOM 2520 C C . ASN A 1 319 ? 5.261 -11.655 -10.359 1.00 96.25 319 ASN A C 1
ATOM 2522 O O . ASN A 1 319 ? 4.404 -11.857 -11.217 1.00 96.25 319 ASN A O 1
ATOM 2526 N N . LEU A 1 320 ? 6.343 -10.918 -10.622 1.00 97.56 320 LEU A N 1
ATOM 2527 C CA . LEU A 1 320 ? 6.643 -10.353 -11.937 1.00 97.56 320 LEU A CA 1
ATOM 2528 C C . LEU A 1 320 ? 7.574 -11.299 -12.699 1.00 97.56 320 LEU A C 1
ATOM 2530 O O . LEU A 1 320 ? 8.687 -11.592 -12.255 1.00 97.56 320 LEU A O 1
ATOM 2534 N N . HIS A 1 321 ? 7.156 -11.740 -13.883 1.00 97.25 321 HIS A N 1
ATOM 2535 C CA . HIS A 1 321 ? 8.038 -12.462 -14.794 1.00 97.25 321 HIS A CA 1
ATOM 2536 C C . HIS A 1 321 ? 9.041 -11.487 -15.416 1.00 97.25 321 HIS A C 1
ATOM 2538 O O . HIS A 1 321 ? 8.634 -10.490 -16.010 1.00 97.25 321 HIS A O 1
ATOM 2544 N N . LEU A 1 322 ? 10.342 -11.764 -15.300 1.00 96.94 322 LEU A N 1
ATOM 2545 C CA . LEU A 1 322 ? 11.396 -10.928 -15.880 1.00 96.94 322 LEU A CA 1
ATOM 2546 C C . LEU A 1 322 ? 11.455 -11.103 -17.403 1.00 96.94 322 LEU A C 1
ATOM 2548 O O . LEU A 1 322 ? 12.065 -12.039 -17.907 1.00 96.94 322 LEU A O 1
ATOM 2552 N N . VAL A 1 323 ? 10.865 -10.153 -18.127 1.00 96.62 323 VAL A N 1
ATOM 2553 C CA . VAL A 1 323 ? 10.863 -10.096 -19.598 1.00 96.62 323 VAL A CA 1
ATOM 2554 C C . VAL A 1 323 ? 12.227 -9.669 -20.137 1.00 96.62 323 VAL A C 1
ATOM 2556 O O . VAL A 1 323 ? 12.685 -10.142 -21.178 1.00 96.62 323 VAL A O 1
ATOM 2559 N N . ARG A 1 324 ? 12.877 -8.718 -19.456 1.00 96.06 324 ARG A N 1
ATOM 2560 C CA . ARG A 1 324 ? 14.186 -8.199 -19.859 1.00 96.06 324 ARG A CA 1
ATOM 2561 C C . ARG A 1 324 ? 14.977 -7.723 -18.657 1.00 96.06 324 ARG A C 1
ATOM 2563 O O . ARG A 1 324 ? 14.464 -7.005 -17.801 1.00 96.06 324 ARG A O 1
ATOM 2570 N N . GLU A 1 325 ? 16.254 -8.065 -18.667 1.00 96.50 325 GLU A N 1
ATOM 2571 C CA . GLU A 1 325 ? 17.247 -7.599 -17.717 1.00 96.50 325 GLU A CA 1
ATOM 2572 C C . GLU A 1 325 ? 18.479 -7.147 -18.497 1.00 96.50 325 GLU A C 1
ATOM 2574 O O . GLU A 1 325 ? 19.113 -7.954 -19.168 1.00 96.50 325 GLU A O 1
ATOM 2579 N N . ASP A 1 326 ? 18.831 -5.871 -18.378 1.00 96.94 326 ASP A N 1
ATOM 2580 C CA . ASP A 1 326 ? 20.089 -5.344 -18.896 1.00 96.94 326 ASP A CA 1
ATOM 2581 C C . ASP A 1 326 ? 20.794 -4.557 -17.799 1.00 96.94 326 ASP A C 1
ATOM 2583 O O . ASP A 1 326 ? 20.230 -3.633 -17.221 1.00 96.94 326 ASP A O 1
ATOM 2587 N N . GLY A 1 327 ? 22.052 -4.886 -17.531 1.00 95.38 327 GLY A N 1
ATOM 2588 C CA . GLY A 1 327 ? 22.915 -4.132 -16.629 1.00 95.38 327 GLY A CA 1
ATOM 2589 C C . GLY A 1 327 ? 24.245 -3.866 -17.311 1.00 95.38 327 GLY A C 1
ATOM 2590 O O . GLY A 1 327 ? 24.868 -4.782 -17.842 1.00 95.38 327 GLY A O 1
ATOM 2591 N N . SER A 1 328 ? 24.690 -2.613 -17.318 1.00 96.38 328 SER A N 1
ATOM 2592 C CA . SER A 1 328 ? 25.999 -2.252 -17.854 1.00 96.38 328 SER A CA 1
ATOM 2593 C C . SER A 1 328 ? 26.702 -1.244 -16.964 1.00 96.38 328 SER A C 1
ATOM 2595 O O . SER A 1 328 ? 26.082 -0.352 -16.381 1.00 96.38 328 SER A O 1
ATOM 2597 N N . GLU A 1 329 ? 28.018 -1.381 -16.896 1.00 96.88 329 GLU A N 1
ATOM 2598 C CA . GLU A 1 329 ? 28.894 -0.469 -16.180 1.00 96.88 329 GLU A CA 1
ATOM 2599 C C . GLU A 1 329 ? 29.847 0.163 -17.185 1.00 96.88 329 GLU A C 1
ATOM 2601 O O . GLU A 1 329 ? 30.542 -0.536 -17.927 1.00 96.88 329 GLU A O 1
ATOM 2606 N N . ARG A 1 330 ? 29.846 1.493 -17.263 1.00 95.31 330 ARG A N 1
ATOM 2607 C CA . ARG A 1 330 ? 30.731 2.251 -18.151 1.00 95.31 330 ARG A CA 1
ATOM 2608 C C . ARG A 1 330 ? 31.151 3.539 -17.463 1.00 95.31 330 ARG A C 1
ATOM 2610 O O . ARG A 1 330 ? 30.300 4.283 -16.986 1.00 95.31 330 ARG A O 1
ATOM 2617 N N . ASN A 1 331 ? 32.454 3.820 -17.466 1.00 94.38 331 ASN A N 1
ATOM 2618 C CA . ASN A 1 331 ? 33.036 5.053 -16.923 1.00 94.38 331 ASN A CA 1
ATOM 2619 C C . ASN A 1 331 ? 32.627 5.325 -15.463 1.00 94.38 331 ASN A C 1
ATOM 2621 O O . ASN A 1 331 ? 32.188 6.425 -15.145 1.00 94.38 331 ASN A O 1
ATOM 2625 N N . GLY A 1 332 ? 32.678 4.303 -14.602 1.00 94.56 332 GLY A N 1
ATOM 2626 C CA . GLY A 1 332 ? 32.277 4.431 -13.195 1.00 94.56 332 GLY A CA 1
ATOM 2627 C C . GLY A 1 332 ? 30.768 4.594 -12.967 1.00 94.56 332 GLY A C 1
ATOM 2628 O O . GLY A 1 332 ? 30.334 4.634 -11.827 1.00 94.56 332 GLY A O 1
ATOM 2629 N N . MET A 1 333 ? 29.937 4.635 -14.013 1.00 96.69 333 MET A N 1
ATOM 2630 C CA . MET A 1 333 ? 28.480 4.676 -13.885 1.00 96.69 333 MET A CA 1
ATOM 2631 C C . MET A 1 333 ? 27.855 3.315 -14.169 1.00 96.69 333 MET A C 1
ATOM 2633 O O . MET A 1 333 ? 28.184 2.654 -15.157 1.00 96.69 333 MET A O 1
ATOM 2637 N N . MET A 1 334 ? 26.880 2.944 -13.347 1.00 97.06 334 MET A N 1
ATOM 2638 C CA . MET A 1 334 ? 25.979 1.834 -13.608 1.00 97.06 334 MET A CA 1
ATOM 2639 C C . MET A 1 334 ? 24.708 2.345 -14.277 1.00 97.06 334 MET A C 1
ATOM 2641 O O . MET A 1 334 ? 24.095 3.313 -13.822 1.00 97.06 334 MET A O 1
ATOM 2645 N N . ARG A 1 335 ? 24.301 1.669 -15.350 1.00 97.94 335 ARG A N 1
ATOM 2646 C CA . ARG A 1 335 ? 22.989 1.825 -15.980 1.00 97.94 335 ARG A CA 1
ATOM 2647 C C . ARG A 1 335 ? 22.343 0.461 -16.088 1.00 97.94 335 ARG A C 1
ATOM 2649 O O . ARG A 1 335 ? 22.944 -0.446 -16.668 1.00 97.94 335 ARG A O 1
ATOM 2656 N N . ALA A 1 336 ? 21.140 0.328 -15.554 1.00 97.94 336 ALA A N 1
ATOM 2657 C CA . ALA A 1 336 ? 20.411 -0.924 -15.603 1.00 97.94 336 ALA A CA 1
ATOM 2658 C C . ALA A 1 336 ? 18.928 -0.723 -15.922 1.00 97.94 336 ALA A C 1
ATOM 2660 O O . ALA A 1 336 ? 18.355 0.333 -15.655 1.00 97.94 336 ALA A O 1
ATOM 2661 N N . LEU A 1 337 ? 18.330 -1.750 -16.510 1.00 97.81 337 LEU A N 1
ATOM 2662 C CA . LEU A 1 337 ? 16.940 -1.824 -16.920 1.00 97.81 337 LEU A CA 1
ATOM 2663 C C . LEU A 1 337 ? 16.386 -3.188 -16.504 1.00 97.81 337 LEU A C 1
ATOM 2665 O O . LEU A 1 337 ? 16.944 -4.221 -16.873 1.00 97.81 337 LEU A O 1
ATOM 2669 N N . LEU A 1 338 ? 15.278 -3.181 -15.769 1.00 97.94 338 LEU A N 1
ATOM 2670 C CA . LEU A 1 338 ? 14.477 -4.368 -15.476 1.00 97.94 338 LEU A CA 1
ATOM 2671 C C . LEU A 1 338 ? 13.077 -4.155 -16.023 1.00 97.94 338 LEU A C 1
ATOM 2673 O O . LEU A 1 338 ? 12.487 -3.104 -15.783 1.00 97.94 338 LEU A O 1
ATOM 2677 N N . ILE A 1 339 ? 12.554 -5.140 -16.743 1.00 98.00 339 ILE A N 1
ATOM 2678 C CA . ILE A 1 339 ? 11.175 -5.157 -17.228 1.00 98.00 339 ILE A CA 1
ATOM 2679 C C . ILE A 1 339 ? 10.521 -6.441 -16.745 1.00 98.00 339 ILE A C 1
ATOM 2681 O O . ILE A 1 339 ? 11.050 -7.533 -16.954 1.00 98.00 339 ILE A O 1
ATOM 2685 N N . GLY A 1 340 ? 9.375 -6.285 -16.096 1.00 97.81 340 GLY A N 1
ATOM 2686 C CA . GLY A 1 340 ? 8.627 -7.345 -15.451 1.00 97.81 340 GLY A CA 1
ATOM 2687 C C . GLY A 1 340 ? 7.169 -7.273 -15.861 1.00 97.81 340 GLY A C 1
ATOM 2688 O O . GLY A 1 340 ? 6.634 -6.175 -16.007 1.00 97.81 340 GLY A O 1
ATOM 2689 N N . ALA A 1 341 ? 6.533 -8.421 -16.052 1.00 98.25 341 ALA A N 1
ATOM 2690 C CA . ALA A 1 341 ? 5.123 -8.490 -16.404 1.00 98.25 341 ALA A CA 1
ATOM 2691 C C . ALA A 1 341 ? 4.373 -9.486 -15.520 1.00 98.25 341 ALA A C 1
ATOM 2693 O O . ALA A 1 341 ? 4.894 -10.537 -15.133 1.00 98.25 341 ALA A O 1
ATOM 2694 N N . ALA A 1 342 ? 3.133 -9.142 -15.208 1.00 98.19 342 ALA A N 1
ATOM 2695 C CA . ALA A 1 342 ? 2.206 -9.995 -14.495 1.00 98.19 342 ALA A CA 1
ATOM 2696 C C . ALA A 1 342 ? 0.783 -9.802 -15.014 1.00 98.19 342 ALA A C 1
ATOM 2698 O O . ALA A 1 342 ? 0.480 -8.872 -15.767 1.00 98.19 342 ALA A O 1
ATOM 2699 N N . GLN A 1 343 ? -0.085 -10.719 -14.619 1.00 97.56 343 GLN A N 1
ATOM 2700 C CA . GLN A 1 343 ? -1.482 -10.741 -14.999 1.00 97.56 343 GLN A CA 1
ATOM 2701 C C . GLN A 1 343 ? -2.339 -11.080 -13.786 1.00 97.56 343 GLN A C 1
ATOM 2703 O O . GLN A 1 343 ? -2.009 -11.988 -13.027 1.00 97.56 343 GLN A O 1
ATOM 2708 N N . SER A 1 344 ? -3.456 -10.386 -13.628 1.00 95.50 344 SER A N 1
ATOM 2709 C CA . SER A 1 344 ? -4.436 -10.659 -12.581 1.00 95.50 344 SER A CA 1
ATOM 2710 C C . SER A 1 344 ? -5.057 -12.047 -12.752 1.00 95.50 344 SER A C 1
ATOM 2712 O O . SER A 1 344 ? -5.382 -12.483 -13.864 1.00 95.50 344 SER A O 1
ATOM 2714 N N . ILE A 1 345 ? -5.232 -12.757 -11.637 1.00 93.44 345 ILE A N 1
ATOM 2715 C CA . ILE A 1 345 ? -5.904 -14.064 -11.618 1.00 93.44 345 ILE A CA 1
ATOM 2716 C C . ILE A 1 345 ? -7.429 -13.948 -11.757 1.00 93.44 345 ILE A C 1
ATOM 2718 O O . ILE A 1 345 ? -8.070 -14.920 -12.150 1.00 93.44 345 ILE A O 1
ATOM 2722 N N . PHE A 1 346 ? -7.999 -12.774 -11.478 1.00 89.50 346 PHE A N 1
ATOM 2723 C CA . PHE A 1 346 ? -9.447 -12.550 -11.433 1.00 89.50 346 PHE A CA 1
ATOM 2724 C C . PHE A 1 346 ? -10.040 -12.207 -12.803 1.00 89.50 346 PHE A C 1
ATOM 2726 O O . PHE A 1 346 ? -11.052 -12.776 -13.200 1.00 89.50 346 PHE A O 1
ATOM 2733 N N . ASP A 1 347 ? -9.411 -11.288 -13.532 1.00 92.50 347 ASP A N 1
ATOM 2734 C CA . ASP A 1 347 ? -9.975 -10.661 -14.738 1.00 92.50 347 ASP A CA 1
ATOM 2735 C C . ASP A 1 347 ? -9.000 -10.636 -15.927 1.00 92.50 347 ASP A C 1
ATOM 2737 O O . ASP A 1 347 ? -9.333 -10.121 -16.989 1.00 92.50 347 ASP A O 1
ATOM 2741 N N . GLN A 1 348 ? -7.810 -11.229 -15.774 1.00 95.06 348 GLN A N 1
ATOM 2742 C CA . GLN A 1 348 ? -6.742 -11.237 -16.779 1.00 95.06 348 GLN A CA 1
ATOM 2743 C C . GLN A 1 348 ? -6.142 -9.856 -17.108 1.00 95.06 348 GLN A C 1
ATOM 2745 O O . GLN A 1 348 ? -5.356 -9.768 -18.059 1.00 95.06 348 GLN A O 1
ATOM 2750 N N . THR A 1 349 ? -6.427 -8.819 -16.311 1.00 96.56 349 THR A N 1
ATOM 2751 C CA . THR A 1 349 ? -5.812 -7.489 -16.433 1.00 96.56 349 THR A CA 1
ATOM 2752 C C . THR A 1 349 ? -4.294 -7.594 -16.347 1.00 96.56 349 THR A C 1
ATOM 2754 O O . THR A 1 349 ? -3.751 -8.240 -15.443 1.00 96.56 349 THR A O 1
ATOM 2757 N N . ARG A 1 350 ? -3.586 -6.988 -17.301 1.00 97.38 350 ARG A N 1
ATOM 2758 C CA . ARG A 1 350 ? -2.124 -7.064 -17.382 1.00 97.38 350 ARG A CA 1
ATOM 2759 C C . ARG A 1 350 ? -1.482 -5.886 -16.651 1.00 97.38 350 ARG A C 1
ATOM 2761 O O . ARG A 1 350 ? -1.997 -4.765 -16.638 1.00 97.38 350 ARG A O 1
ATOM 2768 N N . LEU A 1 351 ? -0.314 -6.146 -16.076 1.00 98.06 351 LEU A N 1
ATOM 2769 C CA . LEU A 1 351 ? 0.536 -5.166 -15.413 1.00 98.06 351 LEU A CA 1
ATOM 2770 C C . LEU A 1 351 ? 1.968 -5.342 -15.905 1.00 98.06 351 LEU A C 1
ATOM 2772 O O . LEU A 1 351 ? 2.511 -6.446 -15.899 1.00 98.06 351 LEU A O 1
ATOM 2776 N N . VAL A 1 352 ? 2.594 -4.245 -16.306 1.00 98.19 352 VAL A N 1
ATOM 2777 C CA . VAL A 1 352 ? 3.970 -4.217 -16.787 1.00 98.19 352 VAL A CA 1
ATOM 2778 C C . VAL A 1 352 ? 4.734 -3.148 -16.023 1.00 98.19 352 VAL A C 1
ATOM 2780 O O . VAL A 1 352 ? 4.313 -1.997 -15.951 1.00 98.19 352 VAL A O 1
ATOM 2783 N N . ILE A 1 353 ? 5.876 -3.523 -15.457 1.00 98.12 353 ILE A N 1
ATOM 2784 C CA . ILE A 1 353 ? 6.712 -2.649 -14.636 1.00 98.12 353 ILE A CA 1
ATOM 2785 C C . ILE A 1 353 ? 8.096 -2.575 -15.248 1.00 98.12 353 ILE A C 1
ATOM 2787 O O . ILE A 1 353 ? 8.732 -3.594 -15.513 1.00 98.12 353 ILE A O 1
ATOM 2791 N N . GLN A 1 354 ? 8.580 -1.356 -15.442 1.00 98.00 354 GLN A N 1
ATOM 2792 C CA . GLN A 1 354 ? 9.922 -1.080 -15.914 1.00 98.00 354 GLN A CA 1
ATOM 2793 C C . GLN A 1 354 ? 10.664 -0.235 -14.880 1.00 98.00 354 GLN A C 1
ATOM 2795 O O . GLN A 1 354 ? 10.255 0.877 -14.552 1.00 98.00 354 GLN A O 1
ATOM 2800 N N . LEU A 1 355 ? 11.798 -0.744 -14.404 1.00 98.31 355 LEU A N 1
ATOM 2801 C CA . LEU A 1 355 ? 12.710 -0.016 -13.534 1.00 98.31 355 LEU A CA 1
ATOM 2802 C C . LEU A 1 355 ? 13.965 0.368 -14.305 1.00 98.31 355 LEU A C 1
ATOM 2804 O O . LEU A 1 355 ? 14.696 -0.499 -14.784 1.00 98.31 355 LEU A O 1
ATOM 2808 N N . THR A 1 356 ? 14.225 1.670 -14.403 1.00 98.31 356 THR A N 1
ATOM 2809 C CA . THR A 1 356 ? 15.484 2.194 -14.950 1.00 98.31 356 THR A CA 1
ATOM 2810 C C . THR A 1 356 ? 16.341 2.719 -13.817 1.00 98.31 356 THR A C 1
ATOM 2812 O O . THR A 1 356 ? 15.914 3.598 -13.076 1.00 98.31 356 THR A O 1
ATOM 2815 N N . LEU A 1 357 ? 17.558 2.209 -13.700 1.00 97.88 357 LEU A N 1
ATOM 2816 C CA . LEU A 1 357 ? 18.502 2.568 -12.655 1.00 97.88 357 LEU A CA 1
ATOM 2817 C C . LEU A 1 357 ? 19.722 3.253 -13.265 1.00 97.88 357 LEU A C 1
ATOM 2819 O O . LEU A 1 357 ? 20.306 2.747 -14.226 1.00 97.88 357 LEU A O 1
ATOM 2823 N N . VAL A 1 358 ? 20.131 4.380 -12.685 1.00 98.06 358 VAL A N 1
ATOM 2824 C CA . VAL A 1 358 ? 21.364 5.090 -13.046 1.00 98.06 358 VAL A CA 1
ATOM 2825 C C . VAL A 1 358 ? 22.046 5.607 -11.785 1.00 98.06 358 VAL A C 1
ATOM 2827 O O . VAL A 1 358 ? 21.436 6.329 -11.000 1.00 98.06 358 VAL A O 1
ATOM 2830 N N . GLY A 1 359 ? 23.323 5.295 -11.596 1.00 97.50 359 GLY A N 1
ATOM 2831 C CA . GLY A 1 359 ? 24.092 5.834 -10.474 1.00 97.50 359 GLY A CA 1
ATOM 2832 C C . GLY A 1 359 ? 25.595 5.700 -10.669 1.00 97.50 359 GLY A C 1
ATOM 2833 O O . GLY A 1 359 ? 26.056 4.862 -11.446 1.00 97.50 359 GLY A O 1
ATOM 2834 N N . ASN A 1 360 ? 26.353 6.552 -9.986 1.00 97.00 360 ASN A N 1
ATOM 2835 C CA . ASN A 1 360 ? 27.808 6.470 -9.938 1.00 97.00 360 ASN A CA 1
ATOM 2836 C C . ASN A 1 360 ? 28.209 5.375 -8.934 1.00 97.00 360 ASN A C 1
ATOM 2838 O O . ASN A 1 360 ? 27.657 5.316 -7.842 1.00 97.00 360 ASN A O 1
ATOM 2842 N N . LEU A 1 361 ? 29.122 4.482 -9.312 1.00 95.56 361 LEU A N 1
ATOM 2843 C CA . LEU A 1 361 ? 29.570 3.361 -8.480 1.00 95.56 361 LEU A CA 1
ATOM 2844 C C . LEU A 1 361 ? 30.347 3.823 -7.244 1.00 95.56 361 LEU A C 1
ATOM 2846 O O . LEU A 1 361 ? 30.313 3.131 -6.226 1.00 95.56 361 LEU A O 1
ATOM 2850 N N . ASP A 1 362 ? 30.995 4.983 -7.343 1.00 95.44 362 ASP A N 1
ATOM 2851 C CA . ASP A 1 362 ? 31.764 5.594 -6.257 1.00 95.44 362 ASP A CA 1
ATOM 2852 C C . ASP A 1 362 ? 30.875 6.417 -5.306 1.00 95.44 362 ASP A C 1
ATOM 2854 O O . ASP A 1 362 ? 31.322 6.843 -4.242 1.00 95.44 362 ASP A O 1
ATOM 2858 N N . GLU A 1 363 ? 29.602 6.628 -5.661 1.00 93.44 363 GLU A N 1
ATOM 2859 C CA . GLU A 1 363 ? 28.633 7.355 -4.844 1.00 93.44 363 GLU A CA 1
ATOM 2860 C C . GLU A 1 363 ? 27.561 6.410 -4.291 1.00 93.44 363 GLU A C 1
ATOM 2862 O O . GLU A 1 363 ? 26.993 5.571 -4.989 1.00 93.44 363 GLU A O 1
ATOM 2867 N N . SER A 1 364 ? 27.170 6.616 -3.036 1.00 92.50 364 SER A N 1
ATOM 2868 C CA . SER A 1 364 ? 25.979 5.976 -2.460 1.00 92.50 364 SER A CA 1
ATOM 2869 C C . SER A 1 364 ? 24.710 6.732 -2.854 1.00 92.50 364 SER A C 1
ATOM 2871 O O . SER A 1 364 ? 23.889 7.056 -2.001 1.00 92.50 364 SER A O 1
ATOM 2873 N N . LYS A 1 365 ? 24.567 7.086 -4.135 1.00 94.88 365 LYS A N 1
ATOM 2874 C CA . LYS A 1 365 ? 23.415 7.818 -4.663 1.00 94.88 365 LYS A CA 1
ATOM 2875 C C . LYS A 1 365 ? 23.009 7.235 -6.008 1.00 94.88 365 LYS A C 1
ATOM 2877 O O . LYS A 1 365 ? 23.745 7.306 -6.989 1.00 94.88 365 LYS A O 1
ATOM 2882 N N . THR A 1 366 ? 21.800 6.695 -6.053 1.00 97.19 366 THR A N 1
ATOM 2883 C CA . THR A 1 366 ? 21.257 6.034 -7.235 1.00 97.19 366 THR A CA 1
ATOM 2884 C C . THR A 1 366 ? 19.908 6.630 -7.595 1.00 97.19 366 THR A C 1
ATOM 2886 O O . THR A 1 366 ? 19.033 6.780 -6.744 1.00 97.19 366 THR A O 1
ATOM 2889 N N . LYS A 1 367 ? 19.729 6.968 -8.869 1.00 97.88 367 LYS A N 1
ATOM 2890 C CA . LYS A 1 367 ? 18.438 7.353 -9.432 1.00 97.88 367 LYS A CA 1
ATOM 2891 C C . LYS A 1 367 ? 17.715 6.112 -9.932 1.00 97.88 367 LYS A C 1
ATOM 2893 O O . LYS A 1 367 ? 18.298 5.320 -10.673 1.00 97.88 367 LYS A O 1
ATOM 2898 N N . VAL A 1 368 ? 16.453 5.966 -9.556 1.00 97.94 368 VAL A N 1
ATOM 2899 C CA . VAL A 1 368 ? 15.565 4.909 -10.042 1.00 97.94 368 VAL A CA 1
ATOM 2900 C C . VAL A 1 368 ? 14.313 5.548 -10.611 1.00 97.94 368 VAL A C 1
ATOM 2902 O O . VAL A 1 368 ? 13.614 6.278 -9.917 1.00 97.94 368 VAL A O 1
ATOM 2905 N N . ARG A 1 369 ? 14.008 5.257 -11.871 1.00 98.12 369 ARG A N 1
ATOM 2906 C CA . ARG A 1 369 ? 12.723 5.578 -12.484 1.00 98.12 369 ARG A CA 1
ATOM 2907 C C . ARG A 1 369 ? 11.840 4.341 -12.465 1.00 98.12 369 ARG A C 1
ATOM 2909 O O . ARG A 1 369 ? 12.229 3.315 -13.023 1.00 98.12 369 ARG A O 1
ATOM 2916 N N . ILE A 1 370 ? 10.673 4.467 -11.847 1.00 98.12 370 ILE A N 1
ATOM 2917 C CA . ILE A 1 370 ? 9.614 3.461 -11.858 1.00 98.12 370 ILE A CA 1
ATOM 2918 C C . ILE A 1 370 ? 8.635 3.858 -12.960 1.00 98.12 370 ILE A C 1
ATOM 2920 O O . ILE A 1 370 ? 8.088 4.959 -12.929 1.00 98.12 370 ILE A O 1
ATOM 2924 N N . GLU A 1 371 ? 8.444 2.987 -13.943 1.00 98.25 371 GLU A N 1
ATOM 2925 C CA . GLU A 1 371 ? 7.414 3.092 -14.976 1.00 98.25 371 GLU A CA 1
ATOM 2926 C C . GLU A 1 371 ? 6.450 1.914 -14.808 1.00 98.25 371 GLU A C 1
ATOM 2928 O O . GLU A 1 371 ? 6.884 0.764 -14.734 1.00 98.25 371 GLU A O 1
ATOM 2933 N N . VAL A 1 372 ? 5.153 2.195 -14.739 1.00 98.31 372 VAL A N 1
ATOM 2934 C CA . VAL A 1 372 ? 4.090 1.193 -14.623 1.00 98.31 372 VAL A CA 1
ATOM 2935 C C . VAL A 1 372 ? 3.141 1.364 -15.797 1.00 98.31 372 VAL A C 1
ATOM 2937 O O . VAL A 1 372 ? 2.778 2.483 -16.149 1.00 98.31 372 VAL A O 1
ATOM 2940 N N . HIS A 1 373 ? 2.744 0.255 -16.400 1.00 98.31 373 HIS A N 1
ATOM 2941 C CA . HIS A 1 373 ? 1.753 0.195 -17.457 1.00 98.31 373 HIS A CA 1
ATOM 2942 C C . HIS A 1 373 ? 0.693 -0.838 -17.086 1.00 98.31 373 HIS A C 1
ATOM 2944 O O . HIS A 1 373 ? 1.036 -1.931 -16.635 1.00 98.31 373 HIS A O 1
ATOM 2950 N N . SER A 1 374 ? -0.579 -0.512 -17.276 1.00 98.00 374 SER A N 1
ATOM 2951 C CA . SER A 1 374 ? -1.671 -1.464 -17.073 1.00 98.00 374 SER A CA 1
ATOM 2952 C C . SER A 1 374 ? -2.822 -1.204 -18.034 1.00 98.00 374 SER A C 1
ATOM 2954 O O . SER A 1 374 ? -2.976 -0.090 -18.546 1.00 98.00 374 SER A O 1
ATOM 2956 N N . ASP A 1 375 ? -3.617 -2.243 -18.280 1.00 96.12 375 ASP A N 1
ATOM 2957 C CA . ASP A 1 375 ? -4.902 -2.098 -18.963 1.00 96.12 375 ASP A CA 1
ATOM 2958 C C . ASP A 1 375 ? -5.863 -1.229 -18.118 1.00 96.12 375 ASP A C 1
ATOM 2960 O O . ASP A 1 375 ? -6.647 -0.466 -18.683 1.00 96.12 375 ASP A O 1
ATOM 2964 N N . GLU A 1 376 ? -5.704 -1.234 -16.782 1.00 94.88 376 GLU A N 1
ATOM 2965 C CA . GLU A 1 376 ? -6.588 -0.544 -15.839 1.00 94.88 376 GLU A CA 1
ATOM 2966 C C . GLU A 1 376 ? -5.878 0.572 -15.051 1.00 94.88 376 GLU A C 1
ATOM 2968 O O . GLU A 1 376 ? -4.840 0.376 -14.418 1.00 94.88 376 GLU A O 1
ATOM 2973 N N . GLU A 1 377 ? -6.449 1.779 -15.063 1.00 92.50 377 GLU A N 1
ATOM 2974 C CA . GLU A 1 377 ? -5.799 2.987 -14.521 1.00 92.50 377 GLU A CA 1
ATOM 2975 C C . GLU A 1 377 ? -5.638 2.964 -13.001 1.00 92.50 377 GLU A C 1
ATOM 2977 O O . GLU A 1 377 ? -4.623 3.411 -12.467 1.00 92.50 377 GLU A O 1
ATOM 2982 N N . GLN A 1 378 ? -6.623 2.393 -12.307 1.00 89.00 378 GLN A N 1
ATOM 2983 C CA . GLN A 1 378 ? -6.652 2.302 -10.847 1.00 89.00 378 GLN A CA 1
ATOM 2984 C C . GLN A 1 378 ? -5.463 1.496 -10.298 1.00 89.00 378 GLN A C 1
ATOM 2986 O O . GLN A 1 378 ? -4.992 1.753 -9.192 1.00 89.00 378 GLN A O 1
ATOM 2991 N N . LEU A 1 379 ? -4.910 0.574 -11.097 1.00 94.12 379 LEU A N 1
ATOM 2992 C CA . LEU A 1 379 ? -3.763 -0.243 -10.704 1.00 94.12 379 LEU A CA 1
ATOM 2993 C C . LEU A 1 379 ? -2.434 0.506 -10.723 1.00 94.12 379 LEU A C 1
ATOM 2995 O O . LEU A 1 379 ? -1.492 0.088 -10.047 1.00 94.12 379 LEU A O 1
ATOM 2999 N N . LEU A 1 380 ? -2.328 1.587 -11.498 1.00 94.75 380 LEU A N 1
ATOM 3000 C CA . LEU A 1 380 ? -1.048 2.241 -11.762 1.00 94.75 380 LEU A CA 1
ATOM 3001 C C . LEU A 1 380 ? -0.401 2.744 -10.470 1.00 94.75 380 LEU A C 1
ATOM 3003 O O . LEU A 1 380 ? 0.767 2.456 -10.206 1.00 94.75 380 LEU A O 1
ATOM 3007 N N . HIS A 1 381 ? -1.174 3.449 -9.645 1.00 92.19 381 HIS A N 1
ATOM 3008 C CA . HIS A 1 381 ? -0.678 4.063 -8.416 1.00 92.19 381 HIS A CA 1
ATOM 3009 C C . HIS A 1 381 ? -0.340 3.027 -7.345 1.00 92.19 381 HIS A C 1
ATOM 3011 O O . HIS A 1 381 ? 0.766 3.062 -6.799 1.00 92.19 381 HIS A O 1
ATOM 3017 N N . ILE A 1 382 ? -1.242 2.074 -7.087 1.00 94.25 382 ILE A N 1
ATOM 3018 C CA . ILE A 1 382 ? -1.008 1.027 -6.088 1.00 94.25 382 ILE A CA 1
ATOM 3019 C C . ILE A 1 382 ? 0.184 0.144 -6.477 1.00 94.25 382 ILE A C 1
ATOM 3021 O O . ILE A 1 382 ? 1.042 -0.134 -5.639 1.00 94.25 382 ILE A O 1
ATOM 3025 N N . ALA A 1 383 ? 0.325 -0.226 -7.755 1.00 97.12 383 ALA A N 1
ATOM 3026 C CA . ALA A 1 383 ? 1.463 -1.010 -8.225 1.00 97.12 383 ALA A CA 1
ATOM 3027 C C . ALA A 1 383 ? 2.788 -0.271 -8.012 1.00 97.12 383 ALA A C 1
ATOM 3029 O O . ALA A 1 383 ? 3.740 -0.859 -7.485 1.00 97.12 383 ALA A O 1
ATOM 3030 N N . ALA A 1 384 ? 2.850 1.011 -8.386 1.00 96.19 384 ALA A N 1
ATOM 3031 C CA . ALA A 1 384 ? 4.070 1.799 -8.257 1.00 96.19 384 ALA A CA 1
ATOM 3032 C C . ALA A 1 384 ? 4.439 2.058 -6.793 1.00 96.19 384 ALA A C 1
ATOM 3034 O O . ALA A 1 384 ? 5.599 1.886 -6.417 1.00 96.19 384 ALA A O 1
ATOM 3035 N N . SER A 1 385 ? 3.451 2.411 -5.964 1.00 93.56 385 SER A N 1
ATOM 3036 C CA . SER A 1 385 ? 3.618 2.611 -4.523 1.00 93.56 385 SER A CA 1
ATOM 3037 C C . SER A 1 385 ? 4.160 1.347 -3.854 1.00 93.56 385 SER A C 1
ATOM 3039 O O . SER A 1 385 ? 5.189 1.406 -3.185 1.00 93.56 385 SER A O 1
ATOM 3041 N N . ARG A 1 386 ? 3.572 0.176 -4.128 1.00 94.69 386 ARG A N 1
ATOM 3042 C CA . ARG A 1 386 ? 4.006 -1.098 -3.531 1.00 94.69 386 ARG A CA 1
ATOM 3043 C C . ARG A 1 386 ? 5.392 -1.554 -3.998 1.00 94.69 386 ARG A C 1
ATOM 3045 O O . ARG A 1 386 ? 6.083 -2.235 -3.239 1.00 94.69 386 ARG A O 1
ATOM 3052 N N . ILE A 1 387 ? 5.824 -1.188 -5.209 1.00 97.00 387 ILE A N 1
ATOM 3053 C CA . ILE A 1 387 ? 7.222 -1.385 -5.635 1.00 97.00 387 ILE A CA 1
ATOM 3054 C C . ILE A 1 387 ? 8.138 -0.439 -4.874 1.00 97.00 387 ILE A C 1
ATOM 3056 O O . ILE A 1 387 ? 9.138 -0.886 -4.324 1.00 97.00 387 ILE A O 1
ATOM 3060 N N . TYR A 1 388 ? 7.801 0.847 -4.821 1.00 95.75 388 TYR A N 1
ATOM 3061 C CA . TYR A 1 388 ? 8.620 1.843 -4.142 1.00 95.75 388 TYR A CA 1
ATOM 3062 C C . TYR A 1 388 ? 8.804 1.524 -2.650 1.00 95.75 388 TYR A C 1
ATOM 3064 O O . TYR A 1 388 ? 9.932 1.545 -2.162 1.00 95.75 388 TYR A O 1
ATOM 3072 N N . GLU A 1 389 ? 7.732 1.144 -1.953 1.00 93.75 389 GLU A N 1
ATOM 3073 C CA . GLU A 1 389 ? 7.770 0.697 -0.556 1.00 93.75 389 GLU A CA 1
ATOM 3074 C C . GLU A 1 389 ? 8.691 -0.515 -0.373 1.00 93.75 389 GLU A C 1
ATOM 3076 O O . GLU A 1 389 ? 9.535 -0.511 0.520 1.00 93.75 389 GLU A O 1
ATOM 3081 N N . ALA A 1 390 ? 8.587 -1.527 -1.244 1.00 95.19 390 ALA A N 1
ATOM 3082 C CA . ALA A 1 390 ? 9.456 -2.703 -1.183 1.00 95.19 390 ALA A CA 1
ATOM 3083 C C . ALA A 1 390 ? 10.933 -2.336 -1.398 1.00 95.19 390 ALA A C 1
ATOM 3085 O O . ALA A 1 390 ? 11.812 -2.858 -0.712 1.00 95.19 390 ALA A O 1
ATOM 3086 N N . VAL A 1 391 ? 11.213 -1.405 -2.318 1.00 95.56 391 VAL A N 1
ATOM 3087 C CA . VAL A 1 391 ? 12.568 -0.884 -2.535 1.00 95.56 391 VAL A CA 1
ATOM 3088 C C . VAL A 1 391 ? 13.081 -0.178 -1.284 1.00 95.56 391 VAL A C 1
ATOM 3090 O O . VAL A 1 391 ? 14.205 -0.442 -0.865 1.00 95.56 391 VAL A O 1
ATOM 3093 N N . HIS A 1 392 ? 12.270 0.689 -0.677 1.00 94.12 392 HIS A N 1
ATOM 3094 C CA . HIS A 1 392 ? 12.656 1.436 0.518 1.00 94.12 392 HIS A CA 1
ATOM 3095 C C . HIS A 1 392 ? 12.946 0.507 1.701 1.00 94.12 392 HIS A C 1
ATOM 3097 O O . HIS A 1 392 ? 14.025 0.581 2.280 1.00 94.12 392 HIS A O 1
ATOM 3103 N N . GLN A 1 393 ? 12.045 -0.438 1.982 1.00 93.00 393 GLN A N 1
ATOM 3104 C CA . GLN A 1 393 ? 12.193 -1.402 3.075 1.00 93.00 393 GLN A CA 1
ATOM 3105 C C . GLN A 1 393 ? 13.451 -2.264 2.927 1.00 93.00 393 GLN A C 1
ATOM 3107 O O . GLN A 1 393 ? 14.171 -2.484 3.904 1.00 93.00 393 GLN A O 1
ATOM 3112 N N . GLN A 1 394 ? 13.751 -2.745 1.714 1.00 93.19 394 GLN A N 1
ATOM 3113 C CA . GLN A 1 394 ? 14.966 -3.530 1.483 1.00 93.19 394 GLN A CA 1
ATOM 3114 C C . GLN A 1 394 ? 16.239 -2.681 1.577 1.00 93.19 394 GLN A C 1
ATOM 3116 O O . GLN A 1 394 ? 17.261 -3.177 2.045 1.00 93.19 394 GLN A O 1
ATOM 3121 N N . VAL A 1 395 ? 16.191 -1.410 1.168 1.00 92.56 395 VAL A N 1
ATOM 3122 C CA . VAL A 1 395 ? 17.310 -0.470 1.335 1.00 92.56 395 VAL A CA 1
ATOM 3123 C C . VAL A 1 395 ? 17.564 -0.180 2.814 1.00 92.56 395 VAL A C 1
ATOM 3125 O O . VAL A 1 395 ? 18.715 -0.238 3.241 1.00 92.56 395 VAL A O 1
ATOM 3128 N N . GLU A 1 396 ? 16.517 0.072 3.601 1.00 91.06 396 GLU A N 1
ATOM 3129 C CA . GLU A 1 396 ? 16.620 0.300 5.049 1.00 91.06 396 GLU A CA 1
ATOM 3130 C C . GLU A 1 396 ? 17.131 -0.934 5.791 1.00 91.06 396 GLU A C 1
ATOM 3132 O O . GLU A 1 396 ? 17.958 -0.808 6.683 1.00 91.06 396 GLU A O 1
ATOM 3137 N N . SER A 1 397 ? 16.695 -2.131 5.391 1.00 90.31 397 SER A N 1
ATOM 3138 C CA . SER A 1 397 ? 17.128 -3.388 6.019 1.00 90.31 397 SER A CA 1
ATOM 3139 C C . SER A 1 397 ? 18.570 -3.781 5.670 1.00 90.31 397 SER A C 1
ATOM 3141 O O . SER A 1 397 ? 19.163 -4.611 6.356 1.00 90.31 397 SER A O 1
ATOM 3143 N N . ALA A 1 398 ? 19.114 -3.247 4.572 1.00 86.38 398 ALA A N 1
ATOM 3144 C CA . ALA A 1 398 ? 20.460 -3.548 4.080 1.00 86.38 398 ALA A CA 1
ATOM 3145 C C . ALA A 1 398 ? 21.499 -2.458 4.402 1.00 86.38 398 ALA A C 1
ATOM 3147 O O . ALA A 1 398 ? 22.681 -2.655 4.098 1.00 86.38 398 ALA A O 1
ATOM 3148 N N . SER A 1 399 ? 21.057 -1.321 4.945 1.00 80.00 399 SER A N 1
ATOM 3149 C CA . SER A 1 399 ? 21.906 -0.222 5.430 1.00 80.00 399 SER A CA 1
ATOM 3150 C C . SER A 1 399 ? 22.245 -0.434 6.899 1.00 80.00 399 SER A C 1
ATOM 3152 O O . SER A 1 399 ? 23.395 -0.107 7.271 1.00 80.00 399 SER A O 1
#

pLDDT: mean 85.27, std 17.96, range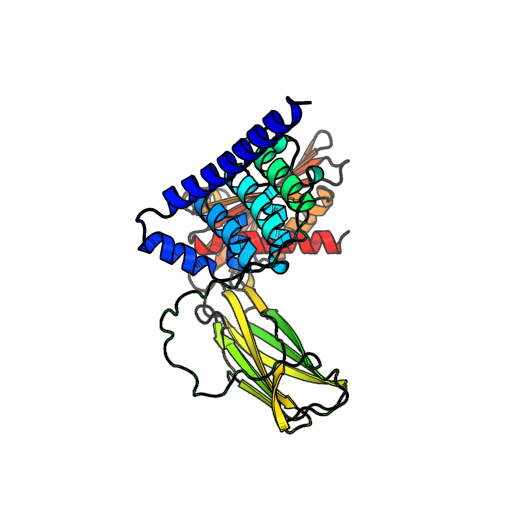 [29.78, 98.31]

Radius of gyration: 25.56 Å; chains: 1; bounding box: 63×73×67 Å

Secondary structure (DSSP, 8-state):
--HHHHHHHHHHHHHHHHHHHHHHHHHHHTSS-HHHHHHHHHHT-SHHHHHHHHHHS-HHHHHHHHHHHGGGGGGGHHHHHHHTT-SSHHHHHHHHHHHHHTT----GGGS-TTGGGSHHHHHHHHHHHHHHTT-------------------S-----PEEESSEEEEEEEEE-SSEEEEEEEEEE-SSS-EEEEEEEEEE--TTTEEE-S-SEEEEEEE-TT-EEEEEEEEEE-SS-EEEEEEEEEEEE-TTS-EEEE--PPEEEEE-GGGEEE----HHHHHHHHHHSEEEEEEEEESS-HHHHHHHHHHHHHHTT-EEEEEEEEEETTEEEEEEEEEEEETTT--EEEEEEEEEEETTSS-EEEEEEEEESSTHHHHHHHHHHHHHHHHHHHHH-